Protein 4DR8 (pdb70)

Structure (mmCIF, N/CA/C/O backbone):
data_4DR8
#
_entry.id   4DR8
#
_cell.length_a   43.400
_cell.length_b   65.360
_cell.length_c   69.030
_cell.angle_alpha   80.01
_cell.angle_beta   76.38
_cell.angle_gamma   81.71
#
_symmetry.space_group_name_H-M   'P 1'
#
loop_
_entity.id
_entity.type
_entity.pdbx_description
1 polymer 'Peptide deformylase'
2 non-polymer 'ZINC ION'
3 non-polymer 1,2-ETHANEDIOL
4 non-polymer 'FORMIC ACID'
5 non-polymer 'CHLORIDE ION'
6 water water
#
loop_
_atom_site.group_PDB
_atom_site.id
_atom_site.type_symbol
_atom_site.label_atom_id
_atom_site.label_alt_id
_atom_site.label_comp_id
_atom_site.label_asym_id
_atom_site.label_entity_id
_atom_site.label_seq_id
_atom_site.pdbx_PDB_ins_code
_atom_site.Cartn_x
_atom_site.Cartn_y
_atom_site.Cartn_z
_atom_site.occupancy
_atom_site.B_iso_or_equiv
_atom_site.auth_seq_id
_atom_site.auth_comp_id
_atom_site.auth_asym_id
_atom_site.auth_atom_id
_atom_site.pdbx_PDB_model_num
ATOM 1 N N . THR A 1 2 ? 61.676 72.061 2.408 1.00 36.73 2 THR A N 1
ATOM 2 C CA . THR A 1 2 ? 62.410 70.796 2.105 1.00 34.93 2 THR A CA 1
ATOM 3 C C . THR A 1 2 ? 61.938 69.656 3.036 1.00 33.79 2 THR A C 1
ATOM 4 O O . THR A 1 2 ? 62.089 69.736 4.256 1.00 35.38 2 THR A O 1
ATOM 6 N N . ALA A 1 3 ? 61.358 68.594 2.458 1.00 30.82 3 ALA A N 1
ATOM 7 C CA . ALA A 1 3 ? 60.850 67.432 3.234 1.00 29.67 3 ALA A CA 1
ATOM 8 C C . ALA A 1 3 ? 61.942 66.622 3.938 1.00 29.44 3 ALA A C 1
ATOM 9 O O . ALA A 1 3 ? 62.951 66.262 3.321 1.00 32.14 3 ALA A O 1
ATOM 11 N N . ALA A 1 4 ? 61.735 66.350 5.228 1.00 28.74 4 ALA A N 1
ATOM 12 C CA . ALA A 1 4 ? 62.625 65.514 6.040 1.00 26.87 4 ALA A CA 1
ATOM 13 C C . ALA A 1 4 ? 61.923 64.344 6.764 1.00 26.48 4 ALA A C 1
ATOM 14 O O . ALA A 1 4 ? 62.529 63.687 7.599 1.00 27.43 4 ALA A O 1
ATOM 16 N N . VAL A 1 5 ? 60.652 64.073 6.444 1.00 22.83 5 VAL A N 1
ATOM 17 C CA . VAL A 1 5 ? 59.929 62.901 6.965 1.00 21.22 5 VAL A CA 1
ATOM 18 C C . VAL A 1 5 ? 59.644 61.977 5.802 1.00 20.77 5 VAL A C 1
ATOM 19 O O . VAL A 1 5 ? 59.047 62.409 4.827 1.00 19.31 5 VAL A O 1
ATOM 23 N N . ALA A 1 6 ? 60.074 60.718 5.919 1.00 21.14 6 ALA A N 1
ATOM 24 C CA . ALA A 1 6 ? 59.841 59.700 4.912 1.00 21.74 6 ALA A CA 1
ATOM 25 C C . ALA A 1 6 ? 58.653 58.856 5.314 1.00 22.21 6 ALA A C 1
ATOM 26 O O . ALA A 1 6 ? 58.528 58.524 6.504 1.00 23.13 6 ALA A O 1
ATOM 28 N N . ILE A 1 7 ? 57.811 58.545 4.332 1.00 21.60 7 ILE A N 1
ATOM 29 C CA . ILE A 1 7 ? 56.634 57.666 4.473 1.00 22.59 7 ILE A CA 1
ATOM 30 C C . ILE A 1 7 ? 57.067 56.262 4.132 1.00 20.48 7 ILE A C 1
ATOM 31 O O . ILE A 1 7 ? 57.017 55.872 2.967 1.00 21.08 7 ILE A O 1
ATOM 36 N N . ARG A 1 8 ? 57.511 55.488 5.136 1.00 19.66 8 ARG A N 1
ATOM 37 C CA . ARG A 1 8 ? 57.991 54.144 4.870 1.00 19.10 8 ARG A CA 1
ATOM 38 C C . ARG A 1 8 ? 57.380 53.178 5.877 1.00 16.73 8 ARG A C 1
ATOM 39 O O . ARG A 1 8 ? 58.074 52.526 6.679 1.00 16.65 8 ARG A O 1
ATOM 47 N N . VAL A 1 9 ? 56.053 53.077 5.850 1.00 14.91 9 VAL A N 1
ATOM 48 C CA . VAL A 1 9 ? 55.325 52.353 6.918 1.00 14.31 9 VAL A CA 1
ATOM 49 C C . VAL A 1 9 ? 55.148 50.845 6.631 1.00 14.08 9 VAL A C 1
ATOM 50 O O . VAL A 1 9 ? 54.599 50.460 5.612 1.00 12.96 9 VAL A O 1
ATOM 54 N N . ALA A 1 10 ? 55.618 50.019 7.562 1.00 14.07 10 ALA A N 1
ATOM 55 C CA . ALA A 1 10 ? 55.374 48.579 7.518 1.00 14.21 10 ALA A CA 1
ATOM 56 C C . ALA A 1 10 ? 53.872 48.289 7.498 1.00 14.23 10 ALA A C 1
ATOM 57 O O . ALA A 1 10 ? 53.106 48.875 8.251 1.00 13.94 10 ALA A O 1
ATOM 59 N N . LYS A 1 11 ? 53.475 47.376 6.610 1.00 14.70 11 LYS A N 1
ATOM 60 C CA . LYS A 1 11 ? 52.040 47.022 6.469 1.00 14.69 11 LYS A CA 1
ATOM 61 C C . LYS A 1 11 ? 51.668 45.992 7.533 1.00 16.20 11 LYS A C 1
ATOM 62 O O . LYS A 1 11 ? 51.419 44.813 7.241 1.00 17.78 11 LYS A O 1
ATOM 68 N N . LYS A 1 12 ? 51.702 46.417 8.789 1.00 16.27 12 LYS A N 1
ATOM 69 C CA . LYS A 1 12 ? 51.655 45.489 9.916 1.00 17.10 12 LYS A CA 1
ATOM 70 C C . LYS A 1 12 ? 50.742 46.085 10.951 1.00 17.55 12 LYS A C 1
ATOM 71 O O . LYS A 1 12 ? 50.709 47.299 11.125 1.00 17.05 12 LYS A O 1
ATOM 73 N N . LYS A 1 13 ? 49.961 45.233 11.603 1.00 17.05 13 LYS A N 1
ATOM 74 C CA . LYS A 1 13 ? 49.167 45.666 12.730 1.00 17.79 13 LYS A CA 1
ATOM 75 C C . LYS A 1 13 ? 50.047 45.872 13.921 1.00 18.39 13 LYS A C 1
ATOM 76 O O . LYS A 1 13 ? 50.899 45.039 14.221 1.00 18.84 13 LYS A O 1
ATOM 82 N N . LEU A 1 14 ? 49.802 46.970 14.617 1.00 17.88 14 LEU A N 1
ATOM 83 C CA . LEU A 1 14 ? 50.552 47.392 15.787 1.00 18.25 14 LEU A CA 1
ATOM 84 C C . LEU A 1 14 ? 49.746 47.145 17.052 1.00 18.45 14 LEU A C 1
ATOM 85 O O . LEU A 1 14 ? 48.517 47.332 17.051 1.00 18.61 14 LEU A O 1
ATOM 90 N N . ALA A 1 15 ? 50.433 46.757 18.129 1.00 18.41 15 ALA A N 1
ATOM 91 C CA . ALA A 1 15 ? 49.832 46.629 19.478 1.00 19.19 15 ALA A CA 1
ATOM 92 C C . ALA A 1 15 ? 49.110 47.919 19.912 1.00 19.14 15 ALA A C 1
ATOM 93 O O . ALA A 1 15 ? 47.989 47.852 20.469 1.00 20.17 15 ALA A O 1
ATOM 95 N N . LYS A 1 16 ? 49.734 49.070 19.671 1.00 19.04 16 LYS A N 1
ATOM 96 C CA . LYS A 1 16 ? 49.160 50.381 20.047 1.00 19.21 16 LYS A CA 1
ATOM 97 C C . LYS A 1 16 ? 49.122 51.310 18.834 1.00 18.18 16 LYS A C 1
ATOM 98 O O . LYS A 1 16 ? 50.039 52.128 18.649 1.00 18.11 16 LYS A O 1
ATOM 100 N N . PRO A 1 17 ? 48.063 51.217 18.015 1.00 17.39 17 PRO A N 1
ATOM 101 C CA . PRO A 1 17 ? 47.925 52.105 16.871 1.00 16.96 17 PRO A CA 1
ATOM 102 C C . PRO A 1 17 ? 47.793 53.562 17.351 1.00 16.89 17 PRO A C 1
ATOM 103 O O . PRO A 1 17 ? 47.193 53.793 18.404 1.00 18.46 17 PRO A O 1
ATOM 107 N N . PRO A 1 18 ? 48.303 54.524 16.565 1.00 15.83 18 PRO A N 1
ATOM 108 C CA . PRO A 1 18 ? 48.459 55.906 17.072 1.00 16.58 18 PRO A CA 1
ATOM 109 C C . PRO A 1 18 ? 47.206 56.773 17.054 1.00 16.19 18 PRO A C 1
ATOM 110 O O . PRO A 1 18 ? 47.159 57.711 17.844 1.00 18.25 18 PRO A O 1
ATOM 114 N N . LEU A 1 19 ? 46.229 56.505 16.184 1.00 15.91 19 LEU A N 1
ATOM 115 C CA . LEU A 1 19 ? 45.036 57.347 16.081 1.00 15.91 19 LEU A CA 1
ATOM 116 C C . LEU A 1 19 ? 43.793 56.486 16.402 1.00 16.35 19 LEU A C 1
ATOM 117 O O . LEU A 1 19 ? 43.849 55.246 16.274 1.00 16.97 19 LEU A O 1
ATOM 122 N N . ASP A 1 20 ? 42.710 57.146 16.809 1.00 17.40 20 ASP A N 1
ATOM 123 C CA . ASP A 1 20 ? 41.447 56.483 17.153 1.00 17.25 20 ASP A CA 1
ATOM 124 C C . ASP A 1 20 ? 40.373 56.727 16.107 1.00 16.03 20 ASP A C 1
ATOM 125 O O . ASP A 1 20 ? 40.151 57.839 15.662 1.00 15.14 20 ASP A O 1
ATOM 130 N N . LEU A 1 21 ? 39.685 55.671 15.758 1.00 15.21 21 LEU A N 1
ATOM 131 C CA . LEU A 1 21 ? 38.555 55.752 14.840 1.00 14.95 21 LEU A CA 1
ATOM 132 C C . LEU A 1 21 ? 37.285 56.308 15.495 1.00 15.14 21 LEU A C 1
ATOM 133 O O . LEU A 1 21 ? 37.091 56.165 16.683 1.00 16.46 21 LEU A O 1
ATOM 138 N N . HIS A 1 22 ? 36.461 56.947 14.655 1.00 13.91 22 HIS A N 1
ATOM 139 C CA . HIS A 1 22 ? 35.149 57.434 14.969 1.00 13.94 22 HIS A CA 1
ATOM 140 C C . HIS A 1 22 ? 34.125 56.732 14.132 1.00 12.86 22 HIS A C 1
ATOM 141 O O . HIS A 1 22 ? 34.435 56.388 13.008 1.00 11.67 22 HIS A O 1
ATOM 148 N N . TYR A 1 23 ? 32.902 56.555 14.654 1.00 12.86 23 TYR A N 1
ATOM 149 C CA . TYR A 1 23 ? 31.966 55.603 14.117 1.00 12.24 23 TYR A CA 1
ATOM 150 C C . TYR A 1 23 ? 30.615 56.275 13.784 1.00 12.22 23 TYR A C 1
ATOM 151 O O . TYR A 1 23 ? 30.260 57.346 14.357 1.00 12.60 23 TYR A O 1
ATOM 160 N N . LEU A 1 24 ? 29.880 55.618 12.911 1.00 11.67 24 LEU A N 1
ATOM 161 C CA . LEU A 1 24 ? 28.581 56.123 12.413 1.00 11.56 24 LEU A CA 1
ATOM 162 C C . LEU A 1 24 ? 27.721 56.633 13.557 1.00 12.56 24 LEU A C 1
ATOM 163 O O . LEU A 1 24 ? 27.470 55.917 14.526 1.00 12.91 24 LEU A O 1
ATOM 168 N N . GLY A 1 25 ? 27.253 57.863 13.406 1.00 12.87 25 GLY A N 1
ATOM 169 C CA . GLY A 1 25 ? 26.589 58.569 14.508 1.00 13.85 25 GLY A CA 1
ATOM 170 C C . GLY A 1 25 ? 27.346 59.798 14.946 1.00 14.26 25 GLY A C 1
ATOM 171 O O . GLY A 1 25 ? 26.772 60.846 15.209 1.00 14.83 25 GLY A O 1
ATOM 172 N N . ASP A 1 26 ? 28.656 59.640 15.046 1.00 14.21 26 ASP A N 1
ATOM 173 C CA . ASP A 1 26 ? 29.563 60.703 15.449 1.00 14.92 26 ASP A CA 1
ATOM 174 C C . ASP A 1 26 ? 29.526 61.830 14.429 1.00 14.68 26 ASP A C 1
ATOM 175 O O . ASP A 1 26 ? 29.710 61.610 13.217 1.00 13.77 26 ASP A O 1
ATOM 180 N N . ARG A 1 27 ? 29.295 63.067 14.896 1.00 15.37 27 ARG A N 1
ATOM 181 C CA . ARG A 1 27 ? 29.251 64.227 13.972 1.00 15.71 27 ARG A CA 1
ATOM 182 C C . ARG A 1 27 ? 30.530 64.492 13.183 1.00 15.21 27 ARG A C 1
ATOM 183 O O . ARG A 1 27 ? 30.467 65.134 12.148 1.00 14.35 27 ARG A O 1
ATOM 191 N N . VAL A 1 28 ? 31.663 63.971 13.628 1.00 14.98 28 VAL A N 1
ATOM 192 C CA . VAL A 1 28 ? 32.923 64.216 12.893 1.00 14.71 28 VAL A CA 1
ATOM 193 C C . VAL A 1 28 ? 32.851 63.638 11.489 1.00 14.02 28 VAL A C 1
ATOM 194 O O . VAL A 1 28 ? 33.521 64.130 10.579 1.00 14.74 28 VAL A O 1
ATOM 198 N N . LEU A 1 29 ? 32.039 62.601 11.313 1.00 13.00 29 LEU A N 1
ATOM 199 C CA . LEU A 1 29 ? 31.936 61.934 10.048 1.00 11.98 29 LEU A CA 1
ATOM 200 C C . LEU A 1 29 ? 31.027 62.673 9.059 1.00 12.57 29 LEU A C 1
ATOM 201 O O . LEU A 1 29 ? 30.944 62.295 7.889 1.00 12.32 29 LEU A O 1
ATOM 206 N N . ARG A 1 30 ? 30.322 63.701 9.518 1.00 13.01 30 ARG A N 1
ATOM 207 C CA . ARG A 1 30 ? 29.356 64.441 8.695 1.00 13.62 30 ARG A CA 1
ATOM 208 C C . ARG A 1 30 ? 29.827 65.860 8.378 1.00 15.07 30 ARG A C 1
ATOM 209 O O . ARG A 1 30 ? 29.064 66.655 7.832 1.00 17.67 30 ARG A O 1
ATOM 217 N N . GLN A 1 31 ? 31.092 66.162 8.685 1.00 15.95 31 GLN A N 1
ATOM 218 C CA A GLN A 1 31 ? 31.620 67.510 8.475 0.60 16.83 31 GLN A CA 1
ATOM 219 C CA B GLN A 1 31 ? 31.625 67.517 8.464 0.40 16.56 31 GLN A CA 1
ATOM 220 C C . GLN A 1 31 ? 32.457 67.504 7.205 1.00 16.23 31 GLN A C 1
ATOM 221 O O . GLN A 1 31 ? 33.455 66.812 7.155 1.00 16.16 31 GLN A O 1
ATOM 232 N N . PRO A 1 32 ? 32.046 68.255 6.168 1.00 15.75 32 PRO A N 1
ATOM 233 C CA . PRO A 1 32 ? 32.954 68.309 5.026 1.00 15.37 32 PRO A CA 1
ATOM 234 C C . PRO A 1 32 ? 34.323 68.848 5.435 1.00 15.09 32 PRO A C 1
ATOM 235 O O . PRO A 1 32 ? 34.470 69.796 6.218 1.00 15.97 32 PRO A O 1
ATOM 239 N N . ALA A 1 33 ? 35.315 68.218 4.852 1.00 13.97 33 ALA A N 1
ATOM 240 C CA . ALA A 1 33 ? 36.685 68.389 5.242 1.00 14.03 33 ALA A CA 1
ATOM 241 C C . ALA A 1 33 ? 37.308 69.678 4.734 1.00 14.55 33 ALA A C 1
ATOM 242 O O . ALA A 1 33 ? 37.140 70.081 3.610 1.00 13.95 33 ALA A O 1
ATOM 244 N N . LYS A 1 34 ? 38.078 70.282 5.610 1.00 15.41 34 LYS A N 1
ATOM 245 C CA . LYS A 1 34 ? 38.844 71.437 5.330 1.00 16.72 34 LYS A CA 1
ATOM 246 C C . LYS A 1 34 ? 39.996 71.130 4.373 1.00 16.13 34 LYS A C 1
ATOM 247 O O . LYS A 1 34 ? 40.653 70.114 4.465 1.00 14.83 34 LYS A O 1
ATOM 253 N N . ARG A 1 35 ? 40.264 72.051 3.464 1.00 16.35 35 ARG A N 1
ATOM 254 C CA . ARG A 1 35 ? 41.315 71.913 2.495 1.00 16.90 35 ARG A CA 1
ATOM 255 C C . ARG A 1 35 ? 42.662 71.976 3.219 1.00 15.83 35 ARG A C 1
ATOM 256 O O . ARG A 1 35 ? 42.800 72.707 4.217 1.00 16.25 35 ARG A O 1
ATOM 264 N N . VAL A 1 36 ? 43.651 71.232 2.741 1.00 15.07 36 VAL A N 1
ATOM 265 C CA . VAL A 1 36 ? 44.992 71.219 3.334 1.00 15.17 36 VAL A CA 1
ATOM 266 C C . VAL A 1 36 ? 45.796 72.403 2.804 1.00 16.12 36 VAL A C 1
ATOM 267 O O . VAL A 1 36 ? 45.934 72.577 1.621 1.00 16.31 36 VAL A O 1
ATOM 271 N N . SER A 1 37 ? 46.309 73.239 3.713 1.00 18.33 37 SER A N 1
ATOM 272 C CA . SER A 1 37 ? 47.095 74.429 3.327 1.00 20.14 37 SER A CA 1
ATOM 273 C C . SER A 1 37 ? 48.580 74.183 3.097 1.00 20.83 37 SER A C 1
ATOM 274 O O . SER A 1 37 ? 49.182 74.895 2.276 1.00 23.05 37 SER A O 1
ATOM 277 N N . ARG A 1 38 ? 49.171 73.282 3.882 1.00 19.76 38 ARG A N 1
ATOM 278 C CA . ARG A 1 38 ? 50.588 72.873 3.797 1.00 19.47 38 ARG A CA 1
ATOM 279 C C . ARG A 1 38 ? 50.854 71.391 3.719 1.00 19.35 38 ARG A C 1
ATOM 280 O O . ARG A 1 38 ? 50.474 70.650 4.613 1.00 20.44 38 ARG A O 1
ATOM 288 N N . ILE A 1 39 ? 51.577 70.964 2.705 1.00 18.76 39 ILE A N 1
ATOM 289 C CA . ILE A 1 39 ? 51.995 69.596 2.569 1.00 19.12 39 ILE A CA 1
ATOM 290 C C . ILE A 1 39 ? 53.427 69.651 3.005 1.00 20.21 39 ILE A C 1
ATOM 291 O O . ILE A 1 39 ? 54.304 69.977 2.229 1.00 22.62 39 ILE A O 1
ATOM 296 N N . ASP A 1 40 ? 53.631 69.375 4.283 1.00 19.88 40 ASP A N 1
ATOM 297 C CA . ASP A 1 40 ? 54.936 69.470 4.900 1.00 19.77 40 ASP A CA 1
ATOM 298 C C . ASP A 1 40 ? 55.187 68.306 5.829 1.00 18.98 40 ASP A C 1
ATOM 299 O O . ASP A 1 40 ? 54.399 67.379 5.850 1.00 17.49 40 ASP A O 1
ATOM 304 N N . ASP A 1 41 ? 56.261 68.352 6.614 1.00 18.86 41 ASP A N 1
ATOM 305 C CA . ASP A 1 41 ? 56.653 67.227 7.421 1.00 18.53 41 ASP A CA 1
ATOM 306 C C . ASP A 1 41 ? 55.643 66.870 8.511 1.00 17.89 41 ASP A C 1
ATOM 307 O O . ASP A 1 41 ? 55.476 65.692 8.819 1.00 16.99 41 ASP A O 1
ATOM 312 N N . GLU A 1 42 ? 55.007 67.854 9.104 1.00 18.56 42 GLU A N 1
ATOM 313 C CA . GLU A 1 42 ? 53.957 67.618 10.080 1.00 19.12 42 GLU A CA 1
ATOM 314 C C . GLU A 1 42 ? 52.796 66.822 9.460 1.00 16.98 42 GLU A C 1
ATOM 315 O O . GLU A 1 42 ? 52.280 65.864 10.076 1.00 16.14 42 GLU A O 1
ATOM 321 N N . LEU A 1 43 ? 52.393 67.214 8.247 1.00 15.83 43 LEU A N 1
ATOM 322 C CA . LEU A 1 43 ? 51.353 66.453 7.524 1.00 14.95 43 LEU A CA 1
ATOM 323 C C . LEU A 1 43 ? 51.846 65.035 7.243 1.00 14.73 43 LEU A C 1
ATOM 324 O O . LEU A 1 43 ? 51.084 64.094 7.350 1.00 13.14 43 LEU A O 1
ATOM 329 N N . ARG A 1 44 ? 53.105 64.871 6.859 1.00 15.18 44 ARG A N 1
ATOM 330 C CA . ARG A 1 44 ? 53.625 63.541 6.535 1.00 15.48 44 ARG A CA 1
ATOM 331 C C . ARG A 1 44 ? 53.640 62.631 7.778 1.00 15.05 44 ARG A C 1
ATOM 332 O O . ARG A 1 44 ? 53.420 61.407 7.674 1.00 13.65 44 ARG A O 1
ATOM 340 N N . GLN A 1 45 ? 53.856 63.212 8.951 1.00 15.88 45 GLN A N 1
ATOM 341 C CA . GLN A 1 45 ? 53.773 62.414 10.189 1.00 16.48 45 GLN A CA 1
ATOM 342 C C . GLN A 1 45 ? 52.320 61.934 10.413 1.00 15.38 45 GLN A C 1
ATOM 343 O O . GLN A 1 45 ? 52.090 60.793 10.766 1.00 14.97 45 GLN A O 1
ATOM 349 N N . THR A 1 46 ? 51.357 62.797 10.127 1.00 14.60 46 THR A N 1
ATOM 350 C CA . THR A 1 46 ? 49.953 62.428 10.217 1.00 14.23 46 THR A CA 1
ATOM 351 C C . THR A 1 46 ? 49.658 61.324 9.184 1.00 12.77 46 THR A C 1
ATOM 352 O O . THR A 1 46 ? 48.953 60.340 9.491 1.00 11.93 46 THR A O 1
ATOM 356 N N . ILE A 1 47 ? 50.223 61.427 7.979 1.00 11.90 47 ILE A N 1
ATOM 357 C CA . ILE A 1 47 ? 50.059 60.367 6.937 1.00 11.36 47 ILE A CA 1
ATOM 358 C C . ILE A 1 47 ? 50.590 59.030 7.455 1.00 11.19 47 ILE A C 1
ATOM 359 O O . ILE A 1 47 ? 49.916 58.008 7.359 1.00 10.20 47 ILE A O 1
ATOM 364 N N . ARG A 1 48 ? 51.782 59.039 8.062 1.00 11.97 48 ARG A N 1
ATOM 365 C CA . ARG A 1 48 ? 52.328 57.802 8.627 1.00 12.68 48 ARG A CA 1
ATOM 366 C C . ARG A 1 48 ? 51.374 57.219 9.662 1.00 12.21 48 ARG A C 1
ATOM 367 O O . ARG A 1 48 ? 51.143 56.010 9.668 1.00 11.33 48 ARG A O 1
ATOM 375 N N . GLN A 1 49 ? 50.879 58.072 10.553 1.00 12.44 49 GLN A N 1
ATOM 376 C CA . GLN A 1 49 ? 49.978 57.619 11.605 1.00 12.54 49 GLN A CA 1
ATOM 377 C C . GLN A 1 49 ? 48.636 57.114 11.042 1.00 11.26 49 GLN A C 1
ATOM 378 O O . GLN A 1 49 ? 48.094 56.128 11.548 1.00 10.86 49 GLN A O 1
ATOM 384 N N . MET A 1 50 ? 48.129 57.740 9.980 1.00 10.26 50 MET A N 1
ATOM 385 C CA . MET A 1 50 ? 46.907 57.238 9.352 1.00 9.77 50 MET A CA 1
ATOM 386 C C . MET A 1 50 ? 47.164 55.851 8.758 1.00 9.34 50 MET A C 1
ATOM 387 O O . MET A 1 50 ? 46.309 54.968 8.917 1.00 8.85 50 MET A O 1
ATOM 392 N N . LEU A 1 51 ? 48.280 55.657 8.070 1.00 9.46 51 LEU A N 1
ATOM 393 C CA . LEU A 1 51 ? 48.608 54.341 7.559 1.00 9.10 51 LEU A CA 1
ATOM 394 C C . LEU A 1 51 ? 48.704 53.298 8.664 1.00 9.55 51 LEU A C 1
ATOM 395 O O . LEU A 1 51 ? 48.137 52.219 8.574 1.00 9.20 51 LEU A O 1
ATOM 400 N N . GLN A 1 52 ? 49.466 53.604 9.729 1.00 10.09 52 GLN A N 1
ATOM 401 C CA . GLN A 1 52 ? 49.600 52.662 10.817 1.00 10.50 52 GLN A CA 1
ATOM 402 C C . GLN A 1 52 ? 48.222 52.283 11.380 1.00 10.23 52 GLN A C 1
ATOM 403 O O . GLN A 1 52 ? 47.966 51.132 11.712 1.00 9.75 52 GLN A O 1
ATOM 409 N N . THR A 1 53 ? 47.344 53.264 11.517 1.00 9.94 53 THR A N 1
ATOM 410 C CA . THR A 1 53 ? 45.959 53.055 12.056 1.00 9.98 53 THR A CA 1
ATOM 411 C C . THR A 1 53 ? 45.137 52.191 11.108 1.00 9.79 53 THR A C 1
ATOM 412 O O . THR A 1 53 ? 44.467 51.270 11.522 1.00 10.01 53 THR A O 1
ATOM 416 N N . MET A 1 54 ? 45.270 52.459 9.818 1.00 9.46 54 MET A N 1
ATOM 417 C CA . MET A 1 54 ? 44.537 51.734 8.796 1.00 9.57 54 MET A CA 1
ATOM 418 C C . MET A 1 54 ? 44.976 50.284 8.761 1.00 9.80 54 MET A C 1
ATOM 419 O O . MET A 1 54 ? 44.136 49.365 8.765 1.00 8.95 54 MET A O 1
ATOM 424 N N . TYR A 1 55 ? 46.295 50.055 8.751 1.00 10.06 55 TYR A N 1
ATOM 425 C CA . TYR A 1 55 ? 46.767 48.661 8.712 1.00 10.42 55 TYR A CA 1
ATOM 426 C C . TYR A 1 55 ? 46.327 47.919 9.972 1.00 10.81 55 TYR A C 1
ATOM 427 O O . TYR A 1 55 ? 45.973 46.739 9.950 1.00 11.46 55 TYR A O 1
ATOM 436 N N . SER A 1 56 ? 46.355 48.600 11.097 1.00 11.32 56 SER A N 1
ATOM 437 C CA . SER A 1 56 ? 46.037 47.952 12.360 1.00 12.02 56 SER A CA 1
ATOM 438 C C . SER A 1 56 ? 44.545 47.564 12.467 1.00 12.33 56 SER A C 1
ATOM 439 O O . SER A 1 56 ? 44.217 46.587 13.128 1.00 13.52 56 SER A O 1
ATOM 442 N N . ALA A 1 57 ? 43.695 48.302 11.785 1.00 11.94 57 ALA A N 1
ATOM 443 C CA . ALA A 1 57 ? 42.254 48.041 11.735 1.00 12.06 57 ALA A CA 1
ATOM 444 C C . ALA A 1 57 ? 41.846 47.197 10.499 1.00 12.14 57 ALA A C 1
ATOM 445 O O . ALA A 1 57 ? 40.657 47.076 10.240 1.00 13.27 57 ALA A O 1
ATOM 447 N N . ASP A 1 58 ? 42.825 46.633 9.778 1.00 11.78 58 ASP A N 1
ATOM 448 C CA . ASP A 1 58 ? 42.582 45.746 8.619 1.00 12.90 58 ASP A CA 1
ATOM 449 C C . ASP A 1 58 ? 41.828 46.460 7.509 1.00 12.43 58 ASP A C 1
ATOM 450 O O . ASP A 1 58 ? 40.967 45.903 6.831 1.00 13.74 58 ASP A O 1
ATOM 455 N N . GLY A 1 59 ? 42.146 47.712 7.299 1.00 11.73 59 GLY A N 1
ATOM 456 C CA . GLY A 1 59 ? 41.501 48.472 6.251 1.00 11.39 59 GLY A CA 1
ATOM 457 C C . GLY A 1 59 ? 42.349 48.620 4.992 1.00 10.91 59 GLY A C 1
ATOM 458 O O . GLY A 1 59 ? 43.558 48.368 4.974 1.00 11.53 59 GLY A O 1
ATOM 459 N N . ILE A 1 60 ? 41.679 49.126 3.967 1.00 11.13 60 ILE A N 1
ATOM 460 C CA . ILE A 1 60 ? 42.297 49.414 2.693 1.00 10.92 60 ILE A CA 1
ATOM 461 C C . ILE A 1 60 ? 42.278 50.890 2.326 1.00 10.04 60 ILE A C 1
ATOM 462 O O . ILE A 1 60 ? 43.008 51.312 1.453 1.00 9.83 60 ILE A O 1
ATOM 467 N N . GLY A 1 61 ? 41.438 51.670 2.982 1.00 9.25 61 GLY A N 1
ATOM 468 C CA . GLY A 1 61 ? 41.421 53.120 2.814 1.00 9.00 61 GLY A CA 1
ATOM 469 C C . GLY A 1 61 ? 41.036 53.780 4.120 1.00 8.80 61 GLY A C 1
ATOM 470 O O . GLY A 1 61 ? 40.416 53.186 5.011 1.00 9.52 61 GLY A O 1
ATOM 471 N N . LEU A 1 62 ? 41.442 55.040 4.254 1.00 8.53 62 LEU A N 1
ATOM 472 C CA . LEU A 1 62 ? 41.154 55.801 5.482 1.00 8.65 62 LEU A CA 1
ATOM 473 C C . LEU A 1 62 ? 41.237 57.277 5.091 1.00 8.67 62 LEU A C 1
ATOM 474 O O . LEU A 1 62 ? 42.216 57.741 4.496 1.00 9.29 62 LEU A O 1
ATOM 479 N N . ALA A 1 63 ? 40.177 57.998 5.418 1.00 8.38 63 ALA A N 1
ATOM 480 C CA . ALA A 1 63 ? 40.029 59.424 5.242 1.00 8.64 63 ALA A CA 1
ATOM 481 C C . ALA A 1 63 ? 40.240 60.102 6.586 1.00 9.18 63 ALA A C 1
ATOM 482 O O . ALA A 1 63 ? 39.771 59.593 7.637 1.00 9.73 63 ALA A O 1
ATOM 484 N N . ALA A 1 64 ? 40.882 61.265 6.565 1.00 9.97 64 ALA A N 1
ATOM 485 C CA . ALA A 1 64 ? 41.238 61.955 7.809 1.00 10.46 64 ALA A CA 1
ATOM 486 C C . ALA A 1 64 ? 40.073 62.192 8.805 1.00 11.05 64 ALA A C 1
ATOM 487 O O . ALA A 1 64 ? 40.253 62.014 10.016 1.00 11.21 64 ALA A O 1
ATOM 489 N N . PRO A 1 65 ? 38.888 62.559 8.299 1.00 10.67 65 PRO A N 1
ATOM 490 C CA . PRO A 1 65 ? 37.786 62.738 9.265 1.00 11.38 65 PRO A CA 1
ATOM 491 C C . PRO A 1 65 ? 37.434 61.503 10.092 1.00 11.32 65 PRO A C 1
ATOM 492 O O . PRO A 1 65 ? 36.934 61.635 11.225 1.00 12.39 65 PRO A O 1
ATOM 496 N N . GLN A 1 66 ? 37.712 60.294 9.590 1.00 10.61 66 GLN A N 1
ATOM 497 C CA . GLN A 1 66 ? 37.459 59.069 10.322 1.00 11.02 66 GLN A CA 1
ATOM 498 C C . GLN A 1 66 ? 38.291 58.949 11.577 1.00 11.65 66 GLN A C 1
ATOM 499 O O . GLN A 1 66 ? 37.911 58.198 12.467 1.00 12.24 66 GLN A O 1
ATOM 505 N N . VAL A 1 67 ? 39.422 59.648 11.641 1.00 12.35 67 VAL A N 1
ATOM 506 C CA . VAL A 1 67 ? 40.273 59.664 12.834 1.00 13.30 67 VAL A CA 1
ATOM 507 C C . VAL A 1 67 ? 40.229 61.015 13.521 1.00 14.50 67 VAL A C 1
ATOM 508 O O . VAL A 1 67 ? 41.113 61.353 14.295 1.00 15.57 67 VAL A O 1
ATOM 512 N N . GLY A 1 68 ? 39.170 61.774 13.250 1.00 15.87 68 GLY A N 1
ATOM 513 C CA . GLY A 1 68 ? 38.961 63.052 13.922 1.00 16.78 68 GLY A CA 1
ATOM 514 C C . GLY A 1 68 ? 39.795 64.208 13.407 1.00 17.49 68 GLY A C 1
ATOM 515 O O . GLY A 1 68 ? 39.880 65.239 14.058 1.00 19.39 68 GLY A O 1
ATOM 516 N N . ILE A 1 69 ? 40.387 64.057 12.218 1.00 15.88 69 ILE A N 1
ATOM 517 C CA . ILE A 1 69 ? 41.257 65.069 11.628 1.00 15.67 69 ILE A CA 1
ATOM 518 C C . ILE A 1 69 ? 40.526 65.736 10.467 1.00 15.22 69 ILE A C 1
ATOM 519 O O . ILE A 1 69 ? 40.174 65.076 9.471 1.00 14.69 69 ILE A O 1
ATOM 524 N N . ASN A 1 70 ? 40.303 67.059 10.590 1.00 16.04 70 ASN A N 1
ATOM 525 C CA . ASN A 1 70 ? 39.483 67.758 9.612 1.00 16.38 70 ASN A CA 1
ATOM 526 C C . ASN A 1 70 ? 40.354 68.241 8.473 1.00 15.93 70 ASN A C 1
ATOM 527 O O . ASN A 1 70 ? 40.875 69.381 8.475 1.00 17.92 70 ASN A O 1
ATOM 532 N N . LYS A 1 71 ? 40.642 67.336 7.535 1.00 14.19 71 LYS A N 1
ATOM 533 C CA . LYS A 1 71 ? 41.496 67.657 6.438 1.00 14.30 71 LYS A CA 1
ATOM 534 C C . LYS A 1 71 ? 41.103 66.810 5.229 1.00 12.65 71 LYS A C 1
ATOM 535 O O . LYS A 1 71 ? 40.763 65.639 5.377 1.00 11.87 71 LYS A O 1
ATOM 541 N N . GLN A 1 72 ? 41.186 67.399 4.033 1.00 12.10 72 GLN A N 1
ATOM 542 C CA . GLN A 1 72 ? 41.015 66.677 2.750 1.00 11.26 72 GLN A CA 1
ATOM 543 C C . GLN A 1 72 ? 42.244 65.800 2.457 1.00 10.77 72 GLN A C 1
ATOM 544 O O . GLN A 1 72 ? 43.119 66.126 1.666 1.00 11.06 72 GLN A O 1
ATOM 550 N N . LEU A 1 73 ? 42.305 64.690 3.159 1.00 10.03 73 LEU A N 1
ATOM 551 C CA . LEU A 1 73 ? 43.487 63.816 3.128 1.00 9.84 73 LEU A CA 1
ATOM 552 C C . LEU A 1 73 ? 43.020 62.348 3.211 1.00 8.87 73 LEU A C 1
ATOM 553 O O . LEU A 1 73 ? 42.295 61.996 4.114 1.00 8.67 73 LEU A O 1
ATOM 558 N N . ILE A 1 74 ? 43.397 61.521 2.239 1.00 9.05 74 ILE A N 1
ATOM 559 C CA . ILE A 1 74 ? 43.016 60.108 2.150 1.00 8.68 74 ILE A CA 1
ATOM 560 C C . ILE A 1 74 ? 44.310 59.296 1.984 1.00 8.53 74 ILE A C 1
ATOM 561 O O . ILE A 1 74 ? 45.207 59.669 1.209 1.00 8.33 74 ILE A O 1
ATOM 566 N N . VAL A 1 75 ? 44.384 58.134 2.635 1.00 8.68 75 VAL A N 1
ATOM 567 C CA . VAL A 1 75 ? 45.392 57.127 2.329 1.00 8.90 75 VAL A CA 1
ATOM 568 C C . VAL A 1 75 ? 44.674 55.846 1.890 1.00 8.35 75 VAL A C 1
ATOM 569 O O . VAL A 1 75 ? 43.625 55.480 2.446 1.00 8.25 75 VAL A O 1
ATOM 573 N N . ILE A 1 76 ? 45.235 55.190 0.879 1.00 8.83 76 ILE A N 1
ATOM 574 C CA . ILE A 1 76 ? 44.663 53.945 0.287 1.00 8.98 76 ILE A CA 1
ATOM 575 C C . ILE A 1 76 ? 45.794 52.941 0.089 1.00 9.80 76 ILE A C 1
ATOM 576 O O . ILE A 1 76 ? 46.859 53.322 -0.387 1.00 9.94 76 ILE A O 1
ATOM 581 N N . ASP A 1 77 ? 45.592 51.671 0.410 1.00 10.00 77 ASP A N 1
ATOM 582 C CA . ASP A 1 77 ? 46.623 50.670 0.103 1.00 11.00 77 ASP A CA 1
ATOM 583 C C . ASP A 1 77 ? 45.865 49.362 -0.078 1.00 11.87 77 ASP A C 1
ATOM 584 O O . ASP A 1 77 ? 45.516 48.681 0.860 1.00 12.85 77 ASP A O 1
ATOM 589 N N . LEU A 1 78 ? 45.615 49.069 -1.333 1.00 12.44 78 LEU A N 1
ATOM 590 C CA . LEU A 1 78 ? 44.782 47.903 -1.625 1.00 14.96 78 LEU A CA 1
ATOM 591 C C . LEU A 1 78 ? 45.411 46.883 -2.498 1.00 16.13 78 LEU A C 1
ATOM 592 O O . LEU A 1 78 ? 44.755 45.856 -2.767 1.00 17.12 78 LEU A O 1
ATOM 597 N N . GLU A 1 79 ? 46.661 47.080 -2.893 1.00 18.01 79 GLU A N 1
ATOM 598 C CA . GLU A 1 79 ? 47.304 46.150 -3.816 1.00 22.00 79 GLU A CA 1
ATOM 599 C C . GLU A 1 79 ? 47.575 44.855 -3.078 1.00 24.59 79 GLU A C 1
ATOM 600 O O . GLU A 1 79 ? 48.078 44.859 -1.944 1.00 26.66 79 GLU A O 1
ATOM 602 N N . LEU A 1 80 ? 47.193 43.744 -3.695 1.00 27.02 80 LEU A N 1
ATOM 603 C CA . LEU A 1 80 ? 47.457 42.437 -3.101 1.00 28.11 80 LEU A CA 1
ATOM 604 C C . LEU A 1 80 ? 48.721 41.758 -3.664 1.00 29.59 80 LEU A C 1
ATOM 605 O O . LEU A 1 80 ? 49.452 41.078 -2.929 1.00 30.61 80 LEU A O 1
ATOM 610 N N . GLU A 1 81 ? 48.956 41.942 -4.968 1.00 29.46 81 GLU A N 1
ATOM 611 C CA . GLU A 1 81 ? 50.027 41.244 -5.680 1.00 31.94 81 GLU A CA 1
ATOM 612 C C . GLU A 1 81 ? 51.412 41.786 -5.298 1.00 32.38 81 GLU A C 1
ATOM 613 O O . GLU A 1 81 ? 52.255 41.048 -4.792 1.00 35.42 81 GLU A O 1
ATOM 619 N N . ASP A 1 82 ? 51.655 43.079 -5.530 1.00 33.01 82 ASP A N 1
ATOM 620 C CA . ASP A 1 82 ? 52.928 43.692 -5.121 1.00 34.06 82 ASP A CA 1
ATOM 621 C C . ASP A 1 82 ? 52.762 44.081 -3.650 1.00 32.76 82 ASP A C 1
ATOM 622 O O . ASP A 1 82 ? 52.256 45.163 -3.325 1.00 30.05 82 ASP A O 1
ATOM 627 N N . GLU A 1 83 ? 53.182 43.170 -2.774 1.00 32.41 83 GLU A N 1
ATOM 628 C CA . GLU A 1 83 ? 52.914 43.291 -1.342 1.00 32.88 83 GLU A CA 1
ATOM 629 C C . GLU A 1 83 ? 53.447 44.606 -0.784 1.00 33.03 83 GLU A C 1
ATOM 630 O O . GLU A 1 83 ? 52.771 45.232 0.045 1.00 34.61 83 GLU A O 1
ATOM 636 N N . GLN A 1 84 ? 54.619 45.034 -1.271 1.00 31.09 84 GLN A N 1
ATOM 637 C CA . GLN A 1 84 ? 55.296 46.245 -0.787 1.00 30.71 84 GLN A CA 1
ATOM 638 C C . GLN A 1 84 ? 55.140 47.498 -1.695 1.00 27.72 84 GLN A C 1
ATOM 639 O O . GLN A 1 84 ? 55.891 48.469 -1.549 1.00 28.62 84 GLN A O 1
ATOM 645 N N . ALA A 1 85 ? 54.154 47.498 -2.600 1.00 24.67 85 ALA A N 1
ATOM 646 C CA . ALA A 1 85 ? 53.873 48.691 -3.419 1.00 22.29 85 ALA A CA 1
ATOM 647 C C . ALA A 1 85 ? 53.569 49.885 -2.514 1.00 19.97 85 ALA A C 1
ATOM 648 O O . ALA A 1 85 ? 52.970 49.726 -1.446 1.00 18.56 85 ALA A O 1
ATOM 650 N N . PRO A 1 86 ? 53.955 51.093 -2.940 1.00 18.49 86 PRO A N 1
ATOM 651 C CA . PRO A 1 86 ? 53.677 52.244 -2.108 1.00 17.14 86 PRO A CA 1
ATOM 652 C C . PRO A 1 86 ? 52.171 52.498 -1.948 1.00 14.93 86 PRO A C 1
ATOM 653 O O . PRO A 1 86 ? 51.415 52.266 -2.882 1.00 14.96 86 PRO A O 1
ATOM 657 N N . PRO A 1 87 ? 51.763 53.040 -0.797 1.00 13.22 87 PRO A N 1
ATOM 658 C CA . PRO A 1 87 ? 50.373 53.480 -0.651 1.00 12.12 87 PRO A CA 1
ATOM 659 C C . PRO A 1 87 ? 50.082 54.725 -1.477 1.00 11.92 87 PRO A C 1
ATOM 660 O O . PRO A 1 87 ? 50.980 55.463 -1.893 1.00 14.04 87 PRO A O 1
ATOM 664 N N . LEU A 1 88 ? 48.819 54.882 -1.805 1.00 11.18 88 LEU A N 1
ATOM 665 C CA . LEU A 1 88 ? 48.315 56.047 -2.522 1.00 11.25 88 LEU A CA 1
ATOM 666 C C . LEU A 1 88 ? 47.897 57.066 -1.478 1.00 11.01 88 LEU A C 1
ATOM 667 O O . LEU A 1 88 ? 47.096 56.754 -0.561 1.00 11.06 88 LEU A O 1
ATOM 672 N N . VAL A 1 89 ? 48.461 58.272 -1.581 1.00 10.90 89 VAL A N 1
ATOM 673 C CA . VAL A 1 89 ? 48.109 59.386 -0.692 1.00 10.91 89 VAL A CA 1
ATOM 674 C C . VAL A 1 89 ? 47.452 60.483 -1.550 1.00 11.00 89 VAL A C 1
ATOM 675 O O . VAL A 1 89 ? 48.071 60.998 -2.489 1.00 12.00 89 VAL A O 1
ATOM 679 N N . LEU A 1 90 ? 46.211 60.841 -1.222 1.00 10.78 90 LEU A N 1
ATOM 680 C CA . LEU A 1 90 ? 45.502 61.894 -1.938 1.00 10.73 90 LEU A CA 1
ATOM 681 C C . LEU A 1 90 ? 45.335 63.107 -1.022 1.00 10.64 90 LEU A C 1
ATOM 682 O O . LEU A 1 90 ? 44.685 63.000 0.048 1.00 10.27 90 LEU A O 1
ATOM 687 N N . ILE A 1 91 ? 45.860 64.258 -1.445 1.00 10.76 91 ILE A N 1
ATOM 688 C CA . ILE A 1 91 ? 45.695 65.486 -0.689 1.00 11.34 91 ILE A CA 1
ATOM 689 C C . ILE A 1 91 ? 44.919 66.480 -1.566 1.00 11.17 91 ILE A C 1
ATOM 690 O O . ILE A 1 91 ? 45.167 66.581 -2.755 1.00 11.33 91 ILE A O 1
ATOM 695 N N . ASN A 1 92 ? 43.889 67.071 -0.984 1.00 11.22 92 ASN A N 1
ATOM 696 C CA . ASN A 1 92 ? 42.959 67.979 -1.703 1.00 11.27 92 ASN A CA 1
ATOM 697 C C . ASN A 1 92 ? 42.453 67.414 -3.017 1.00 11.32 92 ASN A C 1
ATOM 698 O O . ASN A 1 92 ? 42.471 68.074 -4.050 1.00 12.56 92 ASN A O 1
ATOM 703 N N . PRO A 1 93 ? 42.000 66.134 -3.001 1.00 10.92 93 PRO A N 1
ATOM 704 C CA . PRO A 1 93 ? 41.570 65.528 -4.270 1.00 11.17 93 PRO A CA 1
ATOM 705 C C . PRO A 1 93 ? 40.293 66.112 -4.872 1.00 11.57 93 PRO A C 1
ATOM 706 O O . PRO A 1 93 ? 39.462 66.698 -4.168 1.00 11.38 93 PRO A O 1
ATOM 710 N N . LYS A 1 94 ? 40.123 65.926 -6.171 1.00 11.82 94 LYS A N 1
ATOM 711 C CA . LYS A 1 94 ? 38.929 66.380 -6.852 1.00 13.48 94 LYS A CA 1
ATOM 712 C C . LYS A 1 94 ? 38.544 65.301 -7.847 1.00 12.99 94 LYS A C 1
ATOM 713 O O . LYS A 1 94 ? 39.393 64.869 -8.641 1.00 12.37 94 LYS A O 1
ATOM 719 N N . ILE A 1 95 ? 37.291 64.835 -7.798 1.00 12.22 95 ILE A N 1
ATOM 720 C CA . ILE A 1 95 ? 36.805 63.956 -8.877 1.00 12.95 95 ILE A CA 1
ATOM 721 C C . ILE A 1 95 ? 36.558 64.756 -10.159 1.00 13.60 95 ILE A C 1
ATOM 722 O O . ILE A 1 95 ? 35.774 65.699 -10.187 1.00 15.28 95 ILE A O 1
ATOM 727 N N . GLU A 1 96 ? 37.291 64.443 -11.215 1.00 13.92 96 GLU A N 1
ATOM 728 C CA . GLU A 1 96 ? 37.151 65.167 -12.468 1.00 15.22 96 GLU A CA 1
ATOM 729 C C . GLU A 1 96 ? 35.965 64.652 -13.264 1.00 15.13 96 GLU A C 1
ATOM 730 O O . GLU A 1 96 ? 35.252 65.438 -13.905 1.00 15.77 96 GLU A O 1
ATOM 736 N N . ARG A 1 97 ? 35.773 63.332 -13.234 1.00 15.00 97 ARG A N 1
ATOM 737 C CA . ARG A 1 97 ? 34.653 62.685 -13.894 1.00 14.72 97 ARG A CA 1
ATOM 738 C C . ARG A 1 97 ? 34.607 61.227 -13.474 1.00 13.82 97 ARG A C 1
ATOM 739 O O . ARG A 1 97 ? 35.552 60.703 -12.856 1.00 12.70 97 ARG A O 1
ATOM 747 N N . THR A 1 98 ? 33.470 60.600 -13.739 1.00 13.38 98 THR A N 1
ATOM 748 C CA . THR A 1 98 ? 33.294 59.168 -13.606 1.00 12.84 98 THR A CA 1
ATOM 749 C C . THR A 1 98 ? 32.902 58.632 -14.954 1.00 13.16 98 THR A C 1
ATOM 750 O O . THR A 1 98 ? 32.515 59.380 -15.860 1.00 14.16 98 THR A O 1
ATOM 754 N N . ALA A 1 99 ? 32.986 57.329 -15.127 1.00 12.28 99 ALA A N 1
ATOM 755 C CA . ALA A 1 99 ? 32.693 56.697 -16.387 1.00 12.16 99 ALA A CA 1
ATOM 756 C C . ALA A 1 99 ? 32.347 55.223 -16.148 1.00 12.24 99 ALA A C 1
ATOM 757 O O . ALA A 1 99 ? 32.348 54.760 -15.012 1.00 11.57 99 ALA A O 1
ATOM 759 N N . GLY A 1 100 ? 32.003 54.522 -17.230 1.00 13.46 100 GLY A N 1
ATOM 760 C CA . GLY A 1 100 ? 31.620 53.124 -17.172 1.00 14.24 100 GLY A CA 1
ATOM 761 C C . GLY A 1 100 ? 30.214 52.920 -16.676 1.00 15.19 100 GLY A C 1
ATOM 762 O O . GLY A 1 100 ? 29.451 53.866 -16.547 1.00 16.30 100 GLY A O 1
ATOM 763 N N . ASP A 1 101 ? 29.841 51.678 -16.468 1.00 16.65 101 ASP A N 1
ATOM 764 C CA . ASP A 1 101 ? 28.504 51.399 -15.959 1.00 18.24 101 ASP A CA 1
ATOM 765 C C . ASP A 1 101 ? 28.449 51.531 -14.436 1.00 16.95 101 ASP A C 1
ATOM 766 O O . ASP A 1 101 ? 29.452 51.635 -13.723 1.00 16.51 101 ASP A O 1
ATOM 771 N N . LEU A 1 102 ? 27.228 51.573 -13.935 1.00 17.33 102 LEU A N 1
ATOM 772 C CA . LEU A 1 102 ? 26.990 51.420 -12.503 1.00 16.91 102 LEU A CA 1
ATOM 773 C C . LEU A 1 102 ? 27.160 49.950 -12.102 1.00 16.97 102 LEU A C 1
ATOM 774 O O . LEU A 1 102 ? 26.575 49.075 -12.711 1.00 18.33 102 LEU A O 1
ATOM 779 N N . GLU A 1 103 ? 27.961 49.690 -11.080 1.00 16.60 103 GLU A N 1
ATOM 780 C CA . GLU A 1 103 ? 28.196 48.365 -10.568 1.00 16.91 103 GLU A CA 1
ATOM 781 C C . GLU A 1 103 ? 27.875 48.329 -9.099 1.00 15.98 103 GLU A C 1
ATOM 782 O O . GLU A 1 103 ? 28.117 49.291 -8.357 1.00 14.80 103 GLU A O 1
ATOM 788 N N . GLN A 1 104 ? 27.272 47.211 -8.683 1.00 17.11 104 GLN A N 1
ATOM 789 C CA . GLN A 1 104 ? 26.852 47.033 -7.298 1.00 18.35 104 GLN A CA 1
ATOM 790 C C . GLN A 1 104 ? 27.820 46.047 -6.682 1.00 17.27 104 GLN A C 1
ATOM 791 O O . GLN A 1 104 ? 28.019 44.954 -7.194 1.00 17.53 104 GLN A O 1
ATOM 797 N N . CYS A 1 105 ? 28.433 46.443 -5.569 1.00 15.25 105 CYS A N 1
ATOM 798 C CA . CYS A 1 105 ? 29.370 45.590 -4.858 1.00 15.54 105 CYS A CA 1
ATOM 799 C C . CYS A 1 105 ? 29.219 45.806 -3.382 1.00 13.66 105 CYS A C 1
ATOM 800 O O . CYS A 1 105 ? 28.885 46.876 -2.937 1.00 12.42 105 CYS A O 1
ATOM 803 N N . GLN A 1 106 ? 29.580 44.784 -2.607 1.00 13.40 106 GLN A N 1
ATOM 804 C CA . GLN A 1 106 ? 29.630 44.891 -1.169 1.00 13.43 106 GLN A CA 1
ATOM 805 C C . GLN A 1 106 ? 30.724 45.835 -0.732 1.00 12.12 106 GLN A C 1
ATOM 806 O O . GLN A 1 106 ? 31.845 45.813 -1.256 1.00 12.31 106 GLN A O 1
ATOM 812 N N . GLU A 1 107 ? 30.390 46.711 0.216 1.00 11.74 107 GLU A N 1
ATOM 813 C CA . GLU A 1 107 ? 31.376 47.566 0.868 1.00 11.54 107 GLU A CA 1
ATOM 814 C C . GLU A 1 107 ? 31.320 47.439 2.392 1.00 11.72 107 GLU A C 1
ATOM 815 O O . GLU A 1 107 ? 30.257 47.142 2.949 1.00 12.53 107 GLU A O 1
ATOM 821 N N . GLY A 1 108 ? 32.446 47.724 3.035 1.00 11.15 108 GLY A N 1
ATOM 822 C CA . GLY A 1 108 ? 32.497 47.929 4.457 1.00 11.25 108 GLY A CA 1
ATOM 823 C C . GLY A 1 108 ? 33.192 49.255 4.706 1.00 10.59 108 GLY A C 1
ATOM 824 O O . GLY A 1 108 ? 33.566 49.946 3.784 1.00 11.81 108 GLY A O 1
ATOM 825 N N . CYS A 1 109 ? 33.376 49.585 5.972 1.00 10.30 109 CYS A N 1
ATOM 826 C CA . CYS A 1 109 ? 34.041 50.822 6.343 1.00 9.89 109 CYS A CA 1
ATOM 827 C C . CYS A 1 109 ? 34.603 50.721 7.747 1.00 10.11 109 CYS A C 1
ATOM 828 O O . CYS A 1 109 ? 33.922 50.226 8.637 1.00 9.91 109 CYS A O 1
ATOM 831 N N . LEU A 1 110 ? 35.797 51.267 7.977 1.00 9.44 110 LEU A N 1
ATOM 832 C CA . LEU A 1 110 ? 36.384 51.257 9.319 1.00 10.34 110 LEU A CA 1
ATOM 833 C C . LEU A 1 110 ? 35.580 52.069 10.333 1.00 10.42 110 LEU A C 1
ATOM 834 O O . LEU A 1 110 ? 35.684 51.819 11.537 1.00 11.26 110 LEU A O 1
ATOM 839 N N . SER A 1 111 ? 34.762 53.000 9.856 1.00 9.36 111 SER A N 1
ATOM 840 C CA . SER A 1 111 ? 33.905 53.803 10.716 1.00 10.28 111 SER A CA 1
ATOM 841 C C . SER A 1 111 ? 32.520 53.181 10.917 1.00 10.54 111 SER A C 1
ATOM 842 O O . SER A 1 111 ? 31.712 53.711 11.710 1.00 10.57 111 SER A O 1
ATOM 845 N N . ILE A 1 112 ? 32.250 52.060 10.261 1.00 10.38 112 ILE A N 1
ATOM 846 C CA . ILE A 1 112 ? 31.021 51.333 10.453 1.00 10.70 112 ILE A CA 1
ATOM 847 C C . ILE A 1 112 ? 31.339 49.857 10.588 1.00 11.15 112 ILE A C 1
ATOM 848 O O . ILE A 1 112 ? 30.913 49.039 9.789 1.00 10.93 112 ILE A O 1
ATOM 853 N N . PRO A 1 113 ? 32.047 49.511 11.671 1.00 12.17 113 PRO A N 1
ATOM 854 C CA . PRO A 1 113 ? 32.587 48.171 11.840 1.00 12.98 113 PRO A CA 1
ATOM 855 C C . PRO A 1 113 ? 31.492 47.146 11.896 1.00 13.54 113 PRO A C 1
ATOM 856 O O . PRO A 1 113 ? 30.482 47.335 12.612 1.00 14.19 113 PRO A O 1
ATOM 860 N N . GLY A 1 114 ? 31.685 46.073 11.135 1.00 13.64 114 GLY A N 1
ATOM 861 C CA . GLY A 1 114 ? 30.775 44.951 11.112 1.00 14.24 114 GLY A CA 1
ATOM 862 C C . GLY A 1 114 ? 29.556 45.053 10.223 1.00 14.07 114 GLY A C 1
ATOM 863 O O . GLY A 1 114 ? 28.723 44.118 10.165 1.00 16.30 114 GLY A O 1
ATOM 864 N N . VAL A 1 115 ? 29.462 46.139 9.466 1.00 13.23 115 VAL A N 1
ATOM 865 C CA . VAL A 1 115 ? 28.372 46.378 8.520 1.00 12.72 115 VAL A CA 1
ATOM 866 C C . VAL A 1 115 ? 28.892 46.278 7.059 1.00 12.30 115 VAL A C 1
ATOM 867 O O . VAL A 1 115 ? 29.786 47.017 6.671 1.00 11.60 115 VAL A O 1
ATOM 871 N N . TYR A 1 116 ? 28.306 45.362 6.295 1.00 13.04 116 TYR A N 1
ATOM 872 C CA . TYR A 1 116 ? 28.701 45.076 4.924 1.00 13.16 116 TYR A CA 1
ATOM 873 C C . TYR A 1 116 ? 27.443 45.045 4.082 1.00 13.06 116 TYR A C 1
ATOM 874 O O . TYR A 1 116 ? 26.559 44.238 4.313 1.00 13.77 116 TYR A O 1
ATOM 883 N N . LEU A 1 117 ? 27.337 45.995 3.148 1.00 12.31 117 LEU A N 1
ATOM 884 C CA . LEU A 1 117 ? 26.129 46.212 2.382 1.00 12.70 117 LEU A CA 1
ATOM 885 C C . LEU A 1 117 ? 26.485 46.554 0.941 1.00 12.72 117 LEU A C 1
ATOM 886 O O . LEU A 1 117 ? 27.616 47.009 0.665 1.00 11.34 117 LEU A O 1
ATOM 891 N N . ASP A 1 118 ? 25.544 46.319 0.039 1.00 13.56 118 ASP A N 1
ATOM 892 C CA . ASP A 1 118 ? 25.771 46.556 -1.373 1.00 14.12 118 ASP A CA 1
ATOM 893 C C . ASP A 1 118 ? 25.590 48.030 -1.729 1.00 13.48 118 ASP A C 1
ATOM 894 O O . ASP A 1 118 ? 24.593 48.658 -1.324 1.00 14.76 118 ASP A O 1
ATOM 899 N N . VAL A 1 119 ? 26.533 48.577 -2.520 1.00 12.53 119 VAL A N 1
ATOM 900 C CA . VAL A 1 119 ? 26.486 49.959 -2.980 1.00 12.41 119 VAL A CA 1
ATOM 901 C C . VAL A 1 119 ? 26.753 49.997 -4.477 1.00 12.77 119 VAL A C 1
ATOM 902 O O . VAL A 1 119 ? 27.641 49.319 -4.964 1.00 12.55 119 VAL A O 1
ATOM 906 N N . GLU A 1 120 ? 25.964 50.789 -5.177 1.00 12.94 120 GLU A N 1
ATOM 907 C CA . GLU A 1 120 ? 26.116 51.018 -6.613 1.00 14.23 120 GLU A CA 1
ATOM 908 C C . GLU A 1 120 ? 26.928 52.292 -6.843 1.00 13.04 120 GLU A C 1
ATOM 909 O O . GLU A 1 120 ? 26.611 53.369 -6.289 1.00 12.96 120 GLU A O 1
ATOM 915 N N . ARG A 1 121 ? 27.970 52.161 -7.667 1.00 11.78 121 ARG A N 1
ATOM 916 C CA . ARG A 1 121 ? 28.815 53.330 -8.031 1.00 10.83 121 ARG A CA 1
ATOM 917 C C . ARG A 1 121 ? 29.282 53.164 -9.473 1.00 10.89 121 ARG A C 1
ATOM 918 O O . ARG A 1 121 ? 29.354 52.038 -9.988 1.00 11.52 121 ARG A O 1
ATOM 926 N N . PRO A 1 122 ? 29.660 54.266 -10.096 1.00 10.70 122 PRO A N 1
ATOM 927 C CA . PRO A 1 122 ? 30.281 54.183 -11.406 1.00 11.40 122 PRO A CA 1
ATOM 928 C C . PRO A 1 122 ? 31.572 53.365 -11.309 1.00 11.63 122 PRO A C 1
ATOM 929 O O . PRO A 1 122 ? 32.292 53.438 -10.312 1.00 10.74 122 PRO A O 1
ATOM 933 N N . GLU A 1 123 ? 31.854 52.559 -12.333 1.00 12.66 123 GLU A N 1
ATOM 934 C CA . GLU A 1 123 ? 33.004 51.673 -12.225 1.00 13.47 123 GLU A CA 1
ATOM 935 C C . GLU A 1 123 ? 34.332 52.370 -12.399 1.00 12.08 123 GLU A C 1
ATOM 936 O O . GLU A 1 123 ? 35.326 51.842 -11.952 1.00 12.31 123 GLU A O 1
ATOM 942 N N . ILE A 1 124 ? 34.350 53.505 -13.073 1.00 11.06 124 ILE A N 1
ATOM 943 C CA . ILE A 1 124 ? 35.570 54.251 -13.367 1.00 10.66 124 ILE A CA 1
ATOM 944 C C . 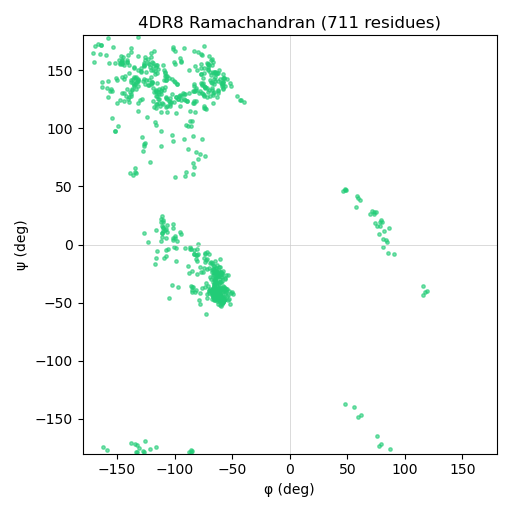ILE A 1 124 ? 35.538 55.664 -12.791 1.00 10.62 124 ILE A C 1
ATOM 945 O O . ILE A 1 124 ? 34.512 56.321 -12.823 1.00 10.35 124 ILE A O 1
ATOM 950 N N . VAL A 1 125 ? 36.659 56.096 -12.228 1.00 10.33 125 VAL A N 1
ATOM 951 C CA . VAL A 1 125 ? 36.801 57.468 -11.718 1.00 10.64 125 VAL A CA 1
ATOM 952 C C . VAL A 1 125 ? 38.109 58.097 -12.164 1.00 11.07 125 VAL A C 1
ATOM 953 O O . VAL A 1 125 ? 39.106 57.411 -12.280 1.00 11.33 125 VAL A O 1
ATOM 957 N N . GLU A 1 126 ? 38.106 59.397 -12.446 1.00 11.57 126 GLU A N 1
ATOM 958 C CA . GLU A 1 126 ? 39.307 60.167 -12.691 1.00 12.76 126 GLU A CA 1
ATOM 959 C C . GLU A 1 126 ? 39.437 61.183 -11.571 1.00 12.28 126 GLU A C 1
ATOM 960 O O . GLU A 1 126 ? 38.463 61.884 -11.263 1.00 11.75 126 GLU A O 1
ATOM 966 N N . VAL A 1 127 ? 40.580 61.206 -10.870 1.00 12.23 127 VAL A N 1
ATOM 967 C CA A VAL A 1 127 ? 40.777 62.127 -9.768 0.50 11.97 127 VAL A CA 1
ATOM 968 C CA B VAL A 1 127 ? 40.793 62.160 -9.792 0.50 12.10 127 VAL A CA 1
ATOM 969 C C . VAL A 1 127 ? 42.087 62.913 -9.990 1.00 12.57 127 VAL A C 1
ATOM 970 O O . VAL A 1 127 ? 43.058 62.371 -10.486 1.00 13.17 127 VAL A O 1
ATOM 977 N N . SER A 1 128 ? 42.081 64.190 -9.658 1.00 12.14 128 SER A N 1
ATOM 978 C CA . SER A 1 128 ? 43.268 64.988 -9.578 1.00 13.17 128 SER A CA 1
ATOM 979 C C . SER A 1 128 ? 43.566 65.281 -8.106 1.00 12.46 128 SER A C 1
ATOM 980 O O . SER A 1 128 ? 42.638 65.386 -7.297 1.00 11.87 128 SER A O 1
ATOM 983 N N . TYR A 1 129 ? 44.832 65.402 -7.754 1.00 12.37 129 TYR A N 1
ATOM 984 C CA . TYR A 1 129 ? 45.233 65.539 -6.357 1.00 12.47 129 TYR A CA 1
ATOM 985 C C . TYR A 1 129 ? 46.670 65.975 -6.235 1.00 13.26 129 TYR A C 1
ATOM 986 O O . TYR A 1 129 ? 47.400 66.013 -7.222 1.00 13.66 129 TYR A O 1
ATOM 995 N N . LYS A 1 130 ? 47.103 66.276 -5.010 1.00 13.48 130 LYS A N 1
ATOM 996 C CA . LYS A 1 130 ? 48.528 66.471 -4.730 1.00 14.11 130 LYS A CA 1
ATOM 997 C C . LYS A 1 130 ? 48.964 65.263 -3.902 1.00 13.71 130 LYS A C 1
ATOM 998 O O . LYS A 1 130 ? 48.201 64.746 -3.066 1.00 12.63 130 LYS A O 1
ATOM 1004 N N . ASP A 1 131 ? 50.165 64.790 -4.176 1.00 13.82 131 ASP A N 1
ATOM 1005 C CA . ASP A 1 131 ? 50.716 63.653 -3.464 1.00 14.68 131 ASP A CA 1
ATOM 1006 C C . ASP A 1 131 ? 51.438 64.084 -2.187 1.00 14.97 131 ASP A C 1
ATOM 1007 O O . ASP A 1 131 ? 51.442 65.264 -1.829 1.00 15.16 131 ASP A O 1
ATOM 1012 N N . GLU A 1 132 ? 52.003 63.111 -1.498 1.00 16.55 132 GLU A N 1
ATOM 1013 C CA . GLU A 1 132 ? 52.609 63.329 -0.203 1.00 16.91 132 GLU A CA 1
ATOM 1014 C C . GLU A 1 132 ? 53.835 64.247 -0.290 1.00 18.80 132 GLU A C 1
ATOM 1015 O O . GLU A 1 132 ? 54.281 64.732 0.743 1.00 20.88 132 GLU A O 1
ATOM 1021 N N . ASN A 1 133 ? 54.359 64.483 -1.499 1.00 20.23 133 ASN A N 1
ATOM 1022 C CA . ASN A 1 133 ? 55.468 65.386 -1.719 1.00 21.76 133 ASN A CA 1
ATOM 1023 C C . ASN A 1 133 ? 55.025 66.751 -2.266 1.00 21.78 133 ASN A C 1
ATOM 1024 O O . ASN A 1 133 ? 55.855 67.593 -2.632 1.00 22.56 133 ASN A O 1
ATOM 1029 N N . GLY A 1 134 ? 53.708 66.954 -2.348 1.00 21.01 134 GLY A N 1
ATOM 1030 C CA . GLY A 1 134 ? 53.126 68.182 -2.887 1.00 20.23 134 GLY A CA 1
ATOM 1031 C C . GLY A 1 134 ? 53.019 68.343 -4.383 1.00 19.76 134 GLY A C 1
ATOM 1032 O O . GLY A 1 134 ? 52.640 69.405 -4.884 1.00 21.33 134 GLY A O 1
ATOM 1033 N N . ARG A 1 135 ? 53.376 67.295 -5.113 1.00 18.98 135 ARG A N 1
ATOM 1034 C CA . ARG A 1 135 ? 53.389 67.331 -6.553 1.00 19.38 135 ARG A CA 1
ATOM 1035 C C . ARG A 1 135 ? 51.985 67.056 -7.078 1.00 18.64 135 ARG A C 1
ATOM 1036 O O . ARG A 1 135 ? 51.318 66.118 -6.595 1.00 17.01 135 ARG A O 1
ATOM 1038 N N . PRO A 1 136 ? 51.519 67.815 -8.071 1.00 18.61 136 PRO A N 1
ATOM 1039 C CA . PRO A 1 136 ? 50.211 67.516 -8.647 1.00 18.55 136 PRO A CA 1
ATOM 1040 C C . PRO A 1 136 ? 50.219 66.189 -9.434 1.00 18.14 136 PRO A C 1
ATOM 1041 O O . PRO A 1 136 ? 51.190 65.870 -10.121 1.00 19.27 136 PRO A O 1
ATOM 1045 N N . GLN A 1 137 ? 49.148 65.417 -9.293 1.00 16.84 137 GLN A N 1
ATOM 1046 C CA . GLN A 1 137 ? 48.996 64.141 -9.954 1.00 17.03 137 GLN A CA 1
ATOM 1047 C C . GLN A 1 137 ? 47.571 64.009 -10.483 1.00 16.18 137 GLN A C 1
ATOM 1048 O O . GLN A 1 137 ? 46.663 64.764 -10.134 1.00 16.23 137 GLN A O 1
ATOM 1054 N N . ARG A 1 138 ? 47.394 63.029 -11.362 1.00 16.70 138 ARG A N 1
ATOM 1055 C CA . ARG A 1 138 ? 46.099 62.703 -11.909 1.00 16.42 138 ARG A CA 1
ATOM 1056 C C . ARG A 1 138 ? 46.091 61.182 -12.056 1.00 16.61 138 ARG A C 1
ATOM 1057 O O . ARG A 1 138 ? 47.121 60.577 -12.378 1.00 17.82 138 ARG A O 1
ATOM 1059 N N . LEU A 1 139 ? 44.947 60.560 -11.797 1.00 14.97 139 LEU A N 1
ATOM 1060 C CA . LEU A 1 139 ? 44.759 59.138 -11.826 1.00 15.10 139 LEU A CA 1
ATOM 1061 C C . LEU A 1 139 ? 43.393 58.775 -12.423 1.00 14.77 139 LEU A C 1
ATOM 1062 O O . LEU A 1 139 ? 42.369 59.355 -12.049 1.00 14.45 139 LEU A O 1
ATOM 1067 N N . VAL A 1 140 ? 43.382 57.807 -13.337 1.00 13.07 140 VAL A N 1
ATOM 1068 C CA . VAL A 1 140 ? 42.141 57.133 -13.753 1.00 13.01 140 VAL A CA 1
ATOM 1069 C C . VAL A 1 140 ? 42.191 55.713 -13.196 1.00 12.60 140 VAL A C 1
ATOM 1070 O O . VAL A 1 140 ? 43.226 55.042 -13.252 1.00 12.55 140 VAL A O 1
ATOM 1074 N N . ALA A 1 141 ? 41.082 55.292 -12.592 1.00 11.67 141 ALA A N 1
ATOM 1075 C CA . ALA A 1 141 ? 40.978 54.039 -11.860 1.00 11.70 141 ALA A CA 1
ATOM 1076 C C . ALA A 1 141 ? 39.700 53.306 -12.216 1.00 12.04 141 ALA A C 1
ATOM 1077 O O . ALA A 1 141 ? 38.688 53.919 -12.594 1.00 11.74 141 ALA A O 1
ATOM 1079 N N .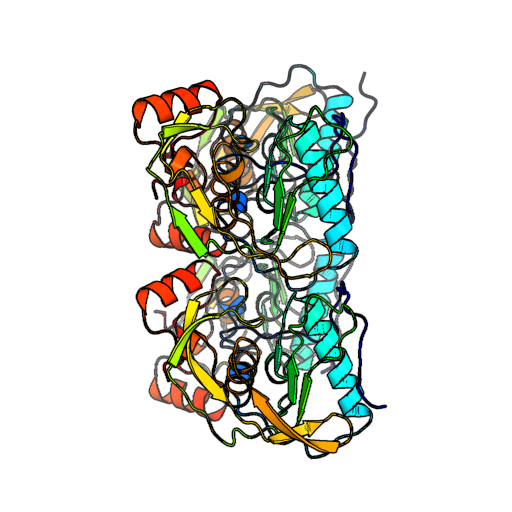 ASP A 1 142 ? 39.743 51.977 -12.099 1.00 12.45 142 ASP A N 1
ATOM 1080 C CA . ASP A 1 142 ? 38.583 51.141 -12.207 1.00 12.79 142 ASP A CA 1
ATOM 1081 C C . ASP A 1 142 ? 38.548 50.140 -11.068 1.00 12.44 142 ASP A C 1
ATOM 1082 O O . ASP A 1 142 ? 39.394 50.220 -10.141 1.00 10.85 142 ASP A O 1
ATOM 1087 N N . GLY A 1 143 ? 37.614 49.202 -11.138 1.00 12.67 143 GLY A N 1
ATOM 1088 C CA . GLY A 1 143 ? 37.513 48.117 -10.136 1.00 12.40 143 GLY A CA 1
ATOM 1089 C C . GLY A 1 143 ? 37.576 48.588 -8.683 1.00 11.87 143 GLY A C 1
ATOM 1090 O O . GLY A 1 143 ? 37.014 49.628 -8.315 1.00 10.74 143 GLY A O 1
ATOM 1091 N N . LEU A 1 144 ? 38.341 47.827 -7.876 1.00 12.34 144 LEU A N 1
ATOM 1092 C CA . LEU A 1 144 ? 38.376 48.100 -6.450 1.00 12.39 144 LEU A CA 1
ATOM 1093 C C . LEU A 1 144 ? 38.975 49.458 -6.145 1.00 10.80 144 LEU A C 1
ATOM 1094 O O . LEU A 1 144 ? 38.492 50.145 -5.207 1.00 10.53 144 LEU A O 1
ATOM 1099 N N . LEU A 1 145 ? 39.993 49.838 -6.909 1.00 10.36 145 LEU A N 1
ATOM 1100 C CA . LEU A 1 145 ? 40.637 51.148 -6.665 1.00 9.98 145 LEU A CA 1
ATOM 1101 C C . LEU A 1 145 ? 39.628 52.281 -6.871 1.00 9.29 145 LEU A C 1
ATOM 1102 O O . LEU A 1 145 ? 39.542 53.195 -6.033 1.00 8.95 145 LEU A O 1
ATOM 1107 N N . ALA A 1 146 ? 38.885 52.266 -7.980 1.00 9.26 146 ALA A N 1
ATOM 1108 C CA . ALA A 1 146 ? 37.903 53.329 -8.234 1.00 8.96 146 ALA A CA 1
ATOM 1109 C C . ALA A 1 146 ? 36.834 53.311 -7.161 1.00 8.71 146 ALA A C 1
ATOM 1110 O O . ALA A 1 146 ? 36.327 54.361 -6.758 1.00 8.54 146 ALA A O 1
ATOM 1112 N N . ARG A 1 147 ? 36.463 52.128 -6.685 1.00 8.81 147 ARG A N 1
ATOM 1113 C CA . ARG A 1 147 ? 35.430 52.020 -5.648 1.00 9.18 147 ARG A CA 1
ATOM 1114 C C . ARG A 1 147 ? 35.915 52.643 -4.347 1.00 8.36 147 ARG A C 1
ATOM 1115 O O . ARG A 1 147 ? 35.214 53.406 -3.689 1.00 7.96 147 ARG A O 1
ATOM 1123 N N . CYS A 1 148 ? 37.136 52.301 -3.988 1.00 8.80 148 CYS A N 1
ATOM 1124 C CA . CYS A 1 148 ? 37.728 52.811 -2.723 1.00 8.70 148 CYS A CA 1
ATOM 1125 C C . CYS A 1 148 ? 37.956 54.340 -2.803 1.00 8.03 148 CYS A C 1
ATOM 1126 O O . CYS A 1 148 ? 37.607 55.062 -1.883 1.00 8.06 148 CYS A O 1
ATOM 1129 N N . ILE A 1 149 ? 38.416 54.816 -3.959 1.00 7.96 149 ILE A N 1
ATOM 1130 C CA . ILE A 1 149 ? 38.561 56.247 -4.143 1.00 7.73 149 ILE A CA 1
ATOM 1131 C C . ILE A 1 149 ? 37.230 56.951 -3.928 1.00 7.80 149 ILE A C 1
ATOM 1132 O O . ILE A 1 149 ? 37.158 57.960 -3.255 1.00 7.39 149 ILE A O 1
ATOM 1137 N N . GLN A 1 150 ? 36.172 56.452 -4.539 1.00 7.57 150 GLN A N 1
ATOM 1138 C CA . GLN A 1 150 ? 34.868 57.104 -4.414 1.00 7.86 150 GLN A CA 1
ATOM 1139 C C . GLN A 1 150 ? 34.296 57.067 -3.008 1.00 7.64 150 GLN A C 1
ATOM 1140 O O . GLN A 1 150 ? 33.758 58.064 -2.537 1.00 7.99 150 GLN A O 1
ATOM 1146 N N . HIS A 1 151 ? 34.465 55.943 -2.341 1.00 7.41 151 HIS A N 1
ATOM 1147 C CA . HIS A 1 151 ? 34.114 55.780 -0.920 1.00 7.33 151 HIS A CA 1
ATOM 1148 C C . HIS A 1 151 ? 34.858 56.790 -0.065 1.00 7.44 151 HIS A C 1
ATOM 1149 O O . HIS A 1 151 ? 34.300 57.437 0.814 1.00 7.53 151 HIS A O 1
ATOM 1156 N N . GLU A 1 152 ? 36.155 56.894 -0.261 1.00 7.58 152 GLU A N 1
ATOM 1157 C CA . GLU A 1 152 ? 36.955 57.798 0.549 1.00 7.78 152 GLU A CA 1
ATOM 1158 C C . GLU A 1 152 ? 36.709 59.255 0.236 1.00 8.29 152 GLU A C 1
ATOM 1159 O O . GLU A 1 152 ? 36.694 60.098 1.141 1.00 8.23 152 GLU A O 1
ATOM 1165 N N . MET A 1 153 ? 36.469 59.575 -1.042 1.00 8.61 153 MET A N 1
ATOM 1166 C CA . MET A 1 153 ? 36.072 60.924 -1.383 1.00 8.84 153 MET A CA 1
ATOM 1167 C C . MET A 1 153 ? 34.761 61.273 -0.670 1.00 8.58 153 MET A C 1
ATOM 1168 O O . MET A 1 153 ? 34.548 62.407 -0.204 1.00 8.40 153 MET A O 1
ATOM 1173 N N . ASP A 1 154 ? 33.821 60.343 -0.663 1.00 8.05 154 ASP A N 1
ATOM 1174 C CA . ASP A 1 154 ? 32.573 60.564 0.076 1.00 8.41 154 ASP A CA 1
ATOM 1175 C C . ASP A 1 154 ? 32.853 61.003 1.537 1.00 8.50 154 ASP A C 1
ATOM 1176 O O . ASP A 1 154 ? 32.190 61.900 2.037 1.00 8.58 154 ASP A O 1
ATOM 1181 N N . HIS A 1 155 ? 33.838 60.386 2.201 1.00 8.55 155 HIS A N 1
ATOM 1182 C CA . HIS A 1 155 ? 34.152 60.772 3.583 1.00 8.80 155 HIS A CA 1
ATOM 1183 C C . HIS A 1 155 ? 34.507 62.244 3.668 1.00 9.74 155 HIS A C 1
ATOM 1184 O O . HIS A 1 155 ? 34.217 62.911 4.652 1.00 11.45 155 HIS A O 1
ATOM 1191 N N . LEU A 1 156 ? 35.182 62.781 2.664 1.00 9.78 156 LEU A N 1
ATOM 1192 C CA . LEU A 1 156 ? 35.586 64.188 2.711 1.00 10.37 156 LEU A CA 1
ATOM 1193 C C . LEU A 1 156 ? 34.447 65.137 2.523 1.00 11.25 156 LEU A C 1
ATOM 1194 O O . LEU A 1 156 ? 34.607 66.326 2.775 1.00 11.58 156 LEU A O 1
ATOM 1199 N N . ASN A 1 157 ? 33.302 64.615 2.074 1.00 11.65 157 ASN A N 1
ATOM 1200 C CA . ASN A 1 157 ? 32.092 65.396 1.885 1.00 12.91 157 ASN A CA 1
ATOM 1201 C C . ASN A 1 157 ? 31.037 65.086 2.961 1.00 12.43 157 ASN A C 1
ATOM 1202 O O . ASN A 1 157 ? 29.894 65.464 2.817 1.00 13.89 157 ASN A O 1
ATOM 1207 N N . GLY A 1 158 ? 31.409 64.356 4.005 1.00 11.41 158 GLY A N 1
ATOM 1208 C CA . GLY A 1 158 ? 30.460 63.991 5.050 1.00 11.11 158 GLY A CA 1
ATOM 1209 C C . GLY A 1 158 ? 29.448 62.939 4.659 1.00 10.26 158 GLY A C 1
ATOM 1210 O O . GLY A 1 158 ? 28.348 62.927 5.217 1.00 10.40 158 GLY A O 1
ATOM 1211 N N . VAL A 1 159 ? 29.835 62.077 3.721 1.00 9.50 159 VAL A N 1
ATOM 1212 C CA . VAL A 1 159 ? 28.938 61.051 3.136 1.00 9.00 159 VAL A CA 1
ATOM 1213 C C . VAL A 1 159 ? 29.492 59.697 3.497 1.00 8.89 159 VAL A C 1
ATOM 1214 O O . VAL A 1 159 ? 30.687 59.477 3.405 1.00 9.11 159 VAL A O 1
ATOM 1218 N N . LEU A 1 160 ? 28.592 58.830 3.978 1.00 8.66 160 LEU A N 1
ATOM 1219 C CA . LEU A 1 160 ? 28.929 57.474 4.440 1.00 8.63 160 LEU A CA 1
ATOM 1220 C C . LEU A 1 160 ? 28.232 56.482 3.531 1.00 8.35 160 LEU A C 1
ATOM 1221 O O . LEU A 1 160 ? 27.174 56.783 2.953 1.00 8.73 160 LEU A O 1
ATOM 1226 N N . PHE A 1 161 ? 28.793 55.295 3.398 1.00 8.31 161 PHE A N 1
ATOM 1227 C CA . PHE A 1 161 ? 28.321 54.369 2.358 1.00 8.25 161 PHE A CA 1
ATOM 1228 C C . PHE A 1 161 ? 26.897 53.894 2.596 1.00 8.40 161 PHE A C 1
ATOM 1229 O O . PHE A 1 161 ? 26.180 53.620 1.644 1.00 8.57 161 PHE A O 1
ATOM 1237 N N . VAL A 1 162 ? 26.503 53.835 3.869 1.00 8.64 162 VAL A N 1
ATOM 1238 C CA . VAL A 1 162 ? 25.125 53.539 4.244 1.00 9.31 162 VAL A CA 1
ATOM 1239 C C . VAL A 1 162 ? 24.113 54.501 3.593 1.00 9.58 162 VAL A C 1
ATOM 1240 O O . VAL A 1 162 ? 22.951 54.120 3.342 1.00 10.36 162 VAL A O 1
ATOM 1244 N N . ASP A 1 163 ? 24.555 55.709 3.264 1.00 9.38 163 ASP A N 1
ATOM 1245 C CA . ASP A 1 163 ? 23.683 56.701 2.652 1.00 9.78 163 ASP A CA 1
ATOM 1246 C C . ASP A 1 163 ? 23.263 56.255 1.254 1.00 10.30 163 ASP A C 1
ATOM 1247 O O . ASP A 1 163 ? 22.235 56.705 0.768 1.00 10.87 163 ASP A O 1
ATOM 1252 N N . ARG A 1 164 ? 24.090 55.430 0.625 1.00 9.98 164 ARG A N 1
ATOM 1253 C CA . ARG A 1 164 ? 23.855 54.969 -0.770 1.00 10.62 164 ARG A CA 1
ATOM 1254 C C . ARG A 1 164 ? 23.197 53.561 -0.841 1.00 11.67 164 ARG A C 1
ATOM 1255 O O . ARG A 1 164 ? 22.938 53.067 -1.919 1.00 13.30 164 ARG A O 1
ATOM 1263 N N . VAL A 1 165 ? 22.860 52.968 0.285 1.00 11.99 165 VAL A N 1
ATOM 1264 C CA . VAL A 1 165 ? 22.313 51.603 0.338 1.00 12.72 165 VAL A CA 1
ATOM 1265 C C . VAL A 1 165 ? 20.828 51.671 0.085 1.00 14.08 165 VAL A C 1
ATOM 1266 O O . VAL A 1 165 ? 20.102 52.374 0.788 1.00 14.83 165 VAL A O 1
ATOM 1270 N N . GLU A 1 166 ? 20.388 50.953 -0.956 1.00 14.88 166 GLU A N 1
ATOM 1271 C CA . GLU A 1 166 ? 19.008 51.020 -1.410 1.00 16.43 166 GLU A CA 1
ATOM 1272 C C . GLU A 1 166 ? 18.074 50.018 -0.670 1.00 16.33 166 GLU A C 1
ATOM 1273 O O . GLU A 1 166 ? 16.889 50.259 -0.552 1.00 17.70 166 GLU A O 1
ATOM 1275 N N . ASN A 1 167 ? 18.623 48.937 -0.140 1.00 16.14 167 ASN A N 1
ATOM 1276 C CA . ASN A 1 167 ? 17.813 47.848 0.434 1.00 16.61 167 ASN A CA 1
ATOM 1277 C C . ASN A 1 167 ? 17.505 48.158 1.895 1.00 16.26 167 ASN A C 1
ATOM 1278 O O . ASN A 1 167 ? 18.388 48.081 2.736 1.00 15.19 167 ASN A O 1
ATOM 1283 N N . ARG A 1 168 ? 16.258 48.539 2.176 1.00 17.00 168 ARG A N 1
ATOM 1284 C CA . ARG A 1 168 ? 15.854 48.939 3.515 1.00 17.84 168 ARG A CA 1
ATOM 1285 C C . ARG A 1 168 ? 15.945 47.834 4.532 1.00 17.44 168 ARG A C 1
ATOM 1286 O O . ARG A 1 168 ? 16.322 48.084 5.682 1.00 15.69 168 ARG A O 1
ATOM 1294 N N . LEU A 1 169 ? 15.590 46.617 4.117 1.00 17.04 169 LEU A N 1
ATOM 1295 C CA . LEU A 1 169 ? 15.668 45.479 5.034 1.00 17.57 169 LEU A CA 1
ATOM 1296 C C . LEU A 1 169 ? 17.089 45.216 5.468 1.00 16.57 169 LEU A C 1
ATOM 1297 O O . LEU A 1 169 ? 17.377 45.113 6.658 1.00 17.09 169 LEU A O 1
ATOM 1302 N N . GLU A 1 170 ? 17.993 45.168 4.494 1.00 16.35 170 GLU A N 1
ATOM 1303 C CA . GLU A 1 170 ? 19.366 44.825 4.769 1.00 16.33 170 GLU A CA 1
ATOM 1304 C C . GLU A 1 170 ? 20.044 45.943 5.545 1.00 14.31 170 GLU A C 1
ATOM 1305 O O . GLU A 1 170 ? 20.778 45.694 6.511 1.00 14.25 170 GLU A O 1
ATOM 1311 N N . LEU A 1 171 ? 19.758 47.199 5.184 1.00 13.41 171 LEU A N 1
ATOM 1312 C CA . LEU A 1 171 ? 20.324 48.330 5.917 1.00 12.84 171 LEU A CA 1
ATOM 1313 C C . LEU A 1 171 ? 19.920 48.303 7.375 1.00 13.16 171 LEU A C 1
ATOM 1314 O O . LEU A 1 171 ? 20.743 48.472 8.286 1.00 12.99 171 LEU A O 1
ATOM 1319 N N . ASN A 1 172 ? 18.641 48.114 7.637 1.00 13.92 172 ASN A N 1
ATOM 1320 C CA . ASN A 1 172 ? 18.164 48.192 8.993 1.00 14.80 172 ASN A CA 1
ATOM 1321 C C . ASN A 1 172 ? 18.696 47.045 9.853 1.00 15.10 172 ASN A C 1
ATOM 1322 O O . ASN A 1 172 ? 19.107 47.247 10.985 1.00 15.32 172 ASN A O 1
ATOM 1327 N N . GLU A 1 173 ? 18.684 45.844 9.288 1.00 15.65 173 GLU A N 1
ATOM 1328 C CA . GLU A 1 173 ? 19.149 44.658 9.988 1.00 16.86 173 GLU A CA 1
ATOM 1329 C C . GLU A 1 173 ? 20.605 44.738 10.304 1.00 16.21 173 GLU A C 1
ATOM 1330 O O . GLU A 1 173 ? 21.023 44.401 11.430 1.00 17.14 173 GLU A O 1
ATOM 1336 N N . ALA A 1 174 ? 21.389 45.279 9.365 1.00 14.92 174 ALA A N 1
ATOM 1337 C CA . ALA A 1 174 ? 22.816 45.275 9.597 1.00 14.44 174 ALA A CA 1
ATOM 1338 C C . ALA A 1 174 ? 23.240 46.330 10.612 1.00 14.56 174 ALA A C 1
ATOM 1339 O O . ALA A 1 174 ? 24.102 46.091 11.425 1.00 15.75 174 ALA A O 1
ATOM 1341 N N . LEU A 1 175 ? 22.605 47.504 10.576 1.00 14.84 175 LEU A N 1
ATOM 1342 C CA . LEU A 1 175 ? 22.908 48.544 11.536 1.00 15.40 175 LEU A CA 1
ATOM 1343 C C . LEU A 1 175 ? 22.464 48.105 12.937 1.00 16.81 175 LEU A C 1
ATOM 1344 O O . LEU A 1 175 ? 23.233 48.184 13.898 1.00 16.96 175 LEU A O 1
ATOM 1349 N N . ASP A 1 176 ? 21.275 47.596 13.026 1.00 18.40 176 ASP A N 1
ATOM 1350 C CA . ASP A 1 176 ? 20.701 47.321 14.359 1.00 20.91 176 ASP A CA 1
ATOM 1351 C C . ASP A 1 176 ? 21.526 46.349 15.140 1.00 21.85 176 ASP A C 1
ATOM 1352 O O . ASP A 1 176 ? 21.719 46.541 16.339 1.00 21.20 176 ASP A O 1
ATOM 1357 N N . LYS A 1 177 ? 22.017 45.309 14.475 1.00 21.27 177 LYS A N 1
ATOM 1358 C CA . LYS A 1 177 ? 22.799 44.310 15.174 1.00 23.00 177 LYS A CA 1
ATOM 1359 C C . LYS A 1 177 ? 24.151 44.795 15.659 1.00 22.92 177 LYS A C 1
ATOM 1360 O O . LYS A 1 177 ? 24.739 44.124 16.495 1.00 22.36 177 LYS A O 1
ATOM 1366 N N . LYS A 1 178 ? 24.640 45.940 15.156 1.00 22.30 178 LYS A N 1
ATOM 1367 C CA . LYS A 1 178 ? 25.928 46.509 15.604 1.00 22.43 178 LYS A CA 1
ATOM 1368 C C . LYS A 1 178 ? 25.766 47.727 16.464 1.00 23.42 178 LYS A C 1
ATOM 1369 O O . LYS A 1 178 ? 26.758 48.372 16.838 1.00 25.20 178 LYS A O 1
ATOM 1375 N N . GLY A 1 179 ? 24.526 48.064 16.798 1.00 21.31 179 GLY A N 1
ATOM 1376 C CA . GLY A 1 179 ? 24.307 49.136 17.742 1.00 22.38 179 GLY A CA 1
ATOM 1377 C C . GLY A 1 179 ? 24.286 50.468 17.081 1.00 19.87 179 GLY A C 1
ATOM 1378 O O . GLY A 1 179 ? 24.232 51.515 17.777 1.00 21.02 179 GLY A O 1
ATOM 1379 N N . PHE A 1 180 ? 24.178 50.452 15.745 1.00 18.29 180 PHE A N 1
ATOM 1380 C CA . PHE A 1 180 ? 24.081 51.660 14.998 1.00 16.67 180 PHE A CA 1
ATOM 1381 C C . PHE A 1 180 ? 22.630 51.998 14.748 1.00 16.57 180 PHE A C 1
ATOM 1382 O O . PHE A 1 180 ? 21.756 51.131 14.789 1.00 18.77 180 PHE A O 1
ATOM 1390 N N . ALA A 1 181 ? 22.405 53.268 14.482 1.00 16.01 181 ALA A N 1
ATOM 1391 C CA . ALA A 1 181 ? 21.070 53.810 14.298 1.00 15.74 181 ALA A CA 1
ATOM 1392 C C . ALA A 1 181 ? 20.781 54.157 12.838 1.00 14.81 181 ALA A C 1
ATOM 1393 O O . ALA A 1 181 ? 21.514 54.891 12.200 1.00 13.79 181 ALA A O 1
ATOM 1395 N N . VAL A 1 182 ? 19.675 53.631 12.311 1.00 14.31 182 VAL A N 1
ATOM 1396 C CA . VAL A 1 182 ? 19.236 54.005 10.940 1.00 13.65 182 VAL A CA 1
ATOM 1397 C C . VAL A 1 182 ? 19.014 55.498 10.851 1.00 13.63 182 VAL A C 1
ATOM 1398 O O . VAL A 1 182 ? 19.197 56.101 9.805 1.00 13.07 182 VAL A O 1
ATOM 1402 N N . GLN A 1 183 ? 18.667 56.132 11.979 1.00 13.76 183 GLN A N 1
ATOM 1403 C CA . GLN A 1 183 ? 18.498 57.575 12.004 1.00 14.14 183 GLN A CA 1
ATOM 1404 C C . GLN A 1 183 ? 19.783 58.351 11.700 1.00 13.55 183 GLN A C 1
ATOM 1405 O O . GLN A 1 183 ? 19.732 59.557 11.402 1.00 14.08 183 GLN A O 1
ATOM 1411 N N . ALA A 1 184 ? 20.928 57.671 11.809 1.00 13.21 184 ALA A N 1
ATOM 1412 C CA . ALA A 1 184 ? 22.205 58.294 11.469 1.00 12.59 184 ALA A CA 1
ATOM 1413 C C . ALA A 1 184 ? 22.549 58.325 10.001 1.00 12.46 184 ALA A C 1
ATOM 1414 O O . ALA A 1 184 ? 23.564 58.937 9.631 1.00 12.40 184 ALA A O 1
ATOM 1416 N N . VAL A 1 185 ? 21.756 57.637 9.193 1.00 12.55 185 VAL A N 1
ATOM 1417 C CA . VAL A 1 185 ? 21.919 57.593 7.749 1.00 13.11 185 VAL A CA 1
ATOM 1418 C C . VAL A 1 185 ? 21.441 58.947 7.182 1.00 14.17 185 VAL A C 1
ATOM 1419 O O . VAL A 1 185 ? 20.534 59.559 7.753 1.00 16.11 185 VAL A O 1
ATOM 1423 N N . ARG A 1 186 ? 21.987 59.375 6.054 1.00 14.94 186 ARG A N 1
ATOM 1424 C CA . ARG A 1 186 ? 21.613 60.664 5.440 1.00 16.45 186 ARG A CA 1
ATOM 1425 C C . ARG A 1 186 ? 21.288 60.401 3.989 1.00 17.75 186 ARG A C 1
ATOM 1426 O O . ARG A 1 186 ? 21.850 59.490 3.395 1.00 16.29 186 ARG A O 1
ATOM 1434 N N . PRO A 1 187 ? 20.356 61.177 3.414 1.00 18.14 187 PRO A N 1
ATOM 1435 C CA . PRO A 1 187 ? 20.149 61.024 1.980 1.00 18.98 187 PRO A CA 1
ATOM 1436 C C . PRO A 1 187 ? 21.318 61.490 1.121 1.00 19.76 187 PRO A C 1
ATOM 1437 O O . PRO A 1 187 ? 22.132 62.282 1.579 1.00 18.57 187 PRO A O 1
ATOM 1441 N N . VAL A 1 188 ? 21.326 60.981 -0.107 1.00 20.85 188 VAL A N 1
ATOM 1442 C CA . VAL A 1 188 ? 22.303 61.295 -1.153 1.00 24.21 188 VAL A CA 1
ATOM 1443 C C . VAL A 1 188 ? 21.878 62.589 -1.785 1.00 26.30 188 VAL A C 1
ATOM 1444 O O . VAL A 1 188 ? 20.740 62.690 -2.222 1.00 27.06 188 VAL A O 1
ATOM 1448 N N . ALA A 1 189 ? 22.773 63.576 -1.783 1.00 28.82 189 ALA A N 1
ATOM 1449 C CA . ALA A 1 189 ? 22.541 64.897 -2.404 1.00 32.49 189 ALA A CA 1
ATOM 1450 C C . ALA A 1 189 ? 22.121 64.791 -3.881 1.00 34.53 189 ALA A C 1
ATOM 1451 O O . ALA A 1 189 ? 22.672 63.993 -4.638 1.00 38.74 189 ALA A O 1
ATOM 1453 N N . ALA B 1 4 ? 60.521 34.209 -2.169 1.00 29.71 4 ALA B N 1
ATOM 1454 C CA . ALA B 1 4 ? 59.031 34.164 -1.968 1.00 29.96 4 ALA B CA 1
ATOM 1455 C C . ALA B 1 4 ? 58.651 33.062 -0.984 1.00 27.66 4 ALA B C 1
ATOM 1456 O O . ALA B 1 4 ? 58.974 31.889 -1.225 1.00 27.77 4 ALA B O 1
ATOM 1458 N N . VAL B 1 5 ? 57.921 33.440 0.079 1.00 26.78 5 VAL B N 1
ATOM 1459 C CA . VAL B 1 5 ? 57.364 32.488 1.057 1.00 25.44 5 VAL B CA 1
ATOM 1460 C C . VAL B 1 5 ? 56.426 31.510 0.348 1.00 24.00 5 VAL B C 1
ATOM 1461 O O . VAL B 1 5 ? 55.660 31.891 -0.556 1.00 26.29 5 VAL B O 1
ATOM 1465 N N . ALA B 1 6 ? 56.502 30.236 0.733 1.00 21.18 6 ALA B N 1
ATOM 1466 C CA . ALA B 1 6 ? 55.673 29.206 0.136 1.00 20.91 6 ALA B CA 1
ATOM 1467 C C . ALA B 1 6 ? 54.880 28.557 1.266 1.00 19.21 6 ALA B C 1
ATOM 1468 O O . ALA B 1 6 ? 55.400 28.399 2.377 1.00 20.11 6 ALA B O 1
ATOM 1470 N N . ILE B 1 7 ? 53.620 28.232 0.994 1.00 18.23 7 ILE B N 1
ATOM 1471 C CA . ILE B 1 7 ? 52.770 27.505 1.957 1.00 18.15 7 ILE B CA 1
ATOM 1472 C C . ILE B 1 7 ? 52.871 26.020 1.576 1.00 16.86 7 ILE B C 1
ATOM 1473 O O . ILE B 1 7 ? 52.580 25.683 0.444 1.00 17.30 7 ILE B O 1
ATOM 1478 N N . ARG B 1 8 ? 53.365 25.210 2.511 1.00 15.78 8 ARG B N 1
ATOM 1479 C CA A ARG B 1 8 ? 53.457 23.773 2.296 0.50 15.97 8 ARG B CA 1
ATOM 1480 C CA B ARG B 1 8 ? 53.557 23.764 2.355 0.50 15.89 8 ARG B CA 1
ATOM 1481 C C . ARG B 1 8 ? 53.088 23.089 3.629 1.00 15.28 8 ARG B C 1
ATOM 1482 O O . ARG B 1 8 ? 53.781 23.151 4.615 1.00 16.51 8 ARG B O 1
ATOM 1497 N N . VAL B 1 9 ? 51.903 22.484 3.620 1.00 14.35 9 VAL B N 1
ATOM 1498 C CA . VAL B 1 9 ? 51.260 21.862 4.772 1.00 13.77 9 VAL B CA 1
ATOM 1499 C C . VAL B 1 9 ? 51.125 20.339 4.520 1.00 13.39 9 VAL B C 1
ATOM 1500 O O . VAL B 1 9 ? 50.586 19.903 3.518 1.00 14.33 9 VAL B O 1
ATOM 1504 N N . ALA B 1 10 ? 51.601 19.556 5.472 1.00 13.45 10 ALA B N 1
ATOM 1505 C CA . ALA B 1 10 ? 51.405 18.113 5.462 1.00 13.70 10 ALA B CA 1
ATOM 1506 C C . ALA B 1 10 ? 49.938 17.784 5.613 1.00 13.35 10 ALA B C 1
ATOM 1507 O O . ALA B 1 10 ? 49.214 18.512 6.264 1.00 12.71 10 ALA B O 1
ATOM 1509 N N . LYS B 1 11 ? 49.503 16.671 5.013 1.00 13.44 11 LYS B N 1
ATOM 1510 C CA . LYS B 1 11 ? 48.060 16.330 4.968 1.00 13.35 11 LYS B CA 1
ATOM 1511 C C . LYS B 1 11 ? 47.593 15.401 6.103 1.00 13.99 11 LYS B C 1
ATOM 1512 O O . LYS B 1 11 ? 46.441 14.908 6.087 1.00 13.84 11 LYS B O 1
ATOM 1518 N N . LYS B 1 12 ? 48.470 15.161 7.081 1.00 15.85 12 LYS B N 1
ATOM 1519 C CA . LYS B 1 12 ? 48.206 14.275 8.225 1.00 16.97 12 LYS B CA 1
ATOM 1520 C C . LYS B 1 12 ? 46.993 14.732 9.039 1.00 17.22 12 LYS B C 1
ATOM 1521 O O . LYS B 1 12 ? 46.779 15.924 9.266 1.00 17.46 12 LYS B O 1
ATOM 1523 N N . LYS B 1 13 ? 46.196 13.751 9.459 1.00 18.61 13 LYS B N 1
ATOM 1524 C CA . LYS B 1 13 ? 45.020 13.965 10.340 1.00 20.24 13 LYS B CA 1
ATOM 1525 C C . LYS B 1 13 ? 45.493 14.191 11.783 1.00 21.76 13 LYS B C 1
ATOM 1526 O O . LYS B 1 13 ? 45.617 13.208 12.533 1.00 26.11 13 LYS B O 1
ATOM 1532 N N . LEU B 1 14 ? 45.732 15.458 12.182 1.00 21.45 14 LEU B N 1
ATOM 1533 C CA . LEU B 1 14 ? 46.181 15.795 13.534 1.00 21.53 14 LEU B CA 1
ATOM 1534 C C . LEU B 1 14 ? 45.158 15.443 14.608 1.00 22.56 14 LEU B C 1
ATOM 1535 O O . LEU B 1 14 ? 43.955 15.472 14.366 1.00 23.32 14 LEU B O 1
ATOM 1540 N N . ALA B 1 15 ? 45.660 1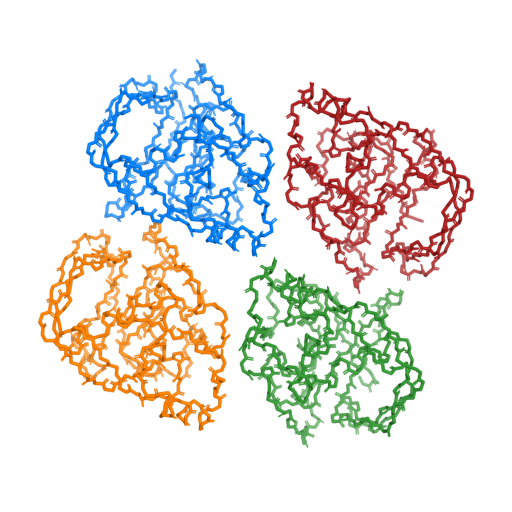5.059 15.780 1.00 24.27 15 ALA B N 1
ATOM 1541 C CA . ALA B 1 15 ? 44.818 14.791 16.939 1.00 24.95 15 ALA B CA 1
ATOM 1542 C C . ALA B 1 15 ? 44.243 16.073 17.576 1.00 25.93 15 ALA B C 1
ATOM 1543 O O . ALA B 1 15 ? 43.117 16.035 18.083 1.00 27.84 15 ALA B O 1
ATOM 1545 N N . LYS B 1 16 ? 44.998 17.183 17.541 1.00 25.33 16 LYS B N 1
ATOM 1546 C CA . LYS B 1 16 ? 44.499 18.514 17.956 1.00 23.86 16 LYS B CA 1
ATOM 1547 C C . LYS B 1 16 ? 44.491 19.521 16.771 1.00 22.24 16 LYS B C 1
ATOM 1548 O O . LYS B 1 16 ? 45.542 20.011 16.435 1.00 25.29 16 LYS B O 1
ATOM 1550 N N . PRO B 1 17 ? 43.316 19.861 16.202 1.00 19.51 17 PRO B N 1
ATOM 1551 C CA . PRO B 1 17 ? 43.325 20.951 15.175 1.00 18.01 17 PRO B CA 1
ATOM 1552 C C . PRO B 1 17 ? 43.735 22.302 15.805 1.00 16.33 17 PRO B C 1
ATOM 1553 O O . PRO B 1 17 ? 43.371 22.551 16.972 1.00 16.10 17 PRO B O 1
ATOM 1557 N N . PRO B 1 18 ? 44.481 23.171 15.098 1.00 14.52 18 PRO B N 1
ATOM 1558 C CA . PRO B 1 18 ? 44.899 24.466 15.680 1.00 14.36 18 PRO B CA 1
ATOM 1559 C C . PRO B 1 18 ? 43.794 25.486 15.772 1.00 13.28 18 PRO B C 1
ATOM 1560 O O . PRO B 1 18 ? 43.965 26.495 16.481 1.00 13.91 18 PRO B O 1
ATOM 1564 N N . LEU B 1 19 ? 42.727 25.310 14.982 1.00 12.09 19 LEU B N 1
ATOM 1565 C CA . LEU B 1 19 ? 41.576 26.212 14.991 1.00 12.01 19 LEU B CA 1
ATOM 1566 C C . LEU B 1 19 ? 40.354 25.415 15.392 1.00 12.20 19 LEU B C 1
ATOM 1567 O O . LEU B 1 19 ? 40.285 24.177 15.140 1.00 12.24 19 LEU B O 1
ATOM 1572 N N . ASP B 1 20 ? 39.384 26.112 15.975 1.00 13.19 20 ASP B N 1
ATOM 1573 C CA . ASP B 1 20 ? 38.149 25.518 16.403 1.00 13.78 20 ASP B CA 1
ATOM 1574 C C . ASP B 1 20 ? 37.035 25.716 15.355 1.00 12.19 20 ASP B C 1
ATOM 1575 O O . ASP B 1 20 ? 36.728 26.837 14.934 1.00 12.66 20 ASP B O 1
ATOM 1580 N N . LEU B 1 21 ? 36.448 24.613 14.942 1.00 11.85 21 LEU B N 1
ATOM 1581 C CA . LEU B 1 21 ? 35.290 24.664 14.054 1.00 11.02 21 LEU B CA 1
ATOM 1582 C C . LEU B 1 21 ? 34.056 25.173 14.789 1.00 11.22 21 LEU B C 1
ATOM 1583 O O . LEU B 1 21 ? 33.950 25.031 16.009 1.00 12.36 21 LEU B O 1
ATOM 1588 N N . HIS B 1 22 ? 33.172 25.763 14.022 1.00 10.64 22 HIS B N 1
ATOM 1589 C CA . HIS B 1 22 ? 31.842 26.183 14.455 1.00 10.47 22 HIS B CA 1
ATOM 1590 C C . HIS B 1 22 ? 30.803 25.424 13.684 1.00 10.10 22 HIS B C 1
ATOM 1591 O O . HIS B 1 22 ? 31.036 25.073 12.508 1.00 10.00 22 HIS B O 1
ATOM 1598 N N . TYR B 1 23 ? 29.673 25.146 14.347 1.00 10.02 23 TYR B N 1
ATOM 1599 C CA . TYR B 1 23 ? 28.737 24.185 13.884 1.00 9.80 23 TYR B CA 1
ATOM 1600 C C . TYR B 1 23 ? 27.351 24.777 13.685 1.00 9.76 23 TYR B C 1
ATOM 1601 O O . TYR B 1 23 ? 27.001 25.786 14.264 1.00 10.02 23 TYR B O 1
ATOM 1610 N N . LEU B 1 24 ? 26.596 24.131 12.810 1.00 9.45 24 LEU B N 1
ATOM 1611 C CA . LEU B 1 24 ? 25.209 24.513 12.478 1.00 9.46 24 LEU B CA 1
ATOM 1612 C C . LEU B 1 24 ? 24.430 24.895 13.736 1.00 10.01 24 LEU B C 1
ATOM 1613 O O . LEU B 1 24 ? 24.326 24.135 14.698 1.00 10.38 24 LEU B O 1
ATOM 1618 N N . GLY B 1 25 ? 23.887 26.099 13.697 1.00 10.18 25 GLY B N 1
ATOM 1619 C CA . GLY B 1 25 ? 23.253 26.748 14.864 1.00 10.99 25 GLY B CA 1
ATOM 1620 C C . GLY B 1 25 ? 24.007 28.018 15.229 1.00 11.46 25 GLY B C 1
ATOM 1621 O O . GLY B 1 25 ? 23.425 29.017 15.646 1.00 12.27 25 GLY B O 1
ATOM 1622 N N . ASP B 1 26 ? 25.336 27.937 15.162 1.00 11.56 26 ASP B N 1
ATOM 1623 C CA . ASP B 1 26 ? 26.186 29.092 15.512 1.00 11.93 26 ASP B CA 1
ATOM 1624 C C . ASP B 1 26 ? 25.987 30.209 14.520 1.00 12.07 26 ASP B C 1
ATOM 1625 O O . ASP B 1 26 ? 26.105 29.990 13.325 1.00 11.37 26 ASP B O 1
ATOM 1630 N N . ARG B 1 27 ? 25.753 31.435 14.985 1.00 12.69 27 ARG B N 1
ATOM 1631 C CA . ARG B 1 27 ? 25.480 32.558 14.107 1.00 13.09 27 ARG B CA 1
ATOM 1632 C C . ARG B 1 27 ? 26.679 32.936 13.224 1.00 13.18 27 ARG B C 1
ATOM 1633 O O . ARG B 1 27 ? 26.495 33.585 12.228 1.00 13.08 27 ARG B O 1
ATOM 1641 N N . VAL B 1 28 ? 27.879 32.590 13.655 1.00 13.51 28 VAL B N 1
ATOM 1642 C CA . VAL B 1 28 ? 29.086 32.915 12.835 1.00 13.73 28 VAL B CA 1
ATOM 1643 C C . VAL B 1 28 ? 28.975 32.346 11.436 1.00 12.88 28 VAL B C 1
ATOM 1644 O O . VAL B 1 28 ? 29.578 32.915 10.494 1.00 13.33 28 VAL B O 1
ATOM 1648 N N . LEU B 1 29 ? 28.257 31.247 11.265 1.00 11.84 29 LEU B N 1
ATOM 1649 C CA . LEU B 1 29 ? 28.082 30.647 9.943 1.00 11.35 29 LEU B CA 1
ATOM 1650 C C . LEU B 1 29 ? 27.052 31.325 9.090 1.00 11.95 29 LEU B C 1
ATOM 1651 O O . LEU B 1 29 ? 26.848 30.904 7.909 1.00 12.46 29 LEU B O 1
ATOM 1656 N N . ARG B 1 30 ? 26.414 32.384 9.587 1.00 13.44 30 ARG B N 1
ATOM 1657 C CA . ARG B 1 30 ? 25.367 33.078 8.839 1.00 14.28 30 ARG B CA 1
ATOM 1658 C C . ARG B 1 30 ? 25.715 34.516 8.482 1.00 16.60 30 ARG B C 1
ATOM 1659 O O . ARG B 1 30 ? 24.834 35.261 8.078 1.00 22.59 30 ARG B O 1
ATOM 1667 N N . GLN B 1 31 ? 26.967 34.912 8.647 1.00 17.24 31 GLN B N 1
ATOM 1668 C CA . GLN B 1 31 ? 27.370 36.317 8.436 1.00 19.48 31 GLN B CA 1
ATOM 1669 C C . GLN B 1 31 ? 27.900 36.567 7.003 1.00 19.60 31 GLN B C 1
ATOM 1670 O O . GLN B 1 31 ? 28.283 35.657 6.331 1.00 22.27 31 GLN B O 1
ATOM 1676 N N . PRO B 1 32 ? 27.859 37.816 6.512 1.00 21.93 32 PRO B N 1
ATOM 1677 C CA . PRO B 1 32 ? 28.583 38.074 5.244 1.00 20.80 32 PRO B CA 1
ATOM 1678 C C . PRO B 1 32 ? 30.101 38.102 5.565 1.00 17.69 32 PRO B C 1
ATOM 1679 O O . PRO B 1 32 ? 30.479 38.347 6.694 1.00 17.79 32 PRO B O 1
ATOM 1683 N N . ALA B 1 33 ? 30.950 37.666 4.641 1.00 15.06 33 ALA B N 1
ATOM 1684 C CA . ALA B 1 33 ? 32.399 37.624 4.922 1.00 13.20 33 ALA B CA 1
ATOM 1685 C C . ALA B 1 33 ? 33.014 38.873 4.319 1.00 12.48 33 ALA B C 1
ATOM 1686 O O . ALA B 1 33 ? 32.680 39.241 3.191 1.00 12.66 33 ALA B O 1
ATOM 1688 N N . LYS B 1 34 ? 33.928 39.506 5.035 1.00 12.12 34 LYS B N 1
ATOM 1689 C CA . LYS B 1 34 ? 34.565 40.716 4.515 1.00 13.35 34 LYS B CA 1
ATOM 1690 C C . LYS B 1 34 ? 35.706 40.318 3.579 1.00 12.16 34 LYS B C 1
ATOM 1691 O O . LYS B 1 34 ? 36.283 39.244 3.722 1.00 10.65 34 LYS B O 1
ATOM 1697 N N . ARG B 1 35 ? 36.053 41.172 2.635 1.00 12.50 35 ARG B N 1
ATOM 1698 C CA . ARG B 1 35 ? 37.214 40.912 1.805 1.00 12.60 35 ARG B CA 1
ATOM 1699 C C . ARG B 1 35 ? 38.476 40.844 2.647 1.00 11.56 35 ARG B C 1
ATOM 1700 O O . ARG B 1 35 ? 38.647 41.607 3.628 1.00 11.67 35 ARG B O 1
ATOM 1708 N N . VAL B 1 36 ? 39.407 40.056 2.152 1.00 10.41 36 VAL B N 1
ATOM 1709 C CA . VAL B 1 36 ? 40.784 40.063 2.628 1.00 10.37 36 VAL B CA 1
ATOM 1710 C C . VAL B 1 36 ? 41.476 41.351 2.155 1.00 11.19 36 VAL B C 1
ATOM 1711 O O . VAL B 1 36 ? 41.448 41.646 0.968 1.00 11.38 36 VAL B O 1
ATOM 1715 N N . SER B 1 37 ? 42.076 42.092 3.084 1.00 11.98 37 SER B N 1
ATOM 1716 C CA . SER B 1 37 ? 42.699 43.380 2.763 1.00 13.25 37 SER B CA 1
ATOM 1717 C C . SER B 1 37 ? 44.071 43.204 2.218 1.00 13.70 37 SER B C 1
ATOM 1718 O O . SER B 1 37 ? 44.467 43.950 1.316 1.00 14.59 37 SER B O 1
ATOM 1721 N N . ARG B 1 38 ? 44.839 42.275 2.792 1.00 13.60 38 ARG B N 1
ATOM 1722 C CA . ARG B 1 38 ? 46.192 42.043 2.329 1.00 14.06 38 ARG B CA 1
ATOM 1723 C C . ARG B 1 38 ? 46.698 40.672 2.740 1.00 14.32 38 ARG B C 1
ATOM 1724 O O . ARG B 1 38 ? 46.126 40.037 3.623 1.00 14.17 38 ARG B O 1
ATOM 1732 N N . ILE B 1 39 ? 47.755 40.245 2.076 1.00 15.19 39 ILE B N 1
ATOM 1733 C CA . ILE B 1 39 ? 48.424 38.995 2.467 1.00 16.85 39 ILE B CA 1
ATOM 1734 C C . ILE B 1 39 ? 49.643 39.303 3.303 1.00 17.99 39 ILE B C 1
ATOM 1735 O O . ILE B 1 39 ? 50.595 40.004 2.839 1.00 19.88 39 ILE B O 1
ATOM 1740 N N . ASP B 1 40 ? 49.585 38.926 4.574 1.00 19.57 40 ASP B N 1
ATOM 1741 C CA . ASP B 1 40 ? 50.663 39.186 5.523 1.00 21.04 40 ASP B CA 1
ATOM 1742 C C . ASP B 1 40 ? 50.968 37.869 6.279 1.00 21.31 40 ASP B C 1
ATOM 1743 O O . ASP B 1 40 ? 50.352 36.830 6.003 1.00 19.82 40 ASP B O 1
ATOM 1748 N N . ASP B 1 41 ? 51.951 37.880 7.172 1.00 22.37 41 ASP B N 1
ATOM 1749 C CA . ASP B 1 41 ? 52.300 36.678 7.934 1.00 22.93 41 ASP B CA 1
ATOM 1750 C C . ASP B 1 41 ? 51.101 36.154 8.709 1.00 21.80 41 ASP B C 1
ATOM 1751 O O . ASP B 1 41 ? 50.929 34.942 8.798 1.00 20.67 41 ASP B O 1
ATOM 1756 N N . GLU B 1 42 ? 50.248 37.035 9.234 1.00 21.37 42 GLU B N 1
ATOM 1757 C CA . GLU B 1 42 ? 49.061 36.593 9.944 1.00 21.93 42 GLU B CA 1
ATOM 1758 C C . GLU B 1 42 ? 48.171 35.767 8.971 1.00 20.31 42 GLU B C 1
ATOM 1759 O O . GLU B 1 42 ? 47.664 34.710 9.322 1.00 19.75 42 GLU B O 1
ATOM 1765 N N . LEU B 1 43 ? 47.970 36.265 7.754 1.00 18.48 43 LEU B N 1
ATOM 1766 C CA . LEU B 1 43 ? 47.093 35.548 6.812 1.00 15.92 43 LEU B CA 1
ATOM 1767 C C . LEU B 1 43 ? 47.697 34.218 6.397 1.00 15.58 43 LEU B C 1
ATOM 1768 O O . LEU B 1 43 ? 46.962 33.240 6.262 1.00 13.26 43 LEU B O 1
ATOM 1773 N N . ARG B 1 44 ? 49.005 34.166 6.151 1.00 15.97 44 ARG B N 1
ATOM 1774 C CA . ARG B 1 44 ? 49.680 32.918 5.830 1.00 16.69 44 ARG B CA 1
ATOM 1775 C C . ARG B 1 44 ? 49.584 31.887 6.943 1.00 15.98 44 ARG B C 1
ATOM 1776 O O . ARG B 1 44 ? 49.298 30.684 6.675 1.00 15.26 44 ARG B O 1
ATOM 1784 N N . GLN B 1 45 ? 49.670 32.331 8.188 1.00 17.18 45 GLN B N 1
ATOM 1785 C CA . GLN B 1 45 ? 49.440 31.432 9.316 1.00 18.14 45 GLN B CA 1
ATOM 1786 C C . GLN B 1 45 ? 47.980 30.923 9.359 1.00 15.79 45 GLN B C 1
ATOM 1787 O O . GLN B 1 45 ? 47.735 29.710 9.532 1.00 15.58 45 GLN B O 1
ATOM 1793 N N . THR B 1 46 ? 47.018 31.783 9.049 1.00 14.11 46 THR B N 1
ATOM 1794 C CA . THR B 1 46 ? 45.633 31.383 8.984 1.00 12.67 46 THR B CA 1
ATOM 1795 C C . THR B 1 46 ? 45.442 30.329 7.870 1.00 11.63 46 THR B C 1
ATOM 1796 O O . THR B 1 46 ? 44.749 29.372 8.083 1.00 10.91 46 THR B O 1
ATOM 1800 N N . ILE B 1 47 ? 46.061 30.525 6.708 1.00 10.72 47 ILE B N 1
ATOM 1801 C CA . ILE B 1 47 ? 45.941 29.564 5.590 1.00 9.95 47 ILE B CA 1
ATOM 1802 C C . ILE B 1 47 ? 46.496 28.217 6.046 1.00 10.14 47 ILE B C 1
ATOM 1803 O O . ILE B 1 47 ? 45.861 27.179 5.830 1.00 9.38 47 ILE B O 1
ATOM 1808 N N . ARG B 1 48 ? 47.661 28.225 6.652 1.00 10.81 48 ARG B N 1
ATOM 1809 C CA . ARG B 1 48 ? 48.241 26.951 7.119 1.00 11.94 48 ARG B CA 1
ATOM 1810 C C . ARG B 1 48 ? 47.351 26.270 8.164 1.00 11.42 48 ARG B C 1
ATOM 1811 O O . ARG B 1 48 ? 47.119 25.058 8.151 1.00 10.21 48 ARG B O 1
ATOM 1819 N N . GLN B 1 49 ? 46.859 27.054 9.097 1.00 10.84 49 GLN B N 1
ATOM 1820 C CA . GLN B 1 49 ? 46.077 26.555 10.211 1.00 10.82 49 GLN B CA 1
ATOM 1821 C C . GLN B 1 49 ? 44.717 26.061 9.699 1.00 9.66 49 GLN B C 1
ATOM 1822 O O . GLN B 1 49 ? 44.185 25.067 10.231 1.00 9.04 49 GLN B O 1
ATOM 1828 N N . MET B 1 50 ? 44.130 26.770 8.736 1.00 8.73 50 MET B N 1
ATOM 1829 C CA . MET B 1 50 ? 42.912 26.261 8.059 1.00 8.08 50 MET B CA 1
ATOM 1830 C C . MET B 1 50 ? 43.142 24.915 7.402 1.00 7.98 50 MET B C 1
ATOM 1831 O O . MET B 1 50 ? 42.307 23.996 7.585 1.00 7.64 50 MET B O 1
ATOM 1836 N N . LEU B 1 51 ? 44.207 24.797 6.627 1.00 7.71 51 LEU B N 1
ATOM 1837 C CA . LEU B 1 51 ? 44.515 23.478 5.998 1.00 7.95 51 LEU B CA 1
ATOM 1838 C C . LEU B 1 51 ? 44.659 22.392 7.069 1.00 8.41 51 LEU B C 1
ATOM 1839 O O . LEU B 1 51 ? 44.087 21.314 6.937 1.00 8.18 51 LEU B O 1
ATOM 1844 N N . GLN B 1 52 ? 45.430 22.689 8.114 1.00 9.15 52 GLN B N 1
ATOM 1845 C CA . GLN B 1 52 ? 45.657 21.683 9.163 1.00 9.67 52 GLN B CA 1
ATOM 1846 C C . GLN B 1 52 ? 44.334 21.281 9.826 1.00 9.47 52 GLN B C 1
ATOM 1847 O O . GLN B 1 52 ? 44.083 20.075 10.135 1.00 9.32 52 GLN B O 1
ATOM 1853 N N . THR B 1 53 ? 43.476 22.266 10.031 1.00 9.10 53 THR B N 1
ATOM 1854 C CA . THR B 1 53 ? 42.195 21.997 10.658 1.00 8.88 53 THR B CA 1
ATOM 1855 C C . THR B 1 53 ? 41.330 21.156 9.718 1.00 8.63 53 THR B C 1
ATOM 1856 O O . THR B 1 53 ? 40.642 20.247 10.133 1.00 9.29 53 THR B O 1
ATOM 1860 N N . MET B 1 54 ? 41.371 21.473 8.430 1.00 8.26 54 MET B N 1
ATOM 1861 C CA . MET B 1 54 ? 40.531 20.757 7.478 1.00 8.06 54 MET B CA 1
ATOM 1862 C C . MET B 1 54 ? 41.037 19.267 7.401 1.00 8.67 54 MET B C 1
ATOM 1863 O O . MET B 1 54 ? 40.236 18.311 7.410 1.00 8.88 54 MET B O 1
ATOM 1868 N N . TYR B 1 55 ? 42.336 19.106 7.312 1.00 9.06 55 TYR B N 1
ATOM 1869 C CA . TYR B 1 55 ? 42.898 17.737 7.249 1.00 9.84 55 TYR B CA 1
ATOM 1870 C C . TYR B 1 55 ? 42.573 16.935 8.497 1.00 10.93 55 TYR B C 1
ATOM 1871 O O . TYR B 1 55 ? 42.286 15.716 8.427 1.00 10.42 55 TYR B O 1
ATOM 1880 N N . SER B 1 56 ? 42.570 17.602 9.647 1.00 11.92 56 SER B N 1
ATOM 1881 C CA . SER B 1 56 ? 42.342 16.925 10.929 1.00 13.58 56 SER B CA 1
ATOM 1882 C C . SER B 1 56 ? 40.958 16.339 11.038 1.00 14.12 56 SER B C 1
ATOM 1883 O O . SER B 1 56 ? 40.741 15.374 11.796 1.00 15.08 56 SER B O 1
ATOM 1886 N N . ALA B 1 57 ? 40.017 16.899 10.274 1.00 13.09 57 ALA B N 1
ATOM 1887 C CA . ALA B 1 57 ? 38.643 16.415 10.218 1.00 13.66 57 ALA B CA 1
ATOM 1888 C C . ALA B 1 57 ? 38.254 15.761 8.889 1.00 13.40 57 ALA B C 1
ATOM 1889 O O . ALA B 1 57 ? 37.057 15.562 8.606 1.00 14.32 57 ALA B O 1
ATOM 1891 N N . ASP B 1 58 ? 39.241 15.417 8.082 1.00 13.42 58 ASP B N 1
ATOM 1892 C CA . ASP B 1 58 ? 39.048 14.741 6.768 1.00 13.61 58 ASP B CA 1
ATOM 1893 C C . ASP B 1 58 ? 38.166 15.499 5.779 1.00 12.79 58 ASP B C 1
ATOM 1894 O O . ASP B 1 58 ? 37.413 14.949 4.999 1.00 13.92 58 ASP B O 1
ATOM 1899 N N . GLY B 1 59 ? 38.241 16.810 5.888 1.00 11.17 59 GLY B N 1
ATOM 1900 C CA . GLY B 1 59 ? 37.564 17.706 5.013 1.00 10.29 59 GLY B CA 1
ATOM 1901 C C . GLY B 1 59 ? 38.232 17.842 3.680 1.00 9.87 59 GLY B C 1
ATOM 1902 O O . GLY B 1 59 ? 39.422 17.689 3.571 1.00 10.36 59 GLY B O 1
ATOM 1903 N N . ILE B 1 60 ? 37.438 18.216 2.687 1.00 9.59 60 ILE B N 1
ATOM 1904 C CA . ILE B 1 60 ? 37.944 18.543 1.340 1.00 9.67 60 ILE B CA 1
ATOM 1905 C C . ILE B 1 60 ? 37.858 20.040 1.021 1.00 8.30 60 ILE B C 1
ATOM 1906 O O . ILE B 1 60 ? 38.417 20.491 0.043 1.00 8.08 60 ILE B O 1
ATOM 1911 N N . GLY B 1 61 ? 37.162 20.780 1.851 1.00 7.54 61 GLY B N 1
ATOM 1912 C CA . GLY B 1 61 ? 37.116 22.228 1.765 1.00 7.17 61 GLY B CA 1
ATOM 1913 C C . GLY B 1 61 ? 36.944 22.823 3.112 1.00 6.83 61 GLY B C 1
ATOM 1914 O O . GLY B 1 61 ? 36.350 22.190 3.991 1.00 6.85 61 GLY B O 1
ATOM 1915 N N . LEU B 1 62 ? 37.316 24.096 3.234 1.00 6.63 62 LEU B N 1
ATOM 1916 C CA . LEU B 1 62 ? 37.075 24.840 4.466 1.00 6.63 62 LEU B CA 1
ATOM 1917 C C . LEU B 1 62 ? 37.050 26.319 4.114 1.00 6.26 62 LEU B C 1
ATOM 1918 O O . LEU B 1 62 ? 37.992 26.798 3.473 1.00 6.53 62 LEU B O 1
ATOM 1923 N N . ALA B 1 63 ? 36.039 27.030 4.589 1.00 6.28 63 ALA B N 1
ATOM 1924 C CA . ALA B 1 63 ? 35.932 28.492 4.458 1.00 6.25 63 ALA B CA 1
ATOM 1925 C C . ALA B 1 63 ? 36.171 29.162 5.789 1.00 6.45 63 ALA B C 1
ATOM 1926 O O . ALA B 1 63 ? 35.793 28.641 6.868 1.00 6.26 63 ALA B O 1
ATOM 1928 N N . ALA B 1 64 ? 36.849 30.289 5.760 1.00 6.75 64 ALA B N 1
ATOM 1929 C CA . ALA B 1 64 ? 37.247 30.949 7.001 1.00 7.02 64 ALA B CA 1
ATOM 1930 C C . ALA B 1 64 ? 36.160 31.155 8.058 1.00 7.66 64 ALA B C 1
ATOM 1931 O O . ALA B 1 64 ? 36.422 31.031 9.248 1.00 7.48 64 ALA B O 1
ATOM 1933 N N . PRO B 1 65 ? 34.953 31.566 7.642 1.00 7.85 65 PRO B N 1
ATOM 1934 C CA . PRO B 1 65 ? 33.872 31.682 8.676 1.00 8.19 65 PRO B CA 1
ATOM 1935 C C . PRO B 1 65 ? 33.618 30.428 9.523 1.00 8.13 65 PRO B C 1
ATOM 1936 O O . PRO B 1 65 ? 33.193 30.517 10.685 1.00 8.47 65 PRO B O 1
ATOM 1940 N N . GLN B 1 66 ? 33.931 29.266 8.991 1.00 7.61 66 GLN B N 1
ATOM 1941 C CA . GLN B 1 66 ? 33.764 28.017 9.708 1.00 7.78 66 GLN B CA 1
ATOM 1942 C C . GLN B 1 66 ? 34.695 27.909 10.873 1.00 8.15 66 GLN B C 1
ATOM 1943 O O . GLN B 1 66 ? 34.415 27.104 11.755 1.00 8.74 66 GLN B O 1
ATOM 1949 N N . VAL B 1 67 ? 35.781 28.650 10.872 1.00 8.37 67 VAL B N 1
ATOM 1950 C CA . VAL B 1 67 ? 36.699 28.688 12.023 1.00 9.23 67 VAL B CA 1
ATOM 1951 C C . VAL B 1 67 ? 36.660 30.043 12.696 1.00 9.85 67 VAL B C 1
ATOM 1952 O O . VAL B 1 67 ? 37.610 30.432 13.398 1.00 11.35 67 VAL B O 1
ATOM 1956 N N . GLY B 1 68 ? 35.561 30.765 12.488 1.00 10.27 68 GLY B N 1
ATOM 1957 C CA . GLY B 1 68 ? 35.295 32.007 13.174 1.00 10.84 68 GLY B CA 1
ATOM 1958 C C . GLY B 1 68 ? 36.020 33.214 12.672 1.00 11.40 68 GLY B C 1
ATOM 1959 O O . GLY B 1 68 ? 36.151 34.210 13.404 1.00 12.46 68 GLY B O 1
ATOM 1960 N N . ILE B 1 69 ? 36.522 33.137 11.438 1.00 11.06 69 ILE B N 1
ATOM 1961 C CA . ILE B 1 69 ? 37.278 34.219 10.773 1.00 11.70 69 ILE B CA 1
ATOM 1962 C C . ILE B 1 69 ? 36.423 34.739 9.622 1.00 11.87 69 ILE B C 1
ATOM 1963 O O . ILE B 1 69 ? 36.185 34.047 8.639 1.00 11.36 69 ILE B O 1
ATOM 1968 N N . ASN B 1 70 ? 35.995 35.990 9.734 1.00 12.54 70 ASN B N 1
ATOM 1969 C CA A ASN B 1 70 ? 34.953 36.493 8.820 0.70 12.94 70 ASN B CA 1
ATOM 1970 C CA B ASN B 1 70 ? 34.984 36.566 8.886 0.30 12.73 70 ASN B CA 1
ATOM 1971 C C . ASN B 1 70 ? 35.523 37.076 7.545 1.00 12.90 70 ASN B C 1
ATOM 1972 O O . ASN B 1 70 ? 35.146 38.175 7.129 1.00 14.32 70 ASN B O 1
ATOM 1981 N N . LYS B 1 71 ? 36.371 36.288 6.871 1.00 11.09 71 LYS B N 1
ATOM 1982 C CA . LYS B 1 71 ? 37.098 36.730 5.685 1.00 11.03 71 LYS B CA 1
ATOM 1983 C C . LYS B 1 71 ? 36.751 35.833 4.501 1.00 9.09 71 LYS B C 1
ATOM 1984 O O . LYS B 1 71 ? 36.495 34.635 4.639 1.00 8.19 71 LYS B O 1
ATOM 1990 N N . GLN B 1 72 ? 36.856 36.402 3.311 1.00 8.26 72 GLN B N 1
ATOM 1991 C CA . GLN B 1 72 ? 36.662 35.707 2.015 1.00 7.56 72 GLN B CA 1
ATOM 1992 C C . GLN B 1 72 ? 37.905 34.904 1.624 1.00 7.24 72 GLN B C 1
ATOM 1993 O O . GLN B 1 72 ? 38.720 35.272 0.784 1.00 7.45 72 GLN B O 1
ATOM 1999 N N . LEU B 1 73 ? 38.067 33.798 2.343 1.00 6.77 73 LEU B N 1
ATOM 2000 C CA . LEU B 1 73 ? 39.222 32.942 2.266 1.00 6.63 73 LEU B CA 1
ATOM 2001 C C . LEU B 1 73 ? 38.773 31.499 2.353 1.00 6.28 73 LEU B C 1
ATOM 2002 O O . LEU B 1 73 ? 38.005 31.150 3.261 1.00 6.22 73 LEU B O 1
ATOM 2007 N N . ILE B 1 74 ? 39.176 30.704 1.360 1.00 6.16 74 ILE B N 1
ATOM 2008 C CA . ILE B 1 74 ? 38.787 29.306 1.231 1.00 5.98 74 ILE B CA 1
ATOM 2009 C C . ILE B 1 74 ? 39.999 28.481 0.927 1.00 6.15 74 ILE B C 1
ATOM 2010 O O . ILE B 1 74 ? 40.834 28.890 0.109 1.00 6.15 74 ILE B O 1
ATOM 2015 N N . VAL B 1 75 ? 40.081 27.297 1.546 1.00 6.00 75 VAL B N 1
ATOM 2016 C CA . VAL B 1 75 ? 41.087 26.310 1.166 1.00 6.34 75 VAL B CA 1
ATOM 2017 C C . VAL B 1 75 ? 40.357 25.029 0.694 1.00 6.49 75 VAL B C 1
ATOM 2018 O O . VAL B 1 75 ? 39.320 24.622 1.254 1.00 6.29 75 VAL B O 1
ATOM 2022 N N . ILE B 1 76 ? 40.877 24.408 -0.361 1.00 7.04 76 ILE B N 1
ATOM 2023 C CA . ILE B 1 76 ? 40.257 23.187 -0.921 1.00 7.54 76 ILE B CA 1
ATOM 2024 C C . ILE B 1 76 ? 41.348 22.175 -1.230 1.00 8.26 76 ILE B C 1
ATOM 2025 O O . ILE B 1 76 ? 42.409 22.544 -1.761 1.00 8.12 76 ILE B O 1
ATOM 2030 N N . ASP B 1 77 ? 41.095 20.903 -0.941 1.00 8.89 77 ASP B N 1
ATOM 2031 C CA . ASP B 1 77 ? 42.009 19.844 -1.332 1.00 10.05 77 ASP B CA 1
ATOM 2032 C C . ASP B 1 77 ? 41.204 18.553 -1.456 1.00 10.89 77 ASP B C 1
ATOM 2033 O O . ASP B 1 77 ? 40.809 17.950 -0.460 1.00 11.44 77 ASP B O 1
ATOM 2038 N N . LEU B 1 78 ? 41.014 18.097 -2.682 1.00 12.26 78 LEU B N 1
ATOM 2039 C CA . LEU B 1 78 ? 40.245 16.858 -2.908 1.00 13.41 78 LEU B CA 1
ATOM 2040 C C . LEU B 1 78 ? 41.075 15.606 -2.746 1.00 14.18 78 LEU B C 1
ATOM 2041 O O . LEU B 1 78 ? 40.488 14.507 -2.785 1.00 15.47 78 LEU B O 1
ATOM 2046 N N . GLU B 1 79 ? 42.400 15.739 -2.598 1.00 14.89 79 GLU B N 1
ATOM 2047 C CA . GLU B 1 79 ? 43.316 14.580 -2.624 1.00 16.71 79 GLU B CA 1
ATOM 2048 C C . GLU B 1 79 ? 44.122 14.470 -1.340 1.00 16.25 79 GLU B C 1
ATOM 2049 O O . GLU B 1 79 ? 45.327 14.689 -1.308 1.00 14.97 79 GLU B O 1
ATOM 2055 N N . LEU B 1 80 ? 43.414 14.085 -0.274 1.00 16.49 80 LEU B N 1
ATOM 2056 C CA . LEU B 1 80 ? 43.987 13.985 1.063 1.00 17.47 80 LEU B CA 1
ATOM 2057 C C . LEU B 1 80 ? 45.149 13.010 1.177 1.00 18.86 80 LEU B C 1
ATOM 2058 O O . LEU B 1 80 ? 45.986 13.175 2.054 1.00 18.43 80 LEU B O 1
ATOM 2063 N N . GLU B 1 81 ? 45.166 11.986 0.322 1.00 21.35 81 GLU B N 1
ATOM 2064 C CA . GLU B 1 81 ? 46.204 10.961 0.406 1.00 23.68 81 GLU B CA 1
ATOM 2065 C C . GLU B 1 81 ? 47.194 11.002 -0.765 1.00 24.37 81 GLU B C 1
ATOM 2066 O O . GLU B 1 81 ? 47.996 10.088 -0.968 1.00 26.02 81 GLU B O 1
ATOM 2072 N N . ASP B 1 82 ? 47.182 12.099 -1.503 1.00 22.98 82 ASP B N 1
ATOM 2073 C CA . ASP B 1 82 ? 48.202 12.335 -2.535 1.00 22.83 82 ASP B CA 1
ATOM 2074 C C . ASP B 1 82 ? 49.024 13.479 -2.026 1.00 21.58 82 ASP B C 1
ATOM 2075 O O . ASP B 1 82 ? 48.658 14.658 -2.127 1.00 20.49 82 ASP B O 1
ATOM 2080 N N . GLU B 1 83 ? 50.138 13.148 -1.428 1.00 23.41 83 GLU B N 1
ATOM 2081 C CA . GLU B 1 83 ? 50.916 14.157 -0.779 1.00 23.75 83 GLU B CA 1
ATOM 2082 C C . GLU B 1 83 ? 51.656 15.075 -1.804 1.00 24.47 83 GLU B C 1
A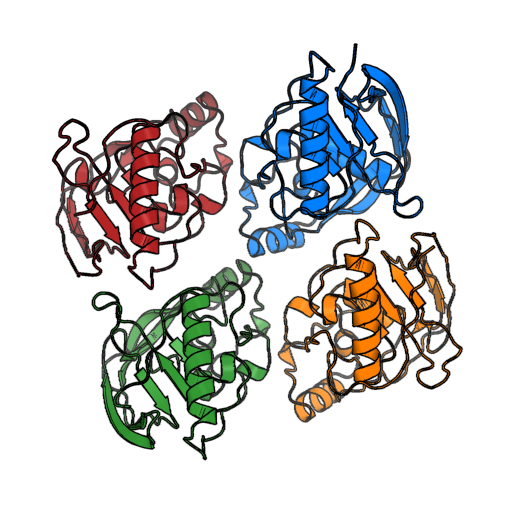TOM 2083 O O . GLU B 1 83 ? 52.171 16.100 -1.429 1.00 25.37 83 GLU B O 1
ATOM 2089 N N . GLN B 1 84 ? 51.632 14.757 -3.102 1.00 25.52 84 GLN B N 1
ATOM 2090 C CA . GLN B 1 84 ? 52.194 15.660 -4.118 1.00 26.11 84 GLN B CA 1
ATOM 2091 C C . GLN B 1 84 ? 51.252 16.720 -4.687 1.00 24.90 84 GLN B C 1
ATOM 2092 O O . GLN B 1 84 ? 51.743 17.685 -5.276 1.00 26.64 84 GLN B O 1
ATOM 2098 N N . ALA B 1 85 ? 49.938 16.532 -4.531 1.00 21.62 85 ALA B N 1
ATOM 2099 C CA . ALA B 1 85 ? 48.939 17.406 -5.147 1.00 19.70 85 ALA B CA 1
ATOM 2100 C C . ALA B 1 85 ? 48.772 18.625 -4.236 1.00 18.64 85 ALA B C 1
ATOM 2101 O O . ALA B 1 85 ? 48.453 18.448 -3.074 1.00 17.76 85 ALA B O 1
ATOM 2103 N N . PRO B 1 86 ? 49.008 19.856 -4.742 1.00 17.41 86 PRO B N 1
ATOM 2104 C CA . PRO B 1 86 ? 48.813 21.039 -3.928 1.00 16.24 86 PRO B CA 1
ATOM 2105 C C . PRO B 1 86 ? 47.346 21.351 -3.637 1.00 14.24 86 PRO B C 1
ATOM 2106 O O . PRO B 1 86 ? 46.451 21.022 -4.442 1.00 14.45 86 PRO B O 1
ATOM 2110 N N . PRO B 1 87 ? 47.091 21.984 -2.473 1.00 13.29 87 PRO B N 1
ATOM 2111 C CA . PRO B 1 87 ? 45.753 22.497 -2.235 1.00 12.55 87 PRO B CA 1
ATOM 2112 C C . PRO B 1 87 ? 45.507 23.774 -3.011 1.00 12.17 87 PRO B C 1
ATOM 2113 O O . PRO B 1 87 ? 46.455 24.412 -3.437 1.00 14.14 87 PRO B O 1
ATOM 2117 N N . LEU B 1 88 ? 44.241 24.122 -3.145 1.00 11.30 88 LEU B N 1
ATOM 2118 C CA . LEU B 1 88 ? 43.786 25.321 -3.839 1.00 11.12 88 LEU B CA 1
ATOM 2119 C C . LEU B 1 88 ? 43.417 26.338 -2.773 1.00 10.64 88 LEU B C 1
ATOM 2120 O O . LEU B 1 88 ? 42.646 26.020 -1.842 1.00 11.16 88 LEU B O 1
ATOM 2125 N N . VAL B 1 89 ? 43.949 27.556 -2.897 1.00 10.36 89 VAL B N 1
ATOM 2126 C CA . VAL B 1 89 ? 43.680 28.626 -1.925 1.00 9.74 89 VAL B CA 1
ATOM 2127 C C . VAL B 1 89 ? 43.008 29.749 -2.699 1.00 9.28 89 VAL B C 1
ATOM 2128 O O . VAL B 1 89 ? 43.533 30.244 -3.707 1.00 10.05 89 VAL B O 1
ATOM 2132 N N . LEU B 1 90 ? 41.819 30.136 -2.237 1.00 8.34 90 LEU B N 1
ATOM 2133 C CA . LEU B 1 90 ? 41.002 31.171 -2.926 1.00 8.18 90 LEU B CA 1
ATOM 2134 C C . LEU B 1 90 ? 40.886 32.353 -1.968 1.00 8.00 90 LEU B C 1
ATOM 2135 O O . LEU B 1 90 ? 40.312 32.242 -0.902 1.00 7.30 90 LEU B O 1
ATOM 2140 N N . ILE B 1 91 ? 41.420 33.496 -2.399 1.00 8.22 91 ILE B N 1
ATOM 2141 C CA . ILE B 1 91 ? 41.259 34.760 -1.683 1.00 8.35 91 ILE B CA 1
ATOM 2142 C C . ILE B 1 91 ? 40.382 35.691 -2.509 1.00 8.23 91 ILE B C 1
ATOM 2143 O O . ILE B 1 91 ? 40.569 35.851 -3.695 1.00 8.13 91 ILE B O 1
ATOM 2148 N N . ASN B 1 92 ? 39.402 36.286 -1.867 1.00 7.71 92 ASN B N 1
ATOM 2149 C CA . ASN B 1 92 ? 38.426 37.167 -2.529 1.00 8.00 92 ASN B CA 1
ATOM 2150 C C . ASN B 1 92 ? 37.842 36.613 -3.851 1.00 8.16 92 ASN B C 1
ATOM 2151 O O . ASN B 1 92 ? 37.754 37.334 -4.845 1.00 9.13 92 ASN B O 1
ATOM 2156 N N . PRO B 1 93 ? 37.429 35.333 -3.852 1.00 7.82 93 PRO B N 1
ATOM 2157 C CA . PRO B 1 93 ? 36.914 34.757 -5.088 1.00 8.11 93 PRO B CA 1
ATOM 2158 C C . PRO B 1 93 ? 35.604 35.361 -5.559 1.00 8.44 93 PRO B C 1
ATOM 2159 O O . PRO B 1 93 ? 34.809 35.855 -4.744 1.00 8.62 93 PRO B O 1
ATOM 2163 N N . LYS B 1 94 ? 35.353 35.227 -6.862 1.00 9.61 94 LYS B N 1
ATOM 2164 C CA . LYS B 1 94 ? 34.084 35.579 -7.467 1.00 10.59 94 LYS B CA 1
ATOM 2165 C C . LYS B 1 94 ? 33.714 34.497 -8.442 1.00 10.09 94 LYS B C 1
ATOM 2166 O O . LYS B 1 94 ? 34.525 34.126 -9.287 1.00 9.48 94 LYS B O 1
ATOM 2172 N N . ILE B 1 95 ? 32.472 34.052 -8.386 1.00 9.71 95 ILE B N 1
ATOM 2173 C CA . ILE B 1 95 ? 31.922 33.211 -9.462 1.00 10.59 95 ILE B CA 1
ATOM 2174 C C . ILE B 1 95 ? 31.633 34.082 -10.671 1.00 11.27 95 ILE B C 1
ATOM 2175 O O . ILE B 1 95 ? 30.812 35.001 -10.604 1.00 12.26 95 ILE B O 1
ATOM 2180 N N . GLU B 1 96 ? 32.291 33.775 -11.779 1.00 11.31 96 GLU B N 1
ATOM 2181 C CA . GLU B 1 96 ? 32.095 34.484 -13.033 1.00 12.40 96 GLU B CA 1
ATOM 2182 C C . GLU B 1 96 ? 30.899 33.921 -13.780 1.00 12.17 96 GLU B C 1
ATOM 2183 O O . GLU B 1 96 ? 30.144 34.669 -14.449 1.00 13.73 96 GLU B O 1
ATOM 2189 N N . ARG B 1 97 ? 30.715 32.601 -13.685 1.00 11.43 97 ARG B N 1
ATOM 2190 C CA . ARG B 1 97 ? 29.622 31.910 -14.380 1.00 11.51 97 ARG B CA 1
ATOM 2191 C C . ARG B 1 97 ? 29.546 30.504 -13.888 1.00 10.82 97 ARG B C 1
ATOM 2192 O O . ARG B 1 97 ? 30.533 29.948 -13.334 1.00 10.37 97 ARG B O 1
ATOM 2200 N N . THR B 1 98 ? 28.352 29.931 -14.048 1.00 10.53 98 THR B N 1
ATOM 2201 C CA . THR B 1 98 ? 28.150 28.471 -13.928 1.00 10.29 98 THR B CA 1
ATOM 2202 C C . THR B 1 98 ? 27.588 27.969 -15.250 1.00 10.63 98 THR B C 1
ATOM 2203 O O . THR B 1 98 ? 27.095 28.738 -16.057 1.00 10.97 98 THR B O 1
ATOM 2207 N N . ALA B 1 99 ? 27.713 26.663 -15.457 1.00 10.22 99 ALA B N 1
ATOM 2208 C CA . ALA B 1 99 ? 27.393 26.047 -16.725 1.00 10.54 99 ALA B CA 1
ATOM 2209 C C . ALA B 1 99 ? 27.201 24.548 -16.573 1.00 10.34 99 ALA B C 1
ATOM 2210 O O . ALA B 1 99 ? 27.161 24.031 -15.460 1.00 10.05 99 ALA B O 1
ATOM 2212 N N . GLY B 1 100 ? 27.017 23.889 -17.705 1.00 11.07 100 GLY B N 1
ATOM 2213 C CA . GLY B 1 100 ? 26.883 22.453 -17.764 1.00 11.14 100 GLY B CA 1
ATOM 2214 C C . GLY B 1 100 ? 25.535 21.952 -17.298 1.00 10.99 100 GLY B C 1
ATOM 2215 O O . GLY B 1 100 ? 24.586 22.711 -17.214 1.00 11.04 100 GLY B O 1
ATOM 2216 N N . ASP B 1 101 ? 25.440 20.660 -17.022 1.00 11.09 101 ASP B N 1
ATOM 2217 C CA . ASP B 1 101 ? 24.206 20.051 -16.565 1.00 11.53 101 ASP B CA 1
ATOM 2218 C C . ASP B 1 101 ? 23.924 20.407 -15.101 1.00 10.80 101 ASP B C 1
ATOM 2219 O O . ASP B 1 101 ? 24.753 21.039 -14.437 1.00 10.55 101 ASP B O 1
ATOM 2224 N N . LEU B 1 102 ? 22.724 20.065 -14.624 1.00 11.24 102 LEU B N 1
ATOM 2225 C CA . LEU B 1 102 ? 22.454 20.082 -13.182 1.00 11.28 102 LEU B CA 1
ATOM 2226 C C . LEU B 1 102 ? 22.747 18.690 -12.667 1.00 12.13 102 LEU B C 1
ATOM 2227 O O . LEU B 1 102 ? 22.250 17.710 -13.235 1.00 12.01 102 LEU B O 1
ATOM 2232 N N . GLU B 1 103 ? 23.532 18.615 -11.600 1.00 12.58 103 GLU B N 1
ATOM 2233 C CA . GLU B 1 103 ? 23.979 17.356 -11.033 1.00 14.04 103 GLU B CA 1
ATOM 2234 C C . GLU B 1 103 ? 23.658 17.278 -9.536 1.00 13.64 103 GLU B C 1
ATOM 2235 O O . GLU B 1 103 ? 23.726 18.237 -8.821 1.00 11.92 103 GLU B O 1
ATOM 2241 N N . GLN B 1 104 ? 23.273 16.082 -9.085 1.00 15.52 104 GLN B N 1
ATOM 2242 C CA . GLN B 1 104 ? 22.986 15.842 -7.673 1.00 17.43 104 GLN B CA 1
ATOM 2243 C C . GLN B 1 104 ? 24.067 14.904 -7.132 1.00 17.35 104 GLN B C 1
ATOM 2244 O O . GLN B 1 104 ? 24.390 13.896 -7.764 1.00 18.53 104 GLN B O 1
ATOM 2250 N N . CYS B 1 105 ? 24.645 15.217 -5.976 1.00 15.28 105 CYS B N 1
ATOM 2251 C CA A CYS B 1 105 ? 25.619 14.362 -5.337 0.50 15.39 105 CYS B CA 1
ATOM 2252 C CA B CYS B 1 105 ? 25.623 14.333 -5.324 0.50 16.12 105 CYS B CA 1
ATOM 2253 C C . CYS B 1 105 ? 25.481 14.600 -3.841 1.00 14.59 105 CYS B C 1
ATOM 2254 O O . CYS B 1 105 ? 25.038 15.665 -3.433 1.00 12.79 105 CYS B O 1
ATOM 2259 N N . GLN B 1 106 ? 25.895 13.612 -3.066 1.00 15.47 106 GLN B N 1
ATOM 2260 C CA . GLN B 1 106 ? 25.923 13.711 -1.598 1.00 15.10 106 GLN B CA 1
ATOM 2261 C C . GLN B 1 106 ? 27.019 14.674 -1.169 1.00 13.76 106 GLN B C 1
ATOM 2262 O O . GLN B 1 106 ? 28.137 14.642 -1.696 1.00 15.18 106 GLN B O 1
ATOM 2268 N N . GLU B 1 107 ? 26.681 15.572 -0.263 1.00 11.96 107 GLU B N 1
ATOM 2269 C CA . GLU B 1 107 ? 27.650 16.500 0.341 1.00 11.13 107 GLU B CA 1
ATOM 2270 C C . GLU B 1 107 ? 27.631 16.395 1.840 1.00 10.14 107 GLU B C 1
ATOM 2271 O O . GLU B 1 107 ? 26.616 16.079 2.450 1.00 10.51 107 GLU B O 1
ATOM 2277 N N . GLY B 1 108 ? 28.799 16.632 2.409 1.00 9.38 108 GLY B N 1
ATOM 2278 C CA . GLY B 1 108 ? 28.953 16.905 3.814 1.00 9.17 108 GLY B CA 1
ATOM 2279 C C . GLY B 1 108 ? 29.591 18.250 4.026 1.00 8.44 108 GLY B C 1
ATOM 2280 O O . GLY B 1 108 ? 29.855 19.003 3.092 1.00 8.81 108 GLY B O 1
ATOM 2281 N N . CYS B 1 109 ? 29.831 18.527 5.292 1.00 8.29 109 CYS B N 1
ATOM 2282 C CA . CYS B 1 109 ? 30.410 19.806 5.711 1.00 7.66 109 CYS B CA 1
ATOM 2283 C C . CYS B 1 109 ? 31.038 19.630 7.091 1.00 8.04 109 CYS B C 1
ATOM 2284 O O . CYS B 1 109 ? 30.386 19.102 7.983 1.00 8.22 109 CYS B O 1
ATOM 2287 N N . LEU B 1 110 ? 32.248 20.139 7.300 1.00 8.14 110 LEU B N 1
ATOM 2288 C CA . LEU B 1 110 ? 32.844 20.105 8.633 1.00 8.53 110 LEU B CA 1
ATOM 2289 C C . LEU B 1 110 ? 32.074 20.861 9.689 1.00 8.42 110 LEU B C 1
ATOM 2290 O O . LEU B 1 110 ? 32.232 20.578 10.887 1.00 8.70 110 LEU B O 1
ATOM 2295 N N . SER B 1 111 ? 31.238 21.828 9.303 1.00 7.91 111 SER B N 1
ATOM 2296 C CA . SER B 1 111 ? 30.382 22.513 10.283 1.00 8.09 111 SER B CA 1
ATOM 2297 C C . SER B 1 111 ? 29.105 21.754 10.578 1.00 8.30 111 SER B C 1
ATOM 2298 O O . SER B 1 111 ? 28.319 22.198 11.451 1.00 8.58 111 SER B O 1
ATOM 2301 N N . ILE B 1 112 ? 28.847 20.648 9.889 1.00 8.22 112 ILE B N 1
ATOM 2302 C CA . ILE B 1 112 ? 27.649 19.820 10.120 1.00 8.57 112 ILE B CA 1
ATOM 2303 C C . ILE B 1 112 ? 28.044 18.348 10.170 1.00 8.92 112 ILE B C 1
ATOM 2304 O O . ILE B 1 112 ? 27.621 17.524 9.378 1.00 8.60 112 ILE B O 1
ATOM 2309 N N . PRO B 1 113 ? 28.894 17.996 11.169 1.00 9.60 113 PRO B N 1
ATOM 2310 C CA . PRO B 1 113 ? 29.439 16.681 11.232 1.00 10.09 113 PRO B CA 1
ATOM 2311 C C . PRO B 1 113 ? 28.381 15.588 11.309 1.00 10.88 113 PRO B C 1
ATOM 2312 O O . PRO B 1 113 ? 27.394 15.709 12.035 1.00 12.34 113 PRO B O 1
ATOM 2316 N N . GLY B 1 114 ? 28.586 14.571 10.495 1.00 11.54 114 GLY B N 1
ATOM 2317 C CA . GLY B 1 114 ? 27.718 13.412 10.477 1.00 12.03 114 GLY B CA 1
ATOM 2318 C C . GLY B 1 114 ? 26.550 13.456 9.517 1.00 12.42 114 GLY B C 1
ATOM 2319 O O . GLY B 1 114 ? 25.879 12.447 9.296 1.00 14.29 114 GLY B O 1
ATOM 2320 N N . VAL B 1 115 ? 26.305 14.608 8.883 1.00 11.72 115 VAL B N 1
ATOM 2321 C CA . VAL B 1 115 ? 25.163 14.784 8.039 1.00 11.13 115 VAL B CA 1
ATOM 2322 C C . VAL B 1 115 ? 25.614 14.806 6.582 1.00 10.78 115 VAL B C 1
ATOM 2323 O O . VAL B 1 115 ? 26.418 15.632 6.207 1.00 10.30 115 VAL B O 1
ATOM 2327 N N . TYR B 1 116 ? 25.022 13.959 5.764 1.00 11.32 116 TYR B N 1
ATOM 2328 C CA . TYR B 1 116 ? 25.380 13.837 4.378 1.00 11.78 116 TYR B CA 1
ATOM 2329 C C . TYR B 1 116 ? 24.106 13.673 3.585 1.00 11.85 116 TYR B C 1
ATOM 2330 O O . TYR B 1 116 ? 23.329 12.734 3.808 1.00 12.33 116 TYR B O 1
ATOM 2339 N N . LEU B 1 117 ? 23.907 14.588 2.636 1.00 11.17 117 LEU B N 1
ATOM 2340 C CA . LEU B 1 117 ? 22.671 14.712 1.935 1.00 11.43 117 LEU B CA 1
ATOM 2341 C C . LEU B 1 117 ? 22.873 15.173 0.510 1.00 11.68 117 LEU B C 1
ATOM 2342 O O . LEU B 1 117 ? 23.834 15.847 0.211 1.00 11.02 117 LEU B O 1
ATOM 2347 N N . ASP B 1 118 ? 21.930 14.860 -0.354 1.00 12.56 118 ASP B N 1
ATOM 2348 C CA . ASP B 1 118 ? 22.060 15.208 -1.768 1.00 13.39 118 ASP B CA 1
ATOM 2349 C C . ASP B 1 118 ? 21.785 16.679 -1.994 1.00 12.30 118 ASP B C 1
ATOM 2350 O O . ASP B 1 118 ? 20.887 17.259 -1.386 1.00 12.31 118 ASP B O 1
ATOM 2355 N N . VAL B 1 119 ? 22.609 17.291 -2.848 1.00 10.94 119 VAL B N 1
ATOM 2356 C CA . VAL B 1 119 ? 22.459 18.688 -3.236 1.00 10.57 119 VAL B CA 1
ATOM 2357 C C . VAL B 1 119 ? 22.598 18.757 -4.770 1.00 10.43 119 VAL B C 1
ATOM 2358 O O . VAL B 1 119 ? 23.508 18.104 -5.342 1.00 10.20 119 VAL B O 1
ATOM 2362 N N . GLU B 1 120 ? 21.691 19.493 -5.412 1.00 10.69 120 GLU B N 1
ATOM 2363 C CA . GLU B 1 120 ? 21.747 19.742 -6.841 1.00 11.39 120 GLU B CA 1
ATOM 2364 C C . GLU B 1 120 ? 22.527 21.025 -7.092 1.00 10.38 120 GLU B C 1
ATOM 2365 O O . GLU B 1 120 ? 22.242 22.098 -6.454 1.00 10.78 120 GLU B O 1
ATOM 2371 N N . ARG B 1 121 ? 23.514 20.954 -7.991 1.00 9.29 121 ARG B N 1
ATOM 2372 C CA . ARG B 1 121 ? 24.272 22.176 -8.367 1.00 8.96 121 ARG B CA 1
ATOM 2373 C C . ARG B 1 121 ? 24.642 22.117 -9.815 1.00 8.96 121 ARG B C 1
ATOM 2374 O O . ARG B 1 121 ? 24.691 21.042 -10.408 1.00 8.95 121 ARG B O 1
ATOM 2382 N N . PRO B 1 122 ? 24.975 23.270 -10.418 1.00 8.99 122 PRO B N 1
ATOM 2383 C CA . PRO B 1 122 ? 25.585 23.262 -11.758 1.00 9.30 122 PRO B CA 1
ATOM 2384 C C . PRO B 1 122 ? 26.885 22.443 -11.783 1.00 9.37 122 PRO B C 1
ATOM 2385 O O . PRO B 1 122 ? 27.664 22.456 -10.833 1.00 9.09 122 PRO B O 1
ATOM 2389 N N . GLU B 1 123 ? 27.069 21.764 -12.898 1.00 10.27 123 GLU B N 1
ATOM 2390 C CA . GLU B 1 123 ? 28.239 20.933 -13.196 1.00 11.18 123 GLU B CA 1
ATOM 2391 C C . GLU B 1 123 ? 29.523 21.739 -13.233 1.00 10.61 123 GLU B C 1
ATOM 2392 O O . GLU B 1 123 ? 30.582 21.239 -12.816 1.00 10.30 123 GLU B O 1
ATOM 2398 N N . ILE B 1 124 ? 29.472 22.901 -13.861 1.00 10.16 124 ILE B N 1
ATOM 2399 C CA . ILE B 1 124 ? 30.651 23.679 -14.159 1.00 10.37 124 ILE B CA 1
ATOM 2400 C C . ILE B 1 124 ? 30.588 24.970 -13.408 1.00 9.63 124 ILE B C 1
ATOM 2401 O O . ILE B 1 124 ? 29.532 25.605 -13.357 1.00 9.35 124 ILE B O 1
ATOM 2406 N N . VAL B 1 125 ? 31.731 25.395 -12.849 1.00 9.32 125 VAL B N 1
ATOM 2407 C CA . VAL B 1 125 ? 31.864 26.747 -12.281 1.00 9.14 125 VAL B CA 1
ATOM 2408 C C . VAL B 1 125 ? 33.148 27.413 -12.792 1.00 9.23 125 VAL B C 1
ATOM 2409 O O . VAL B 1 125 ? 34.171 26.713 -12.959 1.00 9.20 125 VAL B O 1
ATOM 2413 N N . GLU B 1 126 ? 33.110 28.709 -13.102 1.00 9.56 126 GLU B N 1
ATOM 2414 C CA . GLU B 1 126 ? 34.310 29.455 -13.371 1.00 10.56 126 GLU B CA 1
ATOM 2415 C C . GLU B 1 126 ? 34.452 30.467 -12.247 1.00 10.03 126 GLU B C 1
ATOM 2416 O O . GLU B 1 126 ? 33.521 31.222 -11.989 1.00 9.26 126 GLU B O 1
ATOM 2422 N N . VAL B 1 127 ? 35.643 30.508 -11.643 1.00 10.26 127 VAL B N 1
ATOM 2423 C CA A VAL B 1 127 ? 35.918 31.467 -10.592 0.70 10.37 127 VAL B CA 1
ATOM 2424 C CA B VAL B 1 127 ? 35.935 31.415 -10.546 0.30 10.04 127 VAL B CA 1
ATOM 2425 C C . VAL B 1 127 ? 37.178 32.265 -10.862 1.00 10.59 127 VAL B C 1
ATOM 2426 O O . VAL B 1 127 ? 38.149 31.755 -11.442 1.00 10.96 127 VAL B O 1
ATOM 2433 N N . SER B 1 128 ? 37.136 33.541 -10.501 1.00 10.43 128 SER B N 1
ATOM 2434 C CA . SER B 1 128 ? 38.310 34.420 -10.540 1.00 11.13 128 SER B CA 1
ATOM 2435 C C . SER B 1 128 ? 38.680 34.595 -9.055 1.00 10.87 128 SER B C 1
ATOM 2436 O O . SER B 1 128 ? 37.802 34.615 -8.173 1.00 10.17 128 SER B O 1
ATOM 2439 N N . TYR B 1 129 ? 39.960 34.685 -8.758 1.00 10.85 129 TYR B N 1
ATOM 2440 C CA . TYR B 1 129 ? 40.381 34.763 -7.381 1.00 10.67 129 TYR B CA 1
ATOM 2441 C C . TYR B 1 129 ? 41.814 35.257 -7.300 1.00 11.59 129 TYR B C 1
ATOM 2442 O O . TYR B 1 129 ? 42.519 35.370 -8.331 1.00 11.80 129 TYR B O 1
ATOM 2451 N N . LYS B 1 130 ? 42.269 35.542 -6.100 1.00 11.29 130 LYS B N 1
ATOM 2452 C CA A LYS B 1 130 ? 43.692 35.773 -5.854 0.50 11.97 130 LYS B CA 1
ATOM 2453 C CA B LYS B 1 130 ? 43.679 35.772 -5.870 0.50 11.79 130 LYS B CA 1
ATOM 2454 C C . LYS B 1 130 ? 44.217 34.556 -5.140 1.00 11.39 130 LYS B C 1
ATOM 2455 O O . LYS B 1 130 ? 43.579 34.035 -4.241 1.00 10.43 130 LYS B O 1
ATOM 2466 N N . ASP B 1 131 ? 45.407 34.104 -5.524 1.00 11.78 131 ASP B N 1
ATOM 2467 C CA . ASP B 1 131 ? 46.042 32.979 -4.874 1.00 12.54 131 ASP B CA 1
ATOM 2468 C C . ASP B 1 131 ? 46.842 33.444 -3.637 1.00 13.51 131 ASP B C 1
ATOM 2469 O O . ASP B 1 131 ? 46.819 34.627 -3.232 1.00 13.12 131 ASP B O 1
ATOM 2474 N N . GLU B 1 132 ? 47.488 32.490 -2.988 1.00 14.95 132 GLU B N 1
ATOM 2475 C CA . GLU B 1 132 ? 48.247 32.780 -1.773 1.00 16.27 132 GLU B CA 1
ATOM 2476 C C . GLU B 1 132 ? 49.401 33.785 -1.945 1.00 18.29 132 GLU B C 1
ATOM 2477 O O . GLU B 1 132 ? 49.948 34.293 -0.958 1.00 18.02 132 GLU B O 1
ATOM 2483 N N . ASN B 1 133 ? 49.766 34.092 -3.193 1.00 19.06 133 ASN B N 1
ATOM 2484 C CA . ASN B 1 133 ? 50.771 35.107 -3.506 1.00 20.10 133 ASN B CA 1
ATOM 2485 C C . ASN B 1 133 ? 50.205 36.447 -3.971 1.00 20.56 133 ASN B C 1
ATOM 2486 O O . ASN B 1 133 ? 50.944 37.372 -4.352 1.00 22.61 133 ASN B O 1
ATOM 2491 N N . GLY B 1 134 ? 48.880 36.559 -3.950 1.00 18.75 134 GLY B N 1
ATOM 2492 C CA . GLY B 1 134 ? 48.244 37.780 -4.350 1.00 18.94 134 GLY B CA 1
ATOM 2493 C C . GLY B 1 134 ? 48.046 37.870 -5.852 1.00 19.23 134 GLY B C 1
ATOM 2494 O O . GLY B 1 134 ? 47.505 38.873 -6.329 1.00 21.20 134 GLY B O 1
ATOM 2495 N N . ARG B 1 135 ? 48.432 36.819 -6.581 1.00 18.69 135 ARG B N 1
ATOM 2496 C CA . ARG B 1 135 ? 48.367 36.832 -8.039 1.00 19.26 135 ARG B CA 1
ATOM 2497 C C . ARG B 1 135 ? 46.943 36.503 -8.500 1.00 17.76 135 ARG B C 1
ATOM 2498 O O . ARG B 1 135 ? 46.368 35.562 -8.021 1.00 15.25 135 ARG B O 1
ATOM 2506 N N . PRO B 1 136 ? 46.401 37.283 -9.443 1.00 17.19 136 PRO B N 1
ATOM 2507 C CA . PRO B 1 136 ? 45.093 36.976 -9.994 1.00 16.82 136 PRO B CA 1
ATOM 2508 C C . PRO B 1 136 ? 45.155 35.656 -10.758 1.00 15.50 136 PRO B C 1
ATOM 2509 O O . PRO B 1 136 ? 46.152 35.339 -11.444 1.00 16.19 136 PRO B O 1
ATOM 2513 N N . GLN B 1 137 ? 44.102 34.870 -10.615 1.00 14.31 137 GLN B N 1
ATOM 2514 C CA . GLN B 1 137 ? 43.950 33.603 -11.250 1.00 14.24 137 GLN B CA 1
ATOM 2515 C C . GLN B 1 137 ? 42.510 33.432 -11.691 1.00 13.47 137 GLN B C 1
ATOM 2516 O O . GLN B 1 137 ? 41.599 34.084 -11.187 1.00 12.30 137 GLN B O 1
ATOM 2522 N N . ARG B 1 138 ? 42.326 32.564 -12.678 1.00 13.96 138 ARG B N 1
ATOM 2523 C CA . ARG B 1 138 ? 41.005 32.175 -13.156 1.00 14.86 138 ARG B CA 1
ATOM 2524 C C . ARG B 1 138 ? 41.000 30.649 -13.297 1.00 13.90 138 ARG B C 1
ATOM 2525 O O . ARG B 1 138 ? 41.999 30.047 -13.747 1.00 15.40 138 ARG B O 1
ATOM 2533 N N . LEU B 1 139 ? 39.871 30.014 -12.978 1.00 12.34 139 LEU B N 1
ATOM 2534 C CA . LEU B 1 139 ? 39.764 28.580 -13.074 1.00 11.66 139 LEU B CA 1
ATOM 2535 C C . LEU B 1 139 ? 38.348 28.228 -13.488 1.00 10.88 139 LEU B C 1
ATOM 2536 O O . LEU B 1 139 ? 37.387 28.677 -12.870 1.00 10.91 139 LEU B O 1
ATOM 2541 N N . VAL B 1 140 ? 38.266 27.383 -14.510 1.00 11.07 140 VAL B N 1
ATOM 2542 C CA . VAL B 1 140 ? 37.039 26.683 -14.874 1.00 10.68 140 VAL B CA 1
ATOM 2543 C C . VAL B 1 140 ? 37.169 25.222 -14.424 1.00 10.17 140 VAL B C 1
ATOM 2544 O O . VAL B 1 140 ? 38.112 24.511 -14.785 1.00 10.26 140 VAL B O 1
ATOM 2548 N N . ALA B 1 141 ? 36.213 24.798 -13.604 1.00 9.59 141 ALA B N 1
ATOM 2549 C CA . ALA B 1 141 ? 36.235 23.509 -12.907 1.00 9.55 141 ALA B CA 1
ATOM 2550 C C . ALA B 1 141 ? 34.947 22.742 -13.185 1.00 9.84 141 ALA B C 1
ATOM 2551 O O . ALA B 1 141 ? 33.893 23.337 -13.474 1.00 9.73 141 ALA B O 1
ATOM 2553 N N . ASP B 1 142 ? 35.048 21.417 -13.091 1.00 10.36 142 ASP B N 1
ATOM 2554 C CA . ASP B 1 142 ? 33.919 20.531 -13.178 1.00 11.81 142 ASP B CA 1
ATOM 2555 C C . ASP B 1 142 ? 33.953 19.480 -12.062 1.00 11.74 142 ASP B C 1
ATOM 2556 O O . ASP B 1 142 ? 34.826 19.502 -11.210 1.00 11.20 142 ASP B O 1
ATOM 2561 N N . GLY B 1 143 ? 32.982 18.578 -12.053 1.00 13.64 143 GLY B N 1
ATOM 2562 C CA . GLY B 1 143 ? 33.013 17.435 -11.135 1.00 13.33 143 GLY B CA 1
ATOM 2563 C C . GLY B 1 143 ? 32.996 17.882 -9.684 1.00 12.74 143 GLY B C 1
ATOM 2564 O O . GLY B 1 143 ? 32.433 18.930 -9.326 1.00 12.14 143 GLY B O 1
ATOM 2565 N N . LEU B 1 144 ? 33.683 17.084 -8.891 1.00 13.40 144 LEU B N 1
ATOM 2566 C CA . LEU B 1 144 ? 33.759 17.307 -7.469 1.00 13.07 144 LEU B CA 1
ATOM 2567 C C . LEU B 1 144 ? 34.429 18.671 -7.145 1.00 11.48 144 LEU B C 1
ATOM 2568 O O . LEU B 1 144 ? 34.047 19.325 -6.181 1.00 10.62 144 LEU B O 1
ATOM 2573 N N . LEU B 1 145 ? 35.395 19.087 -7.956 1.00 10.53 145 LEU B N 1
ATOM 2574 C CA . LEU B 1 145 ? 36.094 20.294 -7.718 1.00 9.24 145 LEU B CA 1
ATOM 2575 C C . LEU B 1 145 ? 35.120 21.452 -7.847 1.00 8.73 145 LEU B C 1
ATOM 2576 O O . LEU B 1 145 ? 35.073 22.316 -6.981 1.00 7.87 145 LEU B O 1
ATOM 2581 N N . ALA B 1 146 ? 34.305 21.462 -8.897 1.00 8.30 146 ALA B N 1
ATOM 2582 C CA . ALA B 1 146 ? 33.332 22.551 -9.063 1.00 8.42 146 ALA B CA 1
ATOM 2583 C C . ALA B 1 146 ? 32.301 22.569 -7.922 1.00 8.03 146 ALA B C 1
ATOM 2584 O O . ALA B 1 146 ? 31.859 23.627 -7.475 1.00 8.34 146 ALA B O 1
ATOM 2586 N N . ARG B 1 147 ? 31.899 21.374 -7.486 1.00 8.47 147 ARG B N 1
ATOM 2587 C CA . ARG B 1 147 ? 30.909 21.229 -6.424 1.00 8.44 147 ARG B CA 1
ATOM 2588 C C . ARG B 1 147 ? 31.501 21.822 -5.123 1.00 7.95 147 ARG B C 1
ATOM 2589 O O . ARG B 1 147 ? 30.835 22.542 -4.408 1.00 8.05 147 ARG B O 1
ATOM 2597 N N . CYS B 1 148 ? 32.738 21.474 -4.844 1.00 7.77 148 CYS B N 1
ATOM 2598 C CA A CYS B 1 148 ? 33.398 21.957 -3.637 0.70 7.38 148 CYS B CA 1
ATOM 2599 C CA B CYS B 1 148 ? 33.433 21.984 -3.645 0.30 7.53 148 CYS B CA 1
ATOM 2600 C C . CYS B 1 148 ? 33.573 23.480 -3.674 1.00 7.07 148 CYS B C 1
ATOM 2601 O O . CYS B 1 148 ? 33.299 24.184 -2.693 1.00 6.51 148 CYS B O 1
ATOM 2606 N N . ILE B 1 149 ? 33.983 24.026 -4.814 1.00 7.11 149 ILE B N 1
ATOM 2607 C CA . ILE B 1 149 ? 34.082 25.465 -4.956 1.00 6.74 149 ILE B CA 1
ATOM 2608 C C . ILE B 1 149 ? 32.742 26.143 -4.664 1.00 6.72 149 ILE B C 1
ATOM 2609 O O . ILE B 1 149 ? 32.701 27.102 -3.925 1.00 6.75 149 ILE B O 1
ATOM 2614 N N . GLN B 1 150 ? 31.670 25.639 -5.245 1.00 6.74 150 GLN B N 1
ATOM 2615 C CA . GLN B 1 150 ? 30.351 26.218 -4.998 1.00 6.91 150 GLN B CA 1
ATOM 2616 C C . GLN B 1 150 ? 29.882 26.117 -3.569 1.00 6.54 150 GLN B C 1
ATOM 2617 O O . GLN B 1 150 ? 29.321 27.099 -3.049 1.00 6.97 150 GLN B O 1
ATOM 2623 N N . HIS B 1 151 ? 30.111 24.974 -2.956 1.00 6.45 151 HIS B N 1
ATOM 2624 C CA . HIS B 1 151 ? 29.788 24.764 -1.547 1.00 6.27 151 HIS B CA 1
ATOM 2625 C C . HIS B 1 151 ? 30.560 25.784 -0.692 1.00 6.20 151 HIS B C 1
ATOM 2626 O O . HIS B 1 151 ? 30.029 26.419 0.213 1.00 6.36 151 HIS B O 1
ATOM 2633 N N . GLU B 1 152 ? 31.843 25.900 -0.941 1.00 6.18 152 GLU B N 1
ATOM 2634 C CA . GLU B 1 152 ? 32.664 26.824 -0.155 1.00 6.25 152 GLU B CA 1
ATOM 2635 C C . GLU B 1 152 ? 32.300 28.292 -0.383 1.00 6.62 152 GLU B C 1
ATOM 2636 O O . GLU B 1 152 ? 32.254 29.084 0.564 1.00 6.44 152 GLU B O 1
ATOM 2642 N N . MET B 1 153 ? 31.984 28.661 -1.620 1.00 7.03 153 MET B N 1
ATOM 2643 C CA . MET B 1 153 ? 31.582 30.007 -1.891 1.00 7.62 153 MET B CA 1
ATOM 2644 C C . MET B 1 153 ? 30.289 30.322 -1.125 1.00 7.50 153 MET B C 1
ATOM 2645 O O . MET B 1 153 ? 30.083 31.435 -0.669 1.00 8.04 153 MET B O 1
ATOM 2650 N N . ASP B 1 154 ? 29.393 29.346 -1.028 1.00 7.85 154 ASP B N 1
ATOM 2651 C CA . ASP B 1 154 ? 28.156 29.549 -0.230 1.00 7.86 154 ASP B CA 1
ATOM 2652 C C . ASP B 1 154 ? 28.474 29.979 1.177 1.00 7.71 154 ASP B C 1
ATOM 2653 O O . ASP B 1 154 ? 27.812 30.848 1.735 1.00 7.58 154 ASP B O 1
ATOM 2658 N N . HIS B 1 155 ? 29.523 29.420 1.758 1.00 7.46 155 HIS B N 1
ATOM 2659 C CA . HIS B 1 155 ? 29.850 29.786 3.140 1.00 7.47 155 HIS B CA 1
ATOM 2660 C C . HIS B 1 155 ? 30.174 31.268 3.306 1.00 8.17 155 HIS B C 1
ATOM 2661 O O . HIS B 1 155 ? 29.914 31.865 4.353 1.00 8.97 155 HIS B O 1
ATOM 2668 N N . LEU B 1 156 ? 30.765 31.861 2.265 1.00 7.94 156 LEU B N 1
ATOM 2669 C CA . LEU B 1 156 ? 31.121 33.269 2.305 1.00 8.37 156 LEU B CA 1
ATOM 2670 C C . LEU B 1 156 ? 29.887 34.183 2.233 1.00 9.52 156 LEU B C 1
ATOM 2671 O O . LEU B 1 156 ? 29.980 35.389 2.550 1.00 10.98 156 LEU B O 1
ATOM 2676 N N . ASN B 1 157 ? 28.736 33.596 1.881 1.00 10.33 157 ASN B N 1
ATOM 2677 C CA . ASN B 1 157 ? 27.451 34.306 1.844 1.00 11.60 157 ASN B CA 1
ATOM 2678 C C . ASN B 1 157 ? 26.522 33.837 2.961 1.00 11.57 157 ASN B C 1
ATOM 2679 O O . ASN B 1 157 ? 25.339 34.180 2.973 1.00 12.57 157 ASN B O 1
ATOM 2684 N N . GLY B 1 158 ? 27.048 33.114 3.950 1.00 10.71 158 GLY B N 1
ATOM 2685 C CA . GLY B 1 158 ? 26.235 32.630 5.057 1.00 10.22 158 GLY B CA 1
ATOM 2686 C C . GLY B 1 158 ? 25.236 31.545 4.714 1.00 9.73 158 GLY B C 1
ATOM 2687 O O . GLY B 1 158 ? 24.224 31.429 5.419 1.00 10.49 158 GLY B O 1
ATOM 2688 N N . VAL B 1 159 ? 25.523 30.773 3.671 1.00 8.97 159 VAL B N 1
ATOM 2689 C CA . VAL B 1 159 ? 24.659 29.698 3.147 1.00 8.79 159 VAL B CA 1
ATOM 2690 C C . VAL B 1 159 ? 25.358 28.370 3.428 1.00 8.45 159 VAL B C 1
ATOM 2691 O O . VAL B 1 159 ? 26.586 28.210 3.160 1.00 8.25 159 VAL B O 1
ATOM 2695 N N . LEU B 1 160 ? 24.597 27.451 4.021 1.00 8.14 160 LEU B N 1
ATOM 2696 C CA . LEU B 1 160 ? 25.052 26.104 4.337 1.00 7.89 160 LEU B CA 1
ATOM 2697 C C . LEU B 1 160 ? 24.351 25.083 3.435 1.00 7.78 160 LEU B C 1
ATOM 2698 O O . LEU B 1 160 ? 23.236 25.312 2.954 1.00 7.94 160 LEU B O 1
ATOM 2703 N N . PHE B 1 161 ? 24.946 23.933 3.198 1.00 7.32 161 PHE B N 1
ATOM 2704 C CA . PHE B 1 161 ? 24.380 23.041 2.165 1.00 7.36 161 PHE B CA 1
ATOM 2705 C C . PHE B 1 161 ? 22.993 22.543 2.513 1.00 7.74 161 PHE B C 1
ATOM 2706 O O . PHE B 1 161 ? 22.203 22.268 1.628 1.00 7.89 161 PHE B O 1
ATOM 2714 N N . VAL B 1 162 ? 22.703 22.438 3.806 1.00 7.85 162 VAL B N 1
ATOM 2715 C CA . VAL B 1 162 ? 21.361 22.015 4.261 1.00 8.55 162 VAL B CA 1
ATOM 2716 C C . VAL B 1 162 ? 20.280 22.984 3.786 1.00 9.22 162 VAL B C 1
ATOM 2717 O O . VAL B 1 162 ? 19.135 22.585 3.629 1.00 10.34 162 VAL B O 1
ATOM 2721 N N . ASP B 1 163 ? 20.644 24.239 3.531 1.00 9.67 163 ASP B N 1
ATOM 2722 C CA . ASP B 1 163 ? 19.714 25.234 3.023 1.00 10.34 163 ASP B CA 1
ATOM 2723 C C . ASP B 1 163 ? 19.274 24.916 1.615 1.00 10.73 163 ASP B C 1
ATOM 2724 O O . ASP B 1 163 ? 18.288 25.487 1.135 1.00 11.43 163 ASP B O 1
ATOM 2729 N N . ARG B 1 164 ? 20.000 24.028 0.928 1.00 10.20 164 ARG B N 1
ATOM 2730 C CA . ARG B 1 164 ? 19.742 23.688 -0.461 1.00 10.83 164 ARG B CA 1
ATOM 2731 C C . ARG B 1 164 ? 19.129 22.298 -0.660 1.00 10.64 164 ARG B C 1
ATOM 2732 O O . ARG B 1 164 ? 18.767 21.938 -1.802 1.00 10.76 164 ARG B O 1
ATOM 2740 N N . VAL B 1 165 ? 18.994 21.520 0.431 1.00 10.63 165 VAL B N 1
ATOM 2741 C CA . VAL B 1 165 ? 18.456 20.168 0.343 1.00 11.21 165 VAL B CA 1
ATOM 2742 C C . VAL B 1 165 ? 16.930 20.256 0.125 1.00 12.17 165 VAL B C 1
ATOM 2743 O O . VAL B 1 165 ? 16.207 20.916 0.860 1.00 12.31 165 VAL B O 1
ATOM 2747 N N . GLU B 1 166 ? 16.477 19.556 -0.915 1.00 12.63 166 GLU B N 1
ATOM 2748 C CA . GLU B 1 166 ? 15.115 19.668 -1.443 1.00 13.68 166 GLU B CA 1
ATOM 2749 C C . GLU B 1 166 ? 14.129 18.906 -0.574 1.00 14.14 166 GLU B C 1
ATOM 2750 O O . GLU B 1 166 ? 12.998 19.415 -0.306 1.00 15.14 166 GLU B O 1
ATOM 2752 N N . ASN B 1 167 ? 14.516 17.707 -0.131 1.00 13.70 167 ASN B N 1
ATOM 2753 C CA . ASN B 1 167 ? 13.571 16.828 0.580 1.00 13.96 167 ASN B CA 1
ATOM 2754 C C . ASN B 1 167 ? 13.640 17.159 2.057 1.00 13.64 167 ASN B C 1
ATOM 2755 O O . ASN B 1 167 ? 14.580 16.776 2.777 1.00 12.52 167 ASN B O 1
ATOM 2760 N N . ARG B 1 168 ? 12.670 17.904 2.536 1.00 13.97 168 ARG B N 1
ATOM 2761 C CA . ARG B 1 168 ? 12.705 18.376 3.903 1.00 14.60 168 ARG B CA 1
ATOM 2762 C C . ARG B 1 168 ? 12.599 17.294 4.959 1.00 14.55 168 ARG B C 1
ATOM 2763 O O . ARG B 1 168 ? 13.161 17.384 6.005 1.00 13.73 168 ARG B O 1
ATOM 2771 N N . LEU B 1 169 ? 11.835 16.265 4.677 1.00 14.67 169 LEU B N 1
ATOM 2772 C CA . LEU B 1 169 ? 11.757 15.125 5.543 1.00 15.37 169 LEU B CA 1
ATOM 2773 C C . LEU B 1 169 ? 13.107 14.469 5.715 1.00 14.70 169 LEU B C 1
ATOM 2774 O O . LEU B 1 169 ? 13.510 14.209 6.843 1.00 14.82 169 LEU B O 1
ATOM 2779 N N . GLU B 1 170 ? 13.794 14.199 4.613 1.00 14.47 170 GLU B N 1
ATOM 2780 C CA . GLU B 1 170 ? 15.113 13.541 4.724 1.00 14.72 170 GLU B CA 1
ATOM 2781 C C . GLU B 1 170 ? 16.137 14.448 5.432 1.00 13.53 170 GLU B C 1
ATOM 2782 O O . GLU B 1 170 ? 16.917 13.968 6.267 1.00 13.08 170 GLU B O 1
ATOM 2788 N N . LEU B 1 171 ? 16.080 15.755 5.155 1.00 12.88 171 LEU B N 1
ATOM 2789 C CA . LEU B 1 171 ? 16.930 16.716 5.868 1.00 12.56 171 LEU B CA 1
ATOM 2790 C C . LEU B 1 171 ? 16.671 16.672 7.362 1.00 13.32 171 LEU B C 1
ATOM 2791 O O . LEU B 1 171 ? 17.605 16.483 8.150 1.00 13.40 171 LEU B O 1
ATOM 2796 N N . ASN B 1 172 ? 15.403 16.763 7.749 1.00 14.02 172 ASN B N 1
ATOM 2797 C CA . ASN B 1 172 ? 15.062 16.752 9.165 1.00 14.89 172 ASN B CA 1
ATOM 2798 C C . ASN B 1 172 ? 15.457 15.477 9.845 1.00 15.23 172 ASN B C 1
ATOM 2799 O O . ASN B 1 172 ? 15.936 15.501 10.967 1.00 15.06 172 ASN B O 1
ATOM 2804 N N . GLU B 1 173 ? 15.227 14.340 9.199 1.00 15.73 173 GLU B N 1
ATOM 2805 C CA . GLU B 1 173 ? 15.647 13.056 9.775 1.00 17.01 173 GLU B CA 1
ATOM 2806 C C . GLU B 1 173 ? 17.143 13.057 10.041 1.00 15.83 173 GLU B C 1
ATOM 2807 O O . GLU B 1 173 ? 17.591 12.646 11.098 1.00 15.59 173 GLU B O 1
ATOM 2813 N N . ALA B 1 174 ? 17.917 13.540 9.084 1.00 14.04 174 ALA B N 1
ATOM 2814 C CA . ALA B 1 174 ? 19.358 13.480 9.193 1.00 13.59 174 ALA B CA 1
ATOM 2815 C C . ALA B 1 174 ? 19.858 14.408 10.333 1.00 13.26 174 ALA B C 1
ATOM 2816 O O . ALA B 1 174 ? 20.761 14.090 11.106 1.00 13.74 174 ALA B O 1
ATOM 2818 N N . LEU B 1 175 ? 19.285 15.593 10.419 1.00 13.32 175 LEU B N 1
ATOM 2819 C CA . LEU B 1 175 ? 19.684 16.558 11.450 1.00 13.72 175 LEU B CA 1
ATOM 2820 C C . LEU B 1 175 ? 19.314 16.019 12.829 1.00 14.92 175 LEU B C 1
ATOM 2821 O O . LEU B 1 175 ? 20.149 16.005 13.735 1.00 15.66 175 LEU B O 1
ATOM 2826 N N . ASP B 1 176 ? 18.090 15.525 12.959 1.00 16.33 176 ASP B N 1
ATOM 2827 C CA . ASP B 1 176 ? 17.646 14.982 14.262 1.00 18.17 176 ASP B CA 1
ATOM 2828 C C . ASP B 1 176 ? 18.548 13.880 14.772 1.00 18.41 176 ASP B C 1
ATOM 2829 O O . ASP B 1 176 ? 18.962 13.931 15.939 1.00 18.52 176 ASP B O 1
ATOM 2834 N N . LYS B 1 177 ? 18.873 12.930 13.901 1.00 18.59 177 LYS B N 1
ATOM 2835 C CA . LYS B 1 177 ? 19.727 11.797 14.229 1.00 20.41 177 LYS B CA 1
ATOM 2836 C C . LYS B 1 177 ? 21.130 12.215 14.668 1.00 19.99 177 LYS B C 1
ATOM 2837 O O . LYS B 1 177 ? 21.749 11.528 15.448 1.00 21.02 177 LYS B O 1
ATOM 2843 N N . LYS B 1 178 ? 21.615 13.344 14.165 1.00 19.29 178 LYS B N 1
ATOM 2844 C CA . LYS B 1 178 ? 22.945 13.819 14.565 1.00 19.26 178 LYS B CA 1
ATOM 2845 C C . LYS B 1 178 ? 22.917 14.915 15.630 1.00 18.85 178 LYS B C 1
ATOM 2846 O O . LYS B 1 178 ? 23.950 15.503 15.944 1.00 19.91 178 LYS B O 1
ATOM 2852 N N . GLY B 1 179 ? 21.744 15.213 16.178 1.00 18.30 179 GLY B N 1
ATOM 2853 C CA . GLY B 1 179 ? 21.627 16.191 17.232 1.00 17.56 179 GLY B CA 1
ATOM 2854 C C . GLY B 1 179 ? 21.627 17.658 16.854 1.00 16.82 179 GLY B C 1
ATOM 2855 O O . GLY B 1 179 ? 21.828 18.520 17.727 1.00 18.12 179 GLY B O 1
ATOM 2856 N N . PHE B 1 180 ? 21.305 17.954 15.595 1.00 15.40 180 PHE B N 1
ATOM 2857 C CA . PHE B 1 180 ? 21.193 19.317 15.147 1.00 14.70 180 PHE B CA 1
ATOM 2858 C C . PHE B 1 180 ? 19.761 19.805 15.070 1.00 15.36 180 PHE B C 1
ATOM 2859 O O . PHE B 1 180 ? 18.839 19.007 14.949 1.00 16.55 180 PHE B O 1
ATOM 2867 N N . ALA B 1 181 ? 19.583 21.114 15.133 1.00 14.94 181 ALA B N 1
ATOM 2868 C CA . ALA B 1 181 ? 18.252 21.700 15.153 1.00 15.41 181 ALA B CA 1
ATOM 2869 C C . ALA B 1 181 ? 17.753 21.974 13.742 1.00 15.63 181 ALA B C 1
ATOM 2870 O O . ALA B 1 181 ? 18.436 22.657 12.983 1.00 14.95 181 ALA B O 1
ATOM 2872 N N . VAL B 1 182 ? 16.583 21.409 13.405 1.00 16.44 182 VAL B N 1
ATOM 2873 C CA . VAL B 1 182 ? 15.911 21.662 12.143 1.00 17.05 182 VAL B CA 1
ATOM 2874 C C . VAL B 1 182 ? 15.694 23.182 12.006 1.00 16.60 182 VAL B C 1
ATOM 2875 O O . VAL B 1 182 ? 15.700 23.724 10.906 1.00 16.66 182 VAL B O 1
ATOM 2879 N N . GLN B 1 183 ? 15.547 23.883 13.147 1.00 16.36 183 GLN B N 1
ATOM 2880 C CA . GLN B 1 183 ? 15.304 25.335 13.160 1.00 16.02 183 GLN B CA 1
ATOM 2881 C C . GLN B 1 183 ? 16.441 26.195 12.643 1.00 14.97 183 GLN B C 1
ATOM 2882 O O . GLN B 1 183 ? 16.239 27.367 12.318 1.00 14.90 183 GLN B O 1
ATOM 2888 N N . ALA B 1 184 ? 17.633 25.597 12.596 1.00 14.19 184 ALA B N 1
ATOM 2889 C CA . ALA B 1 184 ? 18.868 26.293 12.203 1.00 13.43 184 ALA B CA 1
ATOM 2890 C C . ALA B 1 184 ? 19.010 26.401 10.691 1.00 12.93 184 ALA B C 1
ATOM 2891 O O . ALA B 1 184 ? 19.877 27.108 10.259 1.00 12.67 184 ALA B O 1
ATOM 2893 N N . VAL B 1 185 ? 18.192 25.670 9.939 1.00 12.91 185 VAL B N 1
ATOM 2894 C CA . VAL B 1 185 ? 18.267 25.693 8.469 1.00 12.87 185 VAL B CA 1
ATOM 2895 C C . VAL B 1 185 ? 17.612 26.983 7.975 1.00 13.38 185 VAL B C 1
ATOM 2896 O O . VAL B 1 185 ? 16.619 27.495 8.576 1.00 14.23 185 VAL B O 1
ATOM 2900 N N . ARG B 1 186 ? 18.128 27.518 6.886 1.00 13.17 186 ARG B N 1
ATOM 2901 C CA . ARG B 1 186 ? 17.568 28.708 6.255 1.00 14.15 186 ARG B CA 1
ATOM 2902 C C . ARG B 1 186 ? 17.344 28.372 4.780 1.00 14.15 186 ARG B C 1
ATOM 2903 O O . ARG B 1 186 ? 18.211 28.684 3.933 1.00 14.07 186 ARG B O 1
ATOM 2911 N N . PRO B 1 187 ? 16.248 27.677 4.474 1.00 15.30 187 PRO B N 1
ATOM 2912 C CA . PRO B 1 187 ? 16.101 27.190 3.109 1.00 14.98 187 PRO B CA 1
ATOM 2913 C C . PRO B 1 187 ? 16.130 28.339 2.113 1.00 15.52 187 PRO B C 1
ATOM 2914 O O . PRO B 1 187 ? 15.527 29.407 2.364 1.00 15.59 187 PRO B O 1
ATOM 2918 N N . VAL B 1 188 ? 16.860 28.133 1.024 1.00 16.05 188 VAL B N 1
ATOM 2919 C CA . VAL B 1 188 ? 16.855 29.124 -0.056 1.00 17.88 188 VAL B CA 1
ATOM 2920 C C . VAL B 1 188 ? 16.635 28.446 -1.379 1.00 18.97 188 VAL B C 1
ATOM 2921 O O . VAL B 1 188 ? 16.806 27.240 -1.515 1.00 18.38 188 VAL B O 1
ATOM 2925 N N . ALA B 1 189 ? 16.250 29.249 -2.373 1.00 21.41 189 ALA B N 1
ATOM 2926 C CA . ALA B 1 189 ? 16.166 28.788 -3.756 1.00 24.12 189 ALA B CA 1
ATOM 2927 C C . ALA B 1 189 ? 17.574 28.567 -4.371 1.00 26.63 189 ALA B C 1
ATOM 2928 O O . ALA B 1 189 ? 18.590 29.171 -3.950 1.00 27.16 189 ALA B O 1
ATOM 2930 N N . ALA B 1 190 ? 17.589 27.712 -5.393 1.00 29.66 190 ALA B N 1
ATOM 2931 C CA . ALA B 1 190 ? 18.789 27.236 -6.083 1.00 30.53 190 ALA B CA 1
ATOM 2932 C C . ALA B 1 190 ? 19.521 28.346 -6.866 1.00 32.57 190 ALA B C 1
ATOM 2933 O O . ALA B 1 190 ? 19.040 29.483 -6.985 1.00 33.64 190 ALA B O 1
ATOM 2935 N N . ALA C 1 4 ? 39.392 24.732 51.181 1.00 33.49 4 ALA C N 1
ATOM 2936 C CA . ALA C 1 4 ? 39.141 23.621 52.159 1.00 30.40 4 ALA C CA 1
ATOM 2937 C C . ALA C 1 4 ? 37.842 23.718 53.001 1.00 27.99 4 ALA C C 1
ATOM 2938 O O . ALA C 1 4 ? 37.378 22.734 53.502 1.00 27.59 4 ALA C O 1
ATOM 2940 N N . VAL C 1 5 ? 37.282 24.905 53.189 1.00 25.48 5 VAL C N 1
ATOM 2941 C CA . VAL C 1 5 ? 35.884 25.082 53.643 1.00 24.27 5 VAL C CA 1
ATOM 2942 C C . VAL C 1 5 ? 35.109 25.515 52.388 1.00 22.72 5 VAL C C 1
ATOM 2943 O O . VAL C 1 5 ? 33.998 25.009 52.084 1.00 22.28 5 VAL C O 1
ATOM 2947 N N . ALA C 1 6 ? 35.722 26.475 51.678 1.00 19.30 6 ALA C N 1
ATOM 2948 C CA . ALA C 1 6 ? 35.112 27.121 50.590 1.00 16.83 6 ALA C CA 1
ATOM 2949 C C . ALA C 1 6 ? 36.230 27.527 49.597 1.00 15.16 6 ALA C C 1
ATOM 2950 O O . ALA C 1 6 ? 37.174 28.224 49.913 1.00 13.78 6 ALA C O 1
ATOM 2952 N N . ILE C 1 7 ? 36.101 27.024 48.379 1.00 13.28 7 ILE C N 1
ATOM 2953 C CA . ILE C 1 7 ? 36.963 27.384 47.281 1.00 12.31 7 ILE C CA 1
ATOM 2954 C C . ILE C 1 7 ? 36.689 28.857 46.929 1.00 11.06 7 ILE C C 1
ATOM 2955 O O . ILE C 1 7 ? 35.521 29.306 46.845 1.00 10.62 7 ILE C O 1
ATOM 2960 N N . ARG C 1 8 ? 37.772 29.581 46.661 1.00 10.21 8 ARG C N 1
ATOM 2961 C CA . ARG C 1 8 ? 37.672 30.972 46.211 1.00 10.26 8 ARG C CA 1
ATOM 2962 C C . ARG C 1 8 ? 38.691 31.240 45.135 1.00 10.78 8 ARG C C 1
ATOM 2963 O O . ARG C 1 8 ? 39.787 30.675 45.195 1.00 11.20 8 ARG C O 1
ATOM 2971 N N . VAL C 1 9 ? 38.373 32.117 44.183 1.00 11.26 9 VAL C N 1
ATOM 2972 C CA . VAL C 1 9 ? 39.396 32.585 43.253 1.00 12.41 9 VAL C CA 1
ATOM 2973 C C . VAL C 1 9 ? 39.462 34.085 43.239 1.00 12.70 9 VAL C C 1
ATOM 2974 O O . VAL C 1 9 ? 38.540 34.765 43.690 1.00 12.85 9 VAL C O 1
ATOM 2978 N N . ALA C 1 10 ? 40.576 34.597 42.752 1.00 13.16 10 ALA C N 1
ATOM 2979 C CA . ALA C 1 10 ? 40.749 36.028 42.599 1.00 13.69 10 ALA C CA 1
ATOM 2980 C C . ALA C 1 10 ? 39.722 36.536 41.616 1.00 13.84 10 ALA C C 1
ATOM 2981 O O . ALA C 1 10 ? 39.556 35.975 40.534 1.00 13.74 10 ALA C O 1
ATOM 2983 N N . LYS C 1 11 ? 39.003 37.604 41.979 1.00 14.21 11 LYS C N 1
ATOM 2984 C CA . LYS C 1 11 ? 37.880 38.056 41.180 1.00 15.01 11 LYS C CA 1
ATOM 2985 C C . LYS C 1 11 ? 38.204 39.080 40.111 1.00 17.97 11 LYS C C 1
ATOM 2986 O O . LYS C 1 11 ? 37.604 40.134 40.064 1.00 21.67 11 LYS C O 1
ATOM 2992 N N . LYS C 1 12 ? 39.090 38.694 39.210 1.00 21.84 12 LYS C N 1
ATOM 2993 C CA . LYS C 1 12 ? 39.818 39.581 38.316 1.00 24.38 12 LYS C CA 1
ATOM 2994 C C . LYS C 1 12 ? 39.445 39.210 36.899 1.00 27.22 12 LYS C C 1
ATOM 2995 O O . LYS C 1 12 ? 39.149 38.036 36.610 1.00 27.57 12 LYS C O 1
ATOM 2997 N N . LYS C 1 13 ? 39.478 40.194 36.015 1.00 29.88 13 LYS C N 1
ATOM 2998 C CA . LYS C 1 13 ? 39.270 39.920 34.608 1.00 31.83 13 LYS C CA 1
ATOM 2999 C C . LYS C 1 13 ? 40.595 39.452 34.008 1.00 33.25 13 LYS C C 1
ATOM 3000 O O . LYS C 1 13 ? 41.662 40.004 34.294 1.00 34.01 13 LYS C O 1
ATOM 3006 N N . LEU C 1 14 ? 40.512 38.350 33.268 1.00 33.85 14 LEU C N 1
ATOM 3007 C CA . LEU C 1 14 ? 41.627 37.809 32.509 1.00 34.07 14 LEU C CA 1
ATOM 3008 C C . LEU C 1 14 ? 41.465 38.223 31.044 1.00 34.32 14 LEU C C 1
ATOM 3009 O O . LEU C 1 14 ? 40.339 38.244 30.506 1.00 32.67 14 LEU C O 1
ATOM 3014 N N . ALA C 1 15 ? 42.590 38.561 30.419 1.00 31.99 15 ALA C N 1
ATOM 3015 C CA . ALA C 1 15 ? 42.613 38.844 28.998 1.00 32.19 15 ALA C CA 1
ATOM 3016 C C . ALA C 1 15 ? 42.270 37.577 28.219 1.00 31.12 15 ALA C C 1
ATOM 3017 O O . ALA C 1 15 ? 41.671 37.653 27.144 1.00 32.55 15 ALA C O 1
ATOM 3019 N N . LYS C 1 16 ? 42.623 36.419 28.778 1.00 29.19 16 LYS C N 1
ATOM 3020 C CA . LYS C 1 16 ? 42.347 35.125 28.158 1.00 28.23 16 LYS C CA 1
ATOM 3021 C C . LYS C 1 16 ? 41.648 34.227 29.195 1.00 27.17 16 LYS C C 1
ATOM 3022 O O . LYS C 1 16 ? 42.313 33.526 29.995 1.00 27.72 16 LYS C O 1
ATOM 3024 N N . PRO C 1 17 ? 40.304 34.248 29.185 1.00 24.65 17 PRO C N 1
ATOM 3025 C CA . PRO C 1 17 ? 39.572 33.380 30.101 1.00 22.36 17 PRO C CA 1
ATOM 3026 C C . PRO C 1 17 ? 39.879 31.925 29.793 1.00 20.56 17 PRO C C 1
ATOM 3027 O O . PRO C 1 17 ? 40.165 31.571 28.639 1.00 19.78 17 PRO C O 1
ATOM 3031 N N . PRO C 1 18 ? 39.883 31.075 30.816 1.00 19.06 18 PRO C N 1
ATOM 3032 C CA . PRO C 1 18 ? 40.404 29.744 30.556 1.00 18.96 18 PRO C CA 1
ATOM 3033 C C . PRO C 1 18 ? 39.427 28.839 29.825 1.00 18.11 18 PRO C C 1
ATOM 3034 O O . PRO C 1 18 ? 39.834 27.843 29.283 1.00 19.65 18 PRO C O 1
ATOM 3038 N N . LEU C 1 19 ? 38.138 29.172 29.845 1.00 16.08 19 LEU C N 1
ATOM 3039 C CA . LEU C 1 19 ? 37.147 28.368 29.155 1.00 15.14 19 LEU C CA 1
ATOM 3040 C C . LEU C 1 19 ? 36.420 29.279 28.178 1.00 14.71 19 LEU C C 1
ATOM 3041 O O . LEU C 1 19 ? 36.362 30.469 28.377 1.00 14.78 19 LEU C O 1
ATOM 3046 N N . ASP C 1 20 ? 35.842 28.692 27.136 1.00 14.49 20 ASP C N 1
ATOM 3047 C CA . ASP C 1 20 ? 35.171 29.400 26.060 1.00 14.45 20 ASP C CA 1
ATOM 3048 C C . ASP C 1 20 ? 33.648 29.297 26.247 1.00 13.07 20 ASP C C 1
ATOM 3049 O O . ASP C 1 20 ? 33.076 28.175 26.272 1.00 12.51 20 ASP C O 1
ATOM 3054 N N . LEU C 1 21 ? 33.023 30.459 26.328 1.00 12.58 21 LEU C N 1
ATOM 3055 C CA . LEU C 1 21 ? 31.550 30.570 26.330 1.00 12.11 21 LEU C CA 1
ATOM 3056 C C . LEU C 1 21 ? 30.998 30.147 24.984 1.00 12.01 21 LEU C C 1
ATOM 3057 O O . LEU C 1 21 ? 31.631 30.333 23.915 1.00 13.58 21 LEU C O 1
ATOM 3062 N N . HIS C 1 22 ? 29.809 29.588 25.049 1.00 11.20 22 HIS C N 1
ATOM 3063 C CA . HIS C 1 22 ? 28.983 29.271 23.913 1.00 11.16 22 HIS C CA 1
ATOM 3064 C C . HIS C 1 22 ? 27.738 30.129 23.952 1.00 10.60 22 HIS C C 1
ATOM 3065 O O . HIS C 1 22 ? 27.256 30.438 25.024 1.00 9.96 22 HIS C O 1
ATOM 3072 N N . TYR C 1 23 ? 27.175 30.437 22.776 1.00 10.45 23 TYR C N 1
ATOM 3073 C CA . TYR C 1 23 ? 26.161 31.481 22.642 1.00 10.21 23 TYR C CA 1
ATOM 3074 C C . TYR C 1 23 ? 24.900 30.990 21.949 1.00 9.97 23 TYR C C 1
ATOM 3075 O O . TYR C 1 23 ? 24.930 30.019 21.220 1.00 10.36 23 TYR C O 1
ATOM 3084 N N . LEU C 1 24 ? 23.782 31.654 22.243 1.00 9.45 24 LEU C N 1
ATOM 3085 C CA . LEU C 1 24 ? 22.465 31.327 21.698 1.00 9.44 24 LEU C CA 1
ATOM 3086 C C . LEU C 1 24 ? 22.555 30.928 20.212 1.00 9.87 24 LEU C C 1
ATOM 3087 O O . LEU C 1 24 ? 23.036 31.721 19.380 1.00 9.93 24 LEU C O 1
ATOM 3092 N N . GLY C 1 25 ? 22.071 29.723 19.891 1.00 9.88 25 GLY C N 1
ATOM 3093 C CA . GLY C 1 25 ? 22.204 29.162 18.557 1.00 10.51 25 GLY C CA 1
ATOM 3094 C C . GLY C 1 25 ? 23.006 27.878 18.648 1.00 10.81 25 GLY C C 1
ATOM 3095 O O . GLY C 1 25 ? 22.721 26.891 18.002 1.00 11.24 25 GLY C O 1
ATOM 3096 N N . ASP C 1 26 ? 24.031 27.896 19.491 1.00 10.99 26 ASP C N 1
ATOM 3097 C CA . ASP C 1 26 ? 24.894 26.716 19.686 1.00 11.67 26 ASP C CA 1
ATOM 3098 C C . ASP C 1 26 ? 24.106 25.584 20.351 1.00 11.95 26 ASP C C 1
ATOM 3099 O O . ASP C 1 26 ? 23.529 25.775 21.412 1.00 11.38 26 ASP C O 1
ATOM 3104 N N . ARG C 1 27 ? 24.137 24.386 19.771 1.00 13.09 27 ARG C N 1
ATOM 3105 C CA . ARG C 1 27 ? 23.342 23.288 20.247 1.00 13.78 27 ARG C CA 1
ATOM 3106 C C . ARG C 1 27 ? 23.775 22.808 21.648 1.00 13.76 27 ARG C C 1
ATOM 3107 O O . ARG C 1 27 ? 22.971 22.140 22.317 1.00 13.93 27 ARG C O 1
ATOM 3115 N N . VAL C 1 28 ? 24.986 23.161 22.092 1.00 13.72 28 VAL C N 1
ATOM 3116 C CA . VAL C 1 28 ? 25.455 22.685 23.401 1.00 14.18 28 VAL C CA 1
ATOM 3117 C C . VAL C 1 28 ? 24.640 23.279 24.526 1.00 13.13 28 VAL C C 1
ATOM 3118 O O . VAL C 1 28 ? 24.614 22.739 25.645 1.00 13.78 28 VAL C O 1
ATOM 3122 N N . LEU C 1 29 ? 23.976 24.403 24.249 1.00 12.04 29 LEU C N 1
ATOM 3123 C CA . LEU C 1 29 ? 23.158 25.068 25.246 1.00 11.41 29 LEU C CA 1
ATOM 3124 C C . LEU C 1 29 ? 21.808 24.417 25.377 1.00 11.93 29 LEU C C 1
ATOM 3125 O O . LEU C 1 29 ? 21.030 24.839 26.206 1.00 11.45 29 LEU C O 1
ATOM 3130 N N . ARG C 1 30 ? 21.508 23.419 24.553 1.00 12.73 30 ARG C N 1
ATOM 3131 C CA . ARG C 1 30 ? 20.230 22.750 24.560 1.00 13.78 30 ARG C CA 1
ATOM 3132 C C . ARG C 1 30 ? 20.298 21.310 25.059 1.00 15.71 30 ARG C C 1
ATOM 3133 O O . ARG C 1 30 ? 19.286 20.642 25.124 1.00 19.00 30 ARG C O 1
ATOM 3141 N N . GLN C 1 31 ? 21.461 20.892 25.548 1.00 17.14 31 GLN C N 1
ATOM 3142 C CA . GLN C 1 31 ? 21.720 19.477 25.926 1.00 19.71 31 GLN C CA 1
ATOM 3143 C C . GLN C 1 31 ? 21.570 19.309 27.409 1.00 19.85 31 GLN C C 1
ATOM 3144 O O . GLN C 1 31 ? 22.238 20.034 28.145 1.00 20.54 31 GLN C O 1
ATOM 3150 N N . PRO C 1 32 ? 20.755 18.345 27.867 1.00 19.26 32 PRO C N 1
ATOM 3151 C CA . PRO C 1 32 ? 20.633 18.098 29.292 1.00 18.92 32 PRO C CA 1
ATOM 3152 C C . PRO C 1 32 ? 21.953 17.654 29.928 1.00 17.71 32 PRO C C 1
ATOM 3153 O O . PRO C 1 32 ? 22.598 16.723 29.446 1.00 17.66 32 PRO C O 1
ATOM 3157 N N . ALA C 1 33 ? 22.314 18.276 31.041 1.00 15.27 33 ALA C N 1
ATOM 3158 C CA . ALA C 1 33 ? 23.609 18.010 31.666 1.00 14.88 33 ALA C CA 1
ATOM 3159 C C . ALA C 1 33 ? 23.611 16.683 32.383 1.00 14.67 33 ALA C C 1
ATOM 3160 O O . ALA C 1 33 ? 22.639 16.310 32.999 1.00 14.77 33 ALA C O 1
ATOM 3162 N N . LYS C 1 34 ? 24.745 16.007 32.315 1.00 15.19 34 LYS C N 1
ATOM 3163 C CA . LYS C 1 34 ? 24.916 14.705 32.970 1.00 16.04 34 LYS C CA 1
ATOM 3164 C C . LYS C 1 34 ? 25.370 14.888 34.409 1.00 15.08 34 LYS C C 1
ATOM 3165 O O . LYS C 1 34 ? 26.034 15.863 34.742 1.00 13.23 34 LYS C O 1
ATOM 3171 N N . ARG C 1 35 ? 24.993 13.956 35.269 1.00 14.80 35 ARG C N 1
ATOM 3172 C CA . ARG C 1 35 ? 25.404 13.945 36.650 1.00 14.54 35 ARG C CA 1
ATOM 3173 C C . ARG C 1 35 ? 26.911 13.926 36.805 1.00 13.86 35 ARG C C 1
ATOM 3174 O O . ARG C 1 35 ? 27.650 13.327 36.024 1.00 14.30 35 ARG C O 1
ATOM 3182 N N . VAL C 1 36 ? 27.380 14.646 37.825 1.00 13.22 36 VAL C N 1
ATOM 3183 C CA . VAL C 1 36 ? 28.753 14.587 38.220 1.00 13.43 36 VAL C CA 1
ATOM 3184 C C . VAL C 1 36 ? 28.957 13.356 39.118 1.00 14.30 36 VAL C C 1
ATOM 3185 O O . VAL C 1 36 ? 28.423 13.289 40.240 1.00 14.62 36 VAL C O 1
ATOM 3189 N N . SER C 1 37 ? 29.734 12.389 38.637 1.00 15.54 37 SER C N 1
ATOM 3190 C CA . SER C 1 37 ? 29.905 11.175 39.442 1.00 16.44 37 SER C CA 1
ATOM 3191 C C . SER C 1 37 ? 31.236 11.199 40.240 1.00 16.87 37 SER C C 1
ATOM 3192 O O . SER C 1 37 ? 31.429 10.350 41.120 1.00 18.03 37 SER C O 1
ATOM 3195 N N . ARG C 1 38 ? 32.144 12.111 39.891 1.00 17.18 38 ARG C N 1
ATOM 3196 C CA . ARG C 1 38 ? 33.429 12.345 40.630 1.00 17.78 38 ARG C CA 1
ATOM 3197 C C . ARG C 1 38 ? 33.663 13.767 41.108 1.00 17.24 38 ARG C C 1
ATOM 3198 O O . ARG C 1 38 ? 33.951 14.656 40.300 1.00 17.61 38 ARG C O 1
ATOM 3206 N N . ILE C 1 39 ? 33.604 13.979 42.420 1.00 16.59 39 ILE C N 1
ATOM 3207 C CA . ILE C 1 39 ? 33.895 15.314 42.971 1.00 15.88 39 ILE C CA 1
ATOM 3208 C C . ILE C 1 39 ? 35.321 15.275 43.537 1.00 16.70 39 ILE C C 1
ATOM 3209 O O . ILE C 1 39 ? 35.573 14.892 44.686 1.00 18.57 39 ILE C O 1
ATOM 3214 N N . ASP C 1 40 ? 36.260 15.587 42.664 1.00 17.38 40 ASP C N 1
ATOM 3215 C CA . ASP C 1 40 ? 37.681 15.394 42.924 1.00 17.91 40 ASP C CA 1
ATOM 3216 C C . ASP C 1 40 ? 38.536 16.601 42.530 1.00 17.76 40 ASP C C 1
ATOM 3217 O O . ASP C 1 40 ? 38.007 17.680 42.252 1.00 15.92 40 ASP C O 1
ATOM 3222 N N . ASP C 1 41 ? 39.853 16.451 42.578 1.00 18.44 41 ASP C N 1
ATOM 3223 C CA . ASP C 1 41 ? 40.771 17.568 42.318 1.00 18.78 41 ASP C CA 1
ATOM 3224 C C . ASP C 1 41 ? 40.586 18.141 40.927 1.00 18.35 41 ASP C C 1
ATOM 3225 O O . ASP C 1 41 ? 40.639 19.377 40.718 1.00 17.44 41 ASP C O 1
ATOM 3230 N N . GLU C 1 42 ? 40.321 17.255 39.972 1.00 17.85 42 GLU C N 1
ATOM 3231 C CA . GLU C 1 42 ? 40.107 17.631 38.602 1.00 17.77 42 GLU C CA 1
ATOM 3232 C C . GLU C 1 42 ? 38.872 18.515 38.500 1.00 15.63 42 GLU C C 1
ATOM 3233 O O . GLU C 1 42 ? 38.903 19.569 37.843 1.00 15.00 42 GLU C O 1
ATOM 3239 N N . LEU C 1 43 ? 37.814 18.129 39.208 1.00 14.30 43 LEU C N 1
ATOM 3240 C CA . LEU C 1 43 ? 36.590 18.901 39.135 1.00 13.15 43 LEU C CA 1
ATOM 3241 C C . LEU C 1 43 ? 36.821 20.269 39.783 1.00 12.45 43 LEU C C 1
ATOM 3242 O O . LEU C 1 43 ? 36.249 21.269 39.319 1.00 11.43 43 LEU C O 1
ATOM 3247 N N . ARG C 1 44 ? 37.545 20.297 40.901 1.00 12.15 44 ARG C N 1
ATOM 3248 C CA . ARG C 1 44 ? 37.767 21.566 41.602 1.00 12.33 44 ARG C CA 1
ATOM 3249 C C . ARG C 1 44 ? 38.576 22.524 40.739 1.00 12.11 44 ARG C C 1
ATOM 3250 O O . ARG C 1 44 ? 38.367 23.732 40.742 1.00 12.10 44 ARG C O 1
ATOM 3258 N N . GLN C 1 45 ? 39.488 21.998 39.930 1.00 12.90 45 GLN C N 1
ATOM 3259 C CA . GLN C 1 45 ? 40.173 22.856 38.924 1.00 12.57 45 GLN C CA 1
ATOM 3260 C C . GLN C 1 45 ? 39.198 23.473 37.899 1.00 12.06 45 GLN C C 1
ATOM 3261 O O . GLN C 1 45 ? 39.248 24.664 37.593 1.00 11.68 45 GLN C O 1
ATOM 3263 N N . THR C 1 46 ? 38.280 22.673 37.389 1.00 11.76 46 THR C N 1
ATOM 3264 C CA . THR C 1 46 ? 37.247 23.147 36.493 1.00 11.31 46 THR C CA 1
ATOM 3265 C C . THR C 1 46 ? 36.380 24.210 37.171 1.00 10.41 46 THR C C 1
ATOM 3266 O O . THR C 1 46 ? 36.027 25.196 36.557 1.00 10.05 46 THR C O 1
ATOM 3270 N N . ILE C 1 47 ? 36.024 23.992 38.424 1.00 9.88 47 ILE C N 1
ATOM 3271 C CA . ILE C 1 47 ? 35.291 25.030 39.198 1.00 9.49 47 ILE C CA 1
ATOM 3272 C C . ILE C 1 47 ? 36.048 26.332 39.232 1.00 9.58 47 ILE C C 1
ATOM 3273 O O . ILE C 1 47 ? 35.449 27.386 39.021 1.00 8.99 47 ILE C O 1
ATOM 3278 N N . ARG C 1 48 ? 37.350 26.292 39.524 1.00 10.09 48 ARG C N 1
ATOM 3279 C CA . ARG C 1 48 ? 38.155 27.524 39.490 1.00 10.47 48 ARG C CA 1
ATOM 3280 C C . ARG C 1 48 ? 38.117 28.210 38.126 1.00 10.58 48 ARG C C 1
ATOM 3281 O O . ARG C 1 48 ? 38.006 29.448 38.041 1.00 10.50 48 ARG C O 1
ATOM 3289 N N . GLN C 1 49 ? 38.248 27.418 37.072 1.00 10.92 49 GLN C N 1
ATOM 3290 C CA . GLN C 1 49 ? 38.228 27.960 35.714 1.00 11.34 49 GLN C CA 1
ATOM 3291 C C . GLN C 1 49 ? 36.875 28.540 35.367 1.00 10.41 49 GLN C C 1
ATOM 3292 O O . GLN C 1 49 ? 36.804 29.537 34.679 1.00 10.50 49 GLN C O 1
ATOM 3298 N N . MET C 1 50 ? 35.815 27.903 35.839 1.00 9.72 50 MET C N 1
ATOM 3299 C CA . MET C 1 50 ? 34.470 28.423 35.623 1.00 9.20 50 MET C CA 1
ATOM 3300 C C . MET C 1 50 ? 34.321 29.801 36.301 1.00 8.81 50 MET C C 1
ATOM 3301 O O . MET C 1 50 ? 33.827 30.771 35.720 1.00 8.79 50 MET C O 1
ATOM 3306 N N . LEU C 1 51 ? 34.770 29.887 37.556 1.00 8.77 51 LEU C N 1
ATOM 3307 C CA . LEU C 1 51 ? 34.710 31.162 38.279 1.00 8.86 51 LEU C CA 1
ATOM 3308 C C . LEU C 1 51 ? 35.494 32.207 37.536 1.00 9.70 51 LEU C C 1
ATOM 3309 O O . LEU C 1 51 ? 35.036 33.320 37.331 1.00 9.72 51 LEU C O 1
ATOM 3314 N N . GLN C 1 52 ? 36.721 31.865 37.090 1.00 10.35 52 GLN C N 1
ATOM 3315 C CA . GLN C 1 52 ? 37.519 32.848 36.364 1.00 11.59 52 GLN C CA 1
ATOM 3316 C C . GLN C 1 52 ? 36.862 33.330 35.061 1.00 11.43 52 GLN C C 1
ATOM 3317 O O . GLN C 1 52 ? 36.851 34.509 34.742 1.00 11.95 52 GLN C O 1
ATOM 3323 N N . THR C 1 53 ? 36.288 32.397 34.343 1.00 11.27 53 THR C N 1
ATOM 3324 C CA . THR C 1 53 ? 35.536 32.716 33.129 1.00 11.17 53 THR C CA 1
ATOM 3325 C C . THR C 1 53 ? 34.327 33.619 33.386 1.00 10.82 53 THR C C 1
ATOM 3326 O O . THR C 1 53 ? 34.076 34.587 32.659 1.00 10.99 53 THR C O 1
ATOM 3330 N N . MET C 1 54 ? 33.572 33.296 34.418 1.00 10.13 54 MET C N 1
ATOM 3331 C CA . MET C 1 54 ? 32.462 34.131 34.880 1.00 10.47 54 MET C CA 1
ATOM 3332 C C . MET C 1 54 ? 32.898 35.542 35.254 1.00 11.32 54 MET C C 1
ATOM 3333 O O . 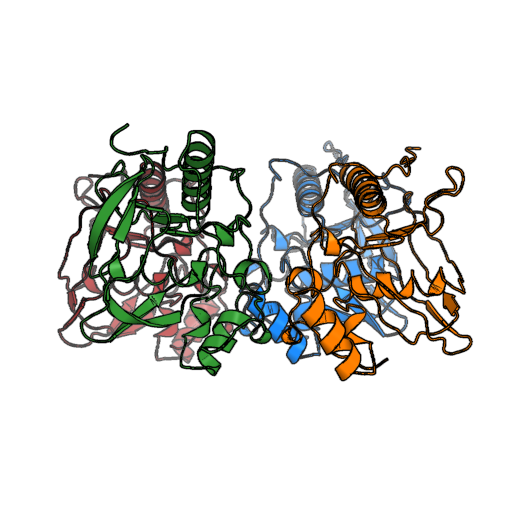MET C 1 54 ? 32.286 36.523 34.807 1.00 11.80 54 MET C O 1
ATOM 3338 N N . TYR C 1 55 ? 33.946 35.676 36.065 1.00 11.81 55 TYR C N 1
ATOM 3339 C CA . TYR C 1 55 ? 34.431 37.038 36.417 1.00 13.19 55 TYR C CA 1
ATOM 3340 C C . TYR C 1 55 ? 34.899 37.771 35.166 1.00 14.25 55 TYR C C 1
ATOM 3341 O O . TYR C 1 55 ? 34.610 38.977 34.975 1.00 15.40 55 TYR C O 1
ATOM 3350 N N . SER C 1 56 ? 35.581 37.066 34.269 1.00 15.67 56 SER C N 1
ATOM 3351 C CA . SER C 1 56 ? 36.116 37.671 33.023 1.00 16.82 56 SER C CA 1
ATOM 3352 C C . SER C 1 56 ? 35.028 38.304 32.127 1.00 16.97 56 SER C C 1
ATOM 3353 O O . SER C 1 56 ? 35.264 39.261 31.348 1.00 17.71 56 SER C O 1
ATOM 3356 N N . ALA C 1 57 ? 33.838 37.729 32.180 1.00 15.24 57 ALA C N 1
ATOM 3357 C CA . ALA C 1 57 ? 32.713 38.205 31.379 1.00 15.01 57 ALA C CA 1
ATOM 3358 C C . ALA C 1 57 ? 31.718 39.061 32.188 1.00 15.01 57 ALA C C 1
ATOM 3359 O O . ALA C 1 57 ? 30.592 39.270 31.743 1.00 14.66 57 ALA C O 1
ATOM 3361 N N . ASP C 1 58 ? 32.127 39.500 33.377 1.00 14.97 58 ASP C N 1
ATOM 3362 C CA . ASP C 1 58 ? 31.303 40.350 34.261 1.00 16.01 58 ASP C CA 1
ATOM 3363 C C . ASP C 1 58 ? 29.982 39.676 34.656 1.00 13.97 58 ASP C C 1
ATOM 3364 O O . ASP C 1 58 ? 28.924 40.300 34.750 1.00 15.03 58 ASP C O 1
ATOM 3369 N N . GLY C 1 59 ? 30.033 38.382 34.923 1.00 12.66 59 GLY C N 1
ATOM 3370 C CA . GLY C 1 59 ? 28.837 37.648 35.281 1.00 12.09 59 GLY C CA 1
ATOM 3371 C C . GLY C 1 59 ? 28.653 37.354 36.760 1.00 11.37 59 GLY C C 1
ATOM 3372 O O . GLY C 1 59 ? 29.575 37.542 37.567 1.00 12.30 59 GLY C O 1
ATOM 3373 N N . ILE C 1 60 ? 27.450 36.909 37.078 1.00 10.96 60 ILE C N 1
ATOM 3374 C CA . ILE C 1 60 ? 27.112 36.503 38.434 1.00 10.92 60 ILE C CA 1
ATOM 3375 C C . ILE C 1 60 ? 26.759 35.040 38.578 1.00 9.72 60 ILE C C 1
ATOM 3376 O O . ILE C 1 60 ? 26.632 34.542 39.678 1.00 9.60 60 ILE C O 1
ATOM 3381 N N . GLY C 1 61 ? 26.566 34.370 37.442 1.00 8.72 61 GLY C N 1
ATOM 3382 C CA . GLY C 1 61 ? 26.376 32.925 37.481 1.00 8.26 61 GLY C CA 1
ATOM 3383 C C . GLY C 1 61 ? 26.847 32.307 36.193 1.00 8.08 61 GLY C C 1
ATOM 3384 O O . GLY C 1 61 ? 26.988 32.978 35.185 1.00 8.26 61 GLY C O 1
ATOM 3385 N N . LEU C 1 62 ? 27.189 31.038 36.274 1.00 7.67 62 LEU C N 1
ATOM 3386 C CA . LEU C 1 62 ? 27.646 30.279 35.131 1.00 7.80 62 LEU C CA 1
ATOM 3387 C C . LEU C 1 62 ? 27.360 28.803 35.361 1.00 7.64 62 LEU C C 1
ATOM 3388 O O . LEU C 1 62 ? 27.691 28.254 36.420 1.00 7.87 62 LEU C O 1
ATOM 3393 N N . ALA C 1 63 ? 26.780 28.162 34.351 1.00 7.55 63 ALA C N 1
ATOM 3394 C CA . ALA C 1 63 ? 26.512 26.729 34.369 1.00 7.60 63 ALA C CA 1
ATOM 3395 C C . ALA C 1 63 ? 27.455 26.026 33.431 1.00 7.94 63 ALA C C 1
ATOM 3396 O O . ALA C 1 63 ? 27.772 26.564 32.356 1.00 7.76 63 ALA C O 1
ATOM 3398 N N . ALA C 1 64 ? 27.943 24.832 33.803 1.00 8.23 64 ALA C N 1
ATOM 3399 C CA . ALA C 1 64 ? 28.938 24.157 33.013 1.00 8.71 64 ALA C CA 1
ATOM 3400 C C . ALA C 1 64 ? 28.605 24.026 31.495 1.00 9.09 64 ALA C C 1
ATOM 3401 O O . ALA C 1 64 ? 29.476 24.181 30.652 1.00 9.41 64 ALA C O 1
ATOM 3403 N N . PRO C 1 65 ? 27.348 23.725 31.138 1.00 9.41 65 PRO C N 1
ATOM 3404 C CA . PRO C 1 65 ? 27.081 23.647 29.677 1.00 9.76 65 PRO C CA 1
ATOM 3405 C C . PRO C 1 65 ? 27.357 24.907 28.868 1.00 9.79 65 PRO C C 1
ATOM 3406 O O . PRO C 1 65 ? 27.674 24.801 27.669 1.00 10.28 65 PRO C O 1
ATOM 3410 N N . GLN C 1 66 ? 27.333 26.080 29.490 1.00 9.59 66 GLN C N 1
ATOM 3411 C CA . GLN C 1 66 ? 27.661 27.314 28.811 1.00 9.40 66 GLN C CA 1
ATOM 3412 C C . GLN C 1 66 ? 29.132 27.395 28.373 1.00 9.93 66 GLN C C 1
ATOM 3413 O O . GLN C 1 66 ? 29.448 28.184 27.475 1.00 9.84 66 GLN C O 1
ATOM 3419 N N . VAL C 1 67 ? 30.011 26.609 28.998 1.00 10.14 67 VAL C N 1
ATOM 3420 C CA . VAL C 1 67 ? 31.407 26.498 28.573 1.00 11.33 67 VAL C CA 1
ATOM 3421 C C . VAL C 1 67 ? 31.708 25.137 27.990 1.00 12.62 67 VAL C C 1
ATOM 3422 O O . VAL C 1 67 ? 32.868 24.720 27.991 1.00 13.41 67 VAL C O 1
ATOM 3426 N N . GLY C 1 68 ? 30.666 24.464 27.481 1.00 12.79 68 GLY C N 1
ATOM 3427 C CA . GLY C 1 68 ? 30.835 23.220 26.750 1.00 13.86 68 GLY C CA 1
ATOM 3428 C C . GLY C 1 68 ? 31.129 22.019 27.580 1.00 14.39 68 GLY C C 1
ATOM 3429 O O . GLY C 1 68 ? 31.535 21.007 27.055 1.00 17.26 68 GLY C O 1
ATOM 3430 N N . ILE C 1 69 ? 30.893 22.107 28.895 1.00 13.52 69 ILE C N 1
ATOM 3431 C CA . ILE C 1 69 ? 31.110 20.988 29.812 1.00 13.71 69 ILE C CA 1
ATOM 3432 C C . ILE C 1 69 ? 29.761 20.435 30.222 1.00 14.00 69 ILE C C 1
ATOM 3433 O O . ILE C 1 69 ? 28.932 21.114 30.837 1.00 12.81 69 ILE C O 1
ATOM 3438 N N . ASN C 1 70 ? 29.503 19.204 29.807 1.00 15.62 70 ASN C N 1
ATOM 3439 C CA . ASN C 1 70 ? 28.176 18.603 29.956 1.00 16.75 70 ASN C CA 1
ATOM 3440 C C . ASN C 1 70 ? 27.955 17.980 31.332 1.00 16.25 70 ASN C C 1
ATOM 3441 O O . ASN C 1 70 ? 27.798 16.789 31.462 1.00 17.03 70 ASN C O 1
ATOM 3446 N N . LYS C 1 71 ? 28.045 18.811 32.364 1.00 13.63 71 LYS C N 1
ATOM 3447 C CA . LYS C 1 71 ? 27.971 18.401 33.773 1.00 13.59 71 LYS C CA 1
ATOM 3448 C C . LYS C 1 71 ? 27.002 19.280 34.549 1.00 11.56 71 LYS C C 1
ATOM 3449 O O . LYS C 1 71 ? 26.856 20.475 34.256 1.00 10.16 71 LYS C O 1
ATOM 3455 N N . GLN C 1 72 ? 26.392 18.680 35.582 1.00 10.86 72 GLN C N 1
ATOM 3456 C CA . GLN C 1 72 ? 25.440 19.348 36.466 1.00 10.19 72 GLN C CA 1
ATOM 3457 C C . GLN C 1 72 ? 26.227 20.127 37.502 1.00 9.71 72 GLN C C 1
ATOM 3458 O O . GLN C 1 72 ? 26.390 19.722 38.621 1.00 9.50 72 GLN C O 1
ATOM 3464 N N . LEU C 1 73 ? 26.702 21.282 37.084 1.00 9.16 73 LEU C N 1
ATOM 3465 C CA . LEU C 1 73 ? 27.662 22.073 37.866 1.00 9.27 73 LEU C CA 1
ATOM 3466 C C . LEU C 1 73 ? 27.407 23.542 37.591 1.00 8.55 73 LEU C C 1
ATOM 3467 O O . LEU C 1 73 ? 27.361 23.958 36.440 1.00 8.72 73 LEU C O 1
ATOM 3472 N N . ILE C 1 74 ? 27.166 24.314 38.643 1.00 7.99 74 ILE C N 1
ATOM 3473 C CA . ILE C 1 74 ? 26.866 25.751 38.579 1.00 7.55 74 ILE C CA 1
ATOM 3474 C C . ILE C 1 74 ? 27.728 26.486 39.595 1.00 7.26 74 ILE C C 1
ATOM 3475 O O . ILE C 1 74 ? 27.918 25.985 40.744 1.00 7.27 74 ILE C O 1
ATOM 3480 N N . VAL C 1 75 ? 28.197 27.666 39.225 1.00 7.18 75 VAL C N 1
ATOM 3481 C CA . VAL C 1 75 ? 28.844 28.617 40.170 1.00 7.23 75 VAL C CA 1
ATOM 3482 C C . VAL C 1 75 ? 28.088 29.948 40.144 1.00 7.37 75 VAL C C 1
ATOM 3483 O O . VAL C 1 75 ? 27.608 30.350 39.087 1.00 7.42 75 VAL C O 1
ATOM 3487 N N . ILE C 1 76 ? 27.861 30.553 41.309 1.00 7.63 76 ILE C N 1
ATOM 3488 C CA . ILE C 1 76 ? 27.134 31.804 41.443 1.00 7.93 76 ILE C CA 1
ATOM 3489 C C . ILE C 1 76 ? 27.905 32.698 42.387 1.00 8.67 76 ILE C C 1
ATOM 3490 O O . ILE C 1 76 ? 28.368 32.270 43.440 1.00 8.72 76 ILE C O 1
ATOM 3495 N N . ASP C 1 77 ? 27.997 33.981 42.055 1.00 9.79 77 ASP C N 1
ATOM 3496 C CA . ASP C 1 77 ? 28.625 34.915 42.989 1.00 10.99 77 ASP C CA 1
ATOM 3497 C C . ASP C 1 77 ? 28.009 36.291 42.758 1.00 11.69 77 ASP C C 1
ATOM 3498 O O . ASP C 1 77 ? 28.375 36.991 41.809 1.00 12.35 77 ASP C O 1
ATOM 3503 N N . LEU C 1 78 ? 27.036 36.646 43.585 1.00 12.34 78 LEU C N 1
ATOM 3504 C CA . LEU C 1 78 ? 26.373 37.898 43.375 1.00 14.63 78 LEU C CA 1
ATOM 3505 C C . LEU C 1 78 ? 26.645 38.930 44.454 1.00 14.60 78 LEU C C 1
ATOM 3506 O O . LEU C 1 78 ? 26.108 40.057 44.393 1.00 15.56 78 LEU C O 1
ATOM 3511 N N . GLU C 1 79 ? 27.502 38.569 45.417 1.00 14.37 79 GLU C N 1
ATOM 3512 C CA . GLU C 1 79 ? 27.862 39.484 46.516 1.00 15.86 79 GLU C CA 1
ATOM 3513 C C . GLU C 1 79 ? 28.708 40.656 46.079 1.00 15.45 79 GLU C C 1
ATOM 3514 O O . GLU C 1 79 ? 29.724 40.495 45.402 1.00 15.51 79 GLU C O 1
ATOM 3520 N N . LEU C 1 80 ? 28.263 41.872 46.433 1.00 14.60 80 LEU C N 1
ATOM 3521 C CA . LEU C 1 80 ? 29.005 43.074 46.081 1.00 15.22 80 LEU C CA 1
ATOM 3522 C C . LEU C 1 80 ? 29.817 43.679 47.211 1.00 15.26 80 LEU C C 1
ATOM 3523 O O . LEU C 1 80 ? 30.858 44.216 46.956 1.00 16.22 80 LEU C O 1
ATOM 3528 N N . GLU C 1 81 ? 29.345 43.617 48.450 1.00 15.02 81 GLU C N 1
ATOM 3529 C CA . GLU C 1 81 ? 29.985 44.376 49.524 1.00 15.95 81 GLU C CA 1
ATOM 3530 C C . GLU C 1 81 ? 31.273 43.746 50.050 1.00 15.41 81 GLU C C 1
ATOM 3531 O O . GLU C 1 81 ? 32.297 44.415 50.153 1.00 14.79 81 GLU C O 1
ATOM 3537 N N . ASP C 1 82 ? 31.192 42.466 50.394 1.00 14.82 82 ASP C 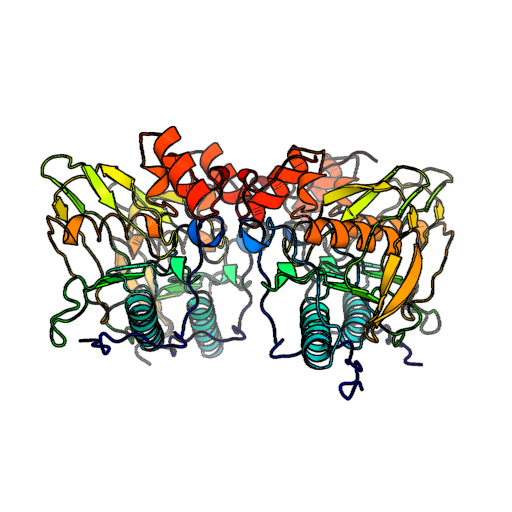N 1
ATOM 3538 C CA . ASP C 1 82 ? 32.359 41.713 50.842 1.00 15.44 82 ASP C CA 1
ATOM 3539 C C . ASP C 1 82 ? 33.044 41.199 49.592 1.00 14.45 82 ASP C C 1
ATOM 3540 O O . ASP C 1 82 ? 32.574 40.232 49.017 1.00 13.42 82 ASP C O 1
ATOM 3545 N N . GLU C 1 83 ? 34.128 41.844 49.187 1.00 15.04 83 GLU C N 1
ATOM 3546 C CA . GLU C 1 83 ? 34.782 41.559 47.893 1.00 14.64 83 GLU C CA 1
ATOM 3547 C C . GLU C 1 83 ? 35.323 40.144 47.795 1.00 14.28 83 GLU C C 1
ATOM 3548 O O . GLU C 1 83 ? 35.419 39.634 46.711 1.00 14.93 83 GLU C O 1
ATOM 3554 N N . GLN C 1 84 ? 35.652 39.563 48.936 1.00 14.46 84 GLN C N 1
ATOM 3555 C CA . GLN C 1 84 ? 36.147 38.179 48.970 1.00 14.04 84 GLN C CA 1
ATOM 3556 C C . GLN C 1 84 ? 35.156 37.165 49.501 1.00 13.20 84 GLN C C 1
ATOM 3557 O O . GLN C 1 84 ? 35.537 36.038 49.805 1.00 12.51 84 GLN C O 1
ATOM 3563 N N . ALA C 1 85 ? 33.872 37.501 49.556 1.00 12.50 85 ALA C N 1
ATOM 3564 C CA . ALA C 1 85 ? 32.854 36.488 49.883 1.00 11.71 85 ALA C CA 1
ATOM 3565 C C . ALA C 1 85 ? 33.008 35.255 48.982 1.00 10.87 85 ALA C C 1
ATOM 3566 O O . ALA C 1 85 ? 33.243 35.405 47.770 1.00 11.31 85 ALA C O 1
ATOM 3568 N N . PRO C 1 86 ? 32.865 34.037 49.558 1.00 10.37 86 PRO C N 1
ATOM 3569 C CA . PRO C 1 86 ? 32.973 32.862 48.728 1.00 9.87 86 PRO C CA 1
ATOM 3570 C C . PRO C 1 86 ? 31.778 32.727 47.820 1.00 9.75 86 PRO C C 1
ATOM 3571 O O . PRO C 1 86 ? 30.680 33.192 48.169 1.00 10.13 86 PRO C O 1
ATOM 3575 N N . PRO C 1 87 ? 32.010 32.102 46.655 1.00 9.44 87 PRO C N 1
ATOM 3576 C CA . PRO C 1 87 ? 30.901 31.803 45.735 1.00 9.06 87 PRO C CA 1
ATOM 3577 C C . PRO C 1 87 ? 30.069 30.608 46.186 1.00 8.77 87 PRO C C 1
ATOM 3578 O O . PRO C 1 87 ? 30.486 29.866 47.081 1.00 9.35 87 PRO C O 1
ATOM 3582 N N . LEU C 1 88 ? 28.894 30.488 45.618 1.00 8.39 88 LEU C N 1
ATOM 3583 C CA . LEU C 1 88 ? 28.052 29.350 45.796 1.00 8.22 88 LEU C CA 1
ATOM 3584 C C . LEU C 1 88 ? 28.380 28.347 44.661 1.00 7.69 88 LEU C C 1
ATOM 3585 O O . LEU C 1 88 ? 28.341 28.678 43.461 1.00 7.84 88 LEU C O 1
ATOM 3590 N N . VAL C 1 89 ? 28.707 27.126 45.045 1.00 7.77 89 VAL C N 1
ATOM 3591 C CA . VAL C 1 89 ? 29.024 26.051 44.103 1.00 7.82 89 VAL C CA 1
ATOM 3592 C C . VAL C 1 89 ? 28.013 24.922 44.265 1.00 8.04 89 VAL C C 1
ATOM 3593 O O . VAL C 1 89 ? 27.898 24.361 45.352 1.00 8.42 89 VAL C O 1
ATOM 3597 N N . LEU C 1 90 ? 27.267 24.644 43.195 1.00 8.22 90 LEU C N 1
ATOM 3598 C CA . LEU C 1 90 ? 26.243 23.617 43.244 1.00 8.35 90 LEU C CA 1
ATOM 3599 C C . LEU C 1 90 ? 26.633 22.454 42.328 1.00 8.33 90 LEU C C 1
ATOM 3600 O O . LEU C 1 90 ? 26.828 22.658 41.106 1.00 8.09 90 LEU C O 1
ATOM 3605 N N . ILE C 1 91 ? 26.738 21.253 42.895 1.00 8.22 91 ILE C N 1
ATOM 3606 C CA . ILE C 1 91 ? 26.998 20.036 42.120 1.00 8.82 91 ILE C CA 1
ATOM 3607 C C . ILE C 1 91 ? 25.813 19.126 42.252 1.00 8.99 91 ILE C C 1
ATOM 3608 O O . ILE C 1 91 ? 25.294 18.922 43.338 1.00 8.84 91 ILE C O 1
ATOM 3613 N N . ASN C 1 92 ? 25.352 18.615 41.119 1.00 9.33 92 ASN C N 1
ATOM 3614 C CA . ASN C 1 92 ? 24.140 17.792 41.066 1.00 9.97 92 ASN C CA 1
ATOM 3615 C C . ASN C 1 92 ? 22.939 18.388 41.811 1.00 10.04 92 ASN C C 1
ATOM 3616 O O . ASN C 1 92 ? 22.225 17.696 42.565 1.00 10.98 92 ASN C O 1
ATOM 3621 N N . PRO C 1 93 ? 22.671 19.674 41.588 1.00 9.61 93 PRO C N 1
ATOM 3622 C CA . PRO C 1 93 ? 21.600 20.258 42.322 1.00 9.65 93 PRO C CA 1
ATOM 3623 C C . PRO C 1 93 ? 20.222 19.705 41.933 1.00 10.55 93 PRO C C 1
ATOM 3624 O O . PRO C 1 93 ? 20.010 19.268 40.791 1.00 11.00 93 PRO C O 1
ATOM 3628 N N . LYS C 1 94 ? 19.272 19.780 42.853 1.00 11.43 94 LYS C N 1
ATOM 3629 C CA . LYS C 1 94 ? 17.901 19.328 42.586 1.00 12.54 94 LYS C CA 1
ATOM 3630 C C . LYS C 1 94 ? 16.987 20.385 43.206 1.00 12.16 94 LYS C C 1
ATOM 3631 O O . LYS C 1 94 ? 17.143 20.716 44.406 1.00 11.50 94 LYS C O 1
ATOM 3637 N N . ILE C 1 95 ? 16.014 20.884 42.446 1.00 11.93 95 ILE C N 1
ATOM 3638 C CA . ILE C 1 95 ? 14.962 21.725 43.027 1.00 12.79 95 ILE C CA 1
ATOM 3639 C C . ILE C 1 95 ? 14.028 20.850 43.846 1.00 13.80 95 ILE C C 1
ATOM 3640 O O . ILE C 1 95 ? 13.408 19.905 43.329 1.00 14.58 95 ILE C O 1
ATOM 3645 N N . GLU C 1 96 ? 13.987 21.121 45.150 1.00 14.45 96 GLU C N 1
ATOM 3646 C CA . GLU C 1 96 ? 13.123 20.405 46.067 1.00 15.61 96 GLU C CA 1
ATOM 3647 C C . GLU C 1 96 ? 11.715 21.023 46.077 1.00 16.86 96 GLU C C 1
ATOM 3648 O O . GLU C 1 96 ? 10.716 20.290 46.133 1.00 18.19 96 GLU C O 1
ATOM 3654 N N . ARG C 1 97 ? 11.649 22.357 46.047 1.00 16.17 97 ARG C N 1
ATOM 3655 C CA A ARG C 1 97 ? 10.388 23.095 45.933 0.70 17.06 97 ARG C CA 1
ATOM 3656 C CA B ARG C 1 97 ? 10.400 23.115 46.021 0.30 16.34 97 ARG C CA 1
ATOM 3657 C C . ARG C 1 97 ? 10.646 24.469 45.348 1.00 15.66 97 ARG C C 1
ATOM 3658 O O . ARG C 1 97 ? 11.761 24.980 45.414 1.00 14.47 97 ARG C O 1
ATOM 3673 N N . THR C 1 98 ? 9.608 25.018 44.695 1.00 15.18 98 THR C N 1
ATOM 3674 C CA . THR C 1 98 ? 9.520 26.466 44.474 1.00 14.45 98 THR C CA 1
ATOM 3675 C C . THR C 1 98 ? 8.246 26.923 45.193 1.00 14.64 98 THR C C 1
ATOM 3676 O O . THR C 1 98 ? 7.345 26.120 45.478 1.00 14.46 98 THR C O 1
ATOM 3680 N N . ALA C 1 99 ? 8.214 28.197 45.547 1.00 14.15 99 ALA C N 1
ATOM 3681 C CA . ALA C 1 99 ? 7.092 28.735 46.306 1.00 14.78 99 ALA C CA 1
ATOM 3682 C C . ALA C 1 99 ? 6.935 30.227 46.041 1.00 14.80 99 ALA C C 1
ATOM 3683 O O . ALA C 1 99 ? 7.809 30.893 45.430 1.00 14.01 99 ALA C O 1
ATOM 3685 N N . GLY C 1 100 ? 5.816 30.759 46.519 1.00 15.81 100 GLY C N 1
ATOM 3686 C CA . GLY C 1 100 ? 5.583 32.187 46.398 1.00 16.45 100 GLY C CA 1
ATOM 3687 C C . GLY C 1 100 ? 4.940 32.516 45.093 1.00 17.01 100 GLY C C 1
ATOM 3688 O O . GLY C 1 100 ? 4.621 31.639 44.282 1.00 17.75 100 GLY C O 1
ATOM 3689 N N . ASP C 1 101 ? 4.775 33.803 44.866 1.00 17.35 101 ASP C N 1
ATOM 3690 C CA . ASP C 1 101 ? 4.252 34.263 43.609 1.00 17.63 101 ASP C CA 1
ATOM 3691 C C . ASP C 1 101 ? 5.352 34.270 42.542 1.00 16.92 101 ASP C C 1
ATOM 3692 O O . ASP C 1 101 ? 6.525 34.166 42.829 1.00 15.63 101 ASP C O 1
ATOM 3697 N N . LEU C 1 102 ? 4.937 34.382 41.302 1.00 17.57 102 LEU C N 1
ATOM 3698 C CA . LEU C 1 102 ? 5.867 34.751 40.246 1.00 17.48 102 LEU C CA 1
ATOM 3699 C C . LEU C 1 102 ? 6.248 36.232 40.387 1.00 17.77 102 LEU C C 1
ATOM 3700 O O . LEU C 1 102 ? 5.402 37.096 40.679 1.00 18.79 102 LEU C O 1
ATOM 3705 N N . GLU C 1 103 ? 7.530 36.519 40.265 1.00 16.99 103 GLU C N 1
ATOM 3706 C CA . GLU C 1 103 ? 8.012 37.871 40.259 1.00 16.87 103 GLU C CA 1
ATOM 3707 C C . GLU C 1 103 ? 8.681 38.081 38.890 1.00 16.12 103 GLU C C 1
ATOM 3708 O O . GLU C 1 103 ? 9.422 37.223 38.400 1.00 14.64 103 GLU C O 1
ATOM 3714 N N . GLN C 1 104 ? 8.371 39.221 38.278 1.00 16.51 104 GLN C N 1
ATOM 3715 C CA . GLN C 1 104 ? 8.938 39.595 37.004 1.00 16.82 104 GLN C CA 1
ATOM 3716 C C . GLN C 1 104 ? 10.115 40.517 37.215 1.00 16.62 104 GLN C C 1
ATOM 3717 O O . GLN C 1 104 ? 9.990 41.592 37.847 1.00 17.15 104 GLN C O 1
ATOM 3723 N N . CYS C 1 105 ? 11.255 40.116 36.650 1.00 15.07 105 CYS C N 1
ATOM 3724 C CA . CYS C 1 105 ? 12.458 40.947 36.730 1.00 15.96 105 CYS C CA 1
ATOM 3725 C C . CYS C 1 105 ? 13.267 40.789 35.452 1.00 14.75 105 CYS C C 1
ATOM 3726 O O . CYS C 1 105 ? 13.175 39.777 34.777 1.00 14.27 105 CYS C O 1
ATOM 3729 N N . GLN C 1 106 ? 14.091 41.791 35.185 1.00 14.89 106 GLN C N 1
ATOM 3730 C CA . GLN C 1 106 ? 15.001 41.746 34.046 1.00 15.33 106 GLN C CA 1
ATOM 3731 C C . GLN C 1 106 ? 16.171 40.792 34.294 1.00 14.27 106 GLN C C 1
ATOM 3732 O O . GLN C 1 106 ? 16.763 40.773 35.380 1.00 15.12 106 GLN C O 1
ATOM 3738 N N . GLU C 1 107 ? 16.470 39.966 33.278 1.00 12.79 107 GLU C N 1
ATOM 3739 C CA . GLU C 1 107 ? 17.588 39.043 33.302 1.00 12.21 107 GLU C CA 1
ATOM 3740 C C . GLU C 1 107 ? 18.427 39.198 32.059 1.00 11.60 107 GLU C C 1
ATOM 3741 O O . GLU C 1 107 ? 17.915 39.528 31.028 1.00 12.11 107 GLU C O 1
ATOM 3747 N N . GLY C 1 108 ? 19.697 38.884 32.197 1.00 11.06 108 GLY C N 1
ATOM 3748 C CA . GLY C 1 108 ? 20.588 38.609 31.069 1.00 10.93 108 GLY C CA 1
ATOM 3749 C C . GLY C 1 108 ? 21.242 37.269 31.265 1.00 10.12 108 GLY C C 1
ATOM 3750 O O . GLY C 1 108 ? 20.872 36.489 32.135 1.00 10.72 108 GLY C O 1
ATOM 3751 N N . CYS C 1 109 ? 22.239 37.010 30.421 1.00 9.67 109 CYS C N 1
ATOM 3752 C CA . CYS C 1 109 ? 22.963 35.735 30.439 1.00 8.95 109 CYS C CA 1
ATOM 3753 C C . CYS C 1 109 ? 24.274 35.901 29.689 1.00 8.97 109 CYS C C 1
ATOM 3754 O O . CYS C 1 109 ? 24.310 36.471 28.630 1.00 8.92 109 CYS C O 1
ATOM 3757 N N . LEU C 1 110 ? 25.340 35.297 30.209 1.00 8.95 110 LEU C N 1
ATOM 3758 C CA . LEU C 1 110 ? 26.619 35.307 29.519 1.00 9.57 110 LEU C CA 1
ATOM 3759 C C . LEU C 1 110 ? 26.584 34.644 28.155 1.00 9.08 110 LEU C C 1
ATOM 3760 O O . LEU C 1 110 ? 27.431 34.922 27.313 1.00 9.28 110 LEU C O 1
ATOM 3765 N N . SER C 1 111 ? 25.633 33.737 27.937 1.00 8.58 111 SER C N 1
ATOM 3766 C CA . SER C 1 111 ? 25.501 33.086 26.663 1.00 8.74 111 SER C CA 1
ATOM 3767 C C . SER C 1 111 ? 24.631 33.889 25.693 1.00 8.83 111 SER C C 1
ATOM 3768 O O . SER C 1 111 ? 24.542 33.507 24.522 1.00 8.94 111 SER C O 1
ATOM 3771 N N . ILE C 1 112 ? 24.051 34.998 26.123 1.00 8.80 112 ILE C N 1
ATOM 3772 C CA . ILE C 1 112 ? 23.240 35.843 25.229 1.00 8.97 112 ILE C CA 1
ATOM 3773 C C . ILE C 1 112 ? 23.604 37.336 25.471 1.00 9.32 112 ILE C C 1
ATOM 3774 O O . ILE C 1 112 ? 22.797 38.117 25.948 1.00 9.22 112 ILE C O 1
ATOM 3779 N N . PRO C 1 113 ? 24.896 37.660 25.257 1.00 9.93 113 PRO C N 1
ATOM 3780 C CA . PRO C 1 113 ? 25.419 38.982 25.676 1.00 10.30 113 PRO C CA 1
ATOM 3781 C C . PRO C 1 113 ? 24.653 40.134 25.090 1.00 11.07 113 PRO C C 1
ATOM 3782 O O . PRO C 1 113 ? 24.319 40.142 23.898 1.00 11.81 113 PRO C O 1
ATOM 3786 N N . GLY C 1 114 ? 24.381 41.115 25.921 1.00 11.22 114 GLY C N 1
ATOM 3787 C CA . GLY C 1 114 ? 23.722 42.332 25.513 1.00 11.75 114 GLY C CA 1
ATOM 3788 C C . GLY C 1 114 ? 22.188 42.323 25.478 1.00 11.64 114 GLY C C 1
ATOM 3789 O O . GLY C 1 114 ? 21.547 43.338 25.260 1.00 12.63 114 GLY C O 1
ATOM 3790 N N . VAL C 1 115 ? 21.579 41.159 25.676 1.00 11.18 115 VAL C N 1
ATOM 3791 C CA . VAL C 1 115 ? 20.117 40.998 25.696 1.00 11.03 115 VAL C CA 1
ATOM 3792 C C . VAL C 1 115 ? 19.587 40.920 27.134 1.00 11.43 115 VAL C C 1
ATOM 3793 O O . VAL C 1 115 ? 19.992 40.038 27.905 1.00 10.63 115 VAL C O 1
ATOM 3797 N N . TYR C 1 116 ? 18.665 41.828 27.466 1.00 12.42 116 TYR C N 1
ATOM 3798 C CA . TYR C 1 116 ? 18.072 41.900 28.799 1.00 13.45 116 TYR C CA 1
ATOM 3799 C C . TYR C 1 116 ? 16.575 41.989 28.638 1.00 13.74 116 TYR C C 1
ATOM 3800 O O . TYR C 1 116 ? 16.069 42.901 27.973 1.00 15.26 116 TYR C O 1
ATOM 3809 N N . LEU C 1 117 ? 15.849 41.039 29.224 1.00 13.48 117 LEU C N 1
ATOM 3810 C CA . LEU C 1 117 ? 14.408 40.948 29.027 1.00 13.63 117 LEU C CA 1
ATOM 3811 C C . LEU C 1 117 ? 13.792 40.435 30.311 1.00 13.93 117 LEU C C 1
ATOM 3812 O O . LEU C 1 117 ? 14.482 39.863 31.160 1.00 13.26 117 LEU C O 1
ATOM 3817 N N . ASP C 1 118 ? 12.480 40.639 30.419 1.00 14.73 118 ASP C N 1
ATOM 3818 C CA . ASP C 1 118 ? 11.766 40.305 31.632 1.00 15.36 118 ASP C CA 1
ATOM 3819 C C . ASP C 1 118 ? 11.413 38.847 31.630 1.00 14.55 118 ASP C C 1
ATOM 3820 O O . ASP C 1 118 ? 10.935 38.327 30.639 1.00 15.02 118 ASP C O 1
ATOM 3825 N N . VAL C 1 119 ? 11.588 38.232 32.804 1.00 13.77 119 VAL C N 1
ATOM 3826 C CA . VAL C 1 119 ? 11.258 36.839 33.045 1.00 13.00 119 VAL C CA 1
ATOM 3827 C C . VAL C 1 119 ? 10.510 36.756 34.404 1.00 12.84 119 VAL C C 1
ATOM 3828 O O . VAL C 1 119 ? 10.949 37.345 35.406 1.00 12.31 119 VAL C O 1
ATOM 3832 N N . GLU C 1 120 ? 9.440 35.968 34.408 1.00 13.38 120 GLU C N 1
ATOM 3833 C CA . GLU C 1 120 ? 8.722 35.616 35.642 1.00 14.13 120 GLU C CA 1
ATOM 3834 C C . GLU C 1 120 ? 9.234 34.295 36.200 1.00 13.25 120 GLU C C 1
ATOM 3835 O O . GLU C 1 120 ? 9.269 33.297 35.488 1.00 13.80 120 GLU C O 1
ATOM 3841 N N . ARG C 1 121 ? 9.602 34.282 37.484 1.00 12.25 121 ARG C N 1
ATOM 3842 C CA . ARG C 1 121 ? 10.034 33.066 38.169 1.00 11.69 121 ARG C CA 1
ATOM 3843 C C . ARG C 1 121 ? 9.461 33.034 39.585 1.00 11.94 121 ARG C C 1
ATOM 3844 O O . ARG C 1 121 ? 9.213 34.086 40.157 1.00 12.41 121 ARG C O 1
ATOM 3852 N N . PRO C 1 122 ? 9.296 31.842 40.164 1.00 11.75 122 PRO C N 1
ATOM 3853 C CA . PRO C 1 122 ? 8.881 31.763 41.579 1.00 12.11 122 PRO C CA 1
ATOM 3854 C C . PRO C 1 122 ? 9.831 32.556 42.467 1.00 12.02 122 PRO C C 1
ATOM 3855 O O . PRO C 1 122 ? 11.040 32.530 42.255 1.00 11.35 122 PRO C O 1
ATOM 3859 N N . GLU C 1 123 ? 9.279 33.212 43.485 1.00 12.62 123 GLU C N 1
ATOM 3860 C CA . GLU C 1 123 ? 10.060 34.042 44.410 1.00 12.86 123 GLU C CA 1
ATOM 3861 C C . GLU C 1 123 ? 10.991 33.268 45.305 1.00 12.49 123 GLU C C 1
ATOM 3862 O O . GLU C 1 123 ? 12.012 33.832 45.751 1.00 12.95 123 GLU C O 1
ATOM 3868 N N . ILE C 1 124 ? 10.631 32.030 45.625 1.00 11.79 124 ILE C N 1
ATOM 3869 C CA . ILE C 1 124 ? 11.358 31.174 46.587 1.00 11.49 124 ILE C CA 1
ATOM 3870 C C . ILE C 1 124 ? 11.747 29.874 45.878 1.00 11.18 124 ILE C C 1
ATOM 3871 O O . ILE C 1 124 ? 10.921 29.284 45.149 1.00 11.08 124 ILE C O 1
ATOM 3876 N N . VAL C 1 125 ? 12.980 29.423 46.121 1.00 10.79 125 VAL C N 1
ATOM 3877 C CA . VAL C 1 125 ? 13.401 28.070 45.670 1.00 10.84 125 VAL C CA 1
ATOM 3878 C C . VAL C 1 125 ? 14.178 27.379 46.796 1.00 10.96 125 VAL C C 1
ATOM 3879 O O . VAL C 1 125 ? 14.936 27.979 47.529 1.00 11.19 125 VAL C O 1
ATOM 3883 N N . GLU C 1 126 ? 13.963 26.081 46.919 1.00 11.36 126 GLU C N 1
ATOM 3884 C CA . GLU C 1 126 ? 14.774 25.252 47.776 1.00 11.90 126 GLU C CA 1
ATOM 3885 C C . GLU C 1 126 ? 15.517 24.260 46.921 1.00 11.30 126 GLU C C 1
ATOM 3886 O O . GLU C 1 126 ? 14.892 23.600 46.085 1.00 11.36 126 GLU C O 1
ATOM 3892 N N . VAL C 1 127 ? 16.835 24.203 47.110 1.00 10.81 127 VAL C N 1
ATOM 3893 C CA A VAL C 1 127 ? 17.699 23.278 46.352 0.70 10.53 127 VAL C CA 1
ATOM 3894 C CA B VAL C 1 127 ? 17.717 23.318 46.341 0.30 10.40 127 VAL C CA 1
ATOM 3895 C C . VAL C 1 127 ? 18.523 22.432 47.298 1.00 10.28 127 VAL C C 1
ATOM 3896 O O . VAL C 1 127 ? 18.971 22.883 48.338 1.00 10.67 127 VAL C O 1
ATOM 3903 N N . SER C 1 128 ? 18.684 21.179 46.936 1.00 10.27 128 SER C N 1
ATOM 3904 C CA . SER C 1 128 ? 19.622 20.294 47.573 1.00 10.09 128 SER C CA 1
ATOM 3905 C C . SER C 1 128 ? 20.756 20.081 46.577 1.00 9.46 128 SER C C 1
ATOM 3906 O O . SER C 1 128 ? 20.512 20.121 45.363 1.00 9.38 128 SER C O 1
ATOM 3909 N N . TYR C 1 129 ? 21.974 19.884 47.077 1.00 9.38 129 TYR C N 1
ATOM 3910 C CA . TYR C 1 129 ? 23.148 19.825 46.233 1.00 9.36 129 TYR C CA 1
ATOM 3911 C C . TYR C 1 129 ? 24.327 19.342 47.013 1.00 9.40 129 TYR C C 1
ATOM 3912 O O . TYR C 1 129 ? 24.212 19.105 48.199 1.00 9.71 129 TYR C O 1
ATOM 3921 N N . LYS C 1 130 ? 25.414 19.074 46.306 1.00 9.54 130 LYS C N 1
ATOM 3922 C CA . LYS C 1 130 ? 26.713 18.859 46.940 1.00 9.76 130 LYS C CA 1
ATOM 3923 C C . LYS C 1 130 ? 27.612 20.040 46.674 1.00 9.22 130 LYS C C 1
ATOM 3924 O O . LYS C 1 130 ? 27.558 20.664 45.599 1.00 8.30 130 LYS C O 1
ATOM 3930 N N . ASP C 1 131 ? 28.436 20.357 47.651 1.00 9.06 131 ASP C N 1
ATOM 3931 C CA . ASP C 1 131 ? 29.450 21.389 47.446 1.00 9.42 131 ASP C CA 1
ATOM 3932 C C . ASP C 1 131 ? 30.715 20.788 46.825 1.00 9.80 131 ASP C C 1
ATOM 3933 O O . ASP C 1 131 ? 30.764 19.596 46.492 1.00 10.15 131 ASP C O 1
ATOM 3938 N N . GLU C 1 132 ? 31.749 21.616 46.645 1.00 10.34 132 GLU C N 1
ATOM 3939 C CA . GLU C 1 132 ? 32.934 21.150 45.961 1.00 11.38 132 GLU C CA 1
ATOM 3940 C C . GLU C 1 132 ? 33.761 20.190 46.773 1.00 11.91 132 GLU C C 1
ATOM 3941 O O . GLU C 1 132 ? 34.729 19.647 46.228 1.00 12.89 132 GLU C O 1
ATOM 3947 N N . ASN C 1 133 ? 33.395 19.980 48.042 1.00 12.14 133 ASN C N 1
ATOM 3948 C CA . ASN C 1 133 ? 34.033 18.959 48.864 1.00 13.14 133 ASN C CA 1
ATOM 3949 C C . ASN C 1 133 ? 33.233 17.678 48.975 1.00 13.13 133 ASN C C 1
ATOM 3950 O O . ASN C 1 133 ? 33.574 16.765 49.761 1.00 13.67 133 ASN C O 1
ATOM 3955 N N . GLY C 1 134 ? 32.153 17.624 48.235 1.00 12.98 134 GLY C N 1
ATOM 3956 C CA . GLY C 1 134 ? 31.302 16.460 48.240 1.00 13.51 134 GLY C CA 1
ATOM 3957 C C . GLY C 1 134 ? 30.334 16.424 49.396 1.00 14.07 134 GLY C C 1
ATOM 3958 O O . GLY C 1 134 ? 29.699 15.381 49.600 1.00 14.73 134 GLY C O 1
ATOM 3959 N N . ARG C 1 135 ? 30.187 17.527 50.133 1.00 13.32 135 ARG C N 1
ATOM 3960 C CA . ARG C 1 135 ? 29.302 17.532 51.301 1.00 13.85 135 ARG C CA 1
ATOM 3961 C C . ARG C 1 135 ? 27.869 17.886 50.880 1.00 12.77 135 ARG C C 1
ATOM 3962 O O . ARG C 1 135 ? 27.628 18.901 50.191 1.00 12.56 135 ARG C O 1
ATOM 3970 N N . PRO C 1 136 ? 26.887 17.097 51.315 1.00 12.82 136 PRO C N 1
ATOM 3971 C CA . PRO C 1 136 ? 25.512 17.482 51.000 1.00 12.57 136 PRO C CA 1
ATOM 3972 C C . PRO C 1 136 ? 25.105 18.781 51.700 1.00 12.37 136 PRO C C 1
ATOM 3973 O O . PRO C 1 136 ? 25.462 19.015 52.860 1.00 12.96 136 PRO C O 1
ATOM 3977 N N . GLN C 1 137 ? 24.342 19.586 50.988 1.00 11.77 137 GLN C N 1
ATOM 3978 C CA . GLN C 1 137 ? 23.859 20.849 51.468 1.00 12.30 137 GLN C CA 1
ATOM 3979 C C . GLN C 1 137 ? 22.431 21.037 50.999 1.00 12.74 137 GLN C C 1
ATOM 3980 O O . GLN C 1 137 ? 21.970 20.391 50.064 1.00 12.04 137 GLN C O 1
ATOM 3986 N N . ARG C 1 138 ? 21.759 21.970 51.657 1.00 13.03 138 ARG C N 1
ATOM 3987 C CA . ARG C 1 138 ? 20.414 22.369 51.278 1.00 14.44 138 ARG C CA 1
ATOM 3988 C C . ARG C 1 138 ? 20.262 23.850 51.551 1.00 13.96 138 ARG C C 1
ATOM 3989 O O . ARG C 1 138 ? 20.753 24.326 52.567 1.00 14.74 138 ARG C O 1
ATOM 3997 N N . LEU C 1 139 ? 19.518 24.553 50.708 1.00 13.42 139 LEU C N 1
ATOM 3998 C CA . LEU C 1 139 ? 19.416 26.005 50.738 1.00 13.99 139 LEU C CA 1
ATOM 3999 C C . LEU C 1 139 ? 17.992 26.385 50.377 1.00 12.76 139 LEU C C 1
ATOM 4000 O O . LEU C 1 139 ? 17.474 25.894 49.375 1.00 13.14 139 LEU C O 1
ATOM 4005 N N . VAL C 1 140 ? 17.358 27.250 51.168 1.00 12.15 140 VAL C N 1
ATOM 4006 C CA . VAL C 1 140 ? 16.132 27.933 50.773 1.00 11.71 140 VAL C CA 1
ATOM 4007 C C . VAL C 1 140 ? 16.458 29.393 50.469 1.00 11.22 140 VAL C C 1
ATOM 4008 O O . VAL C 1 140 ? 16.971 30.124 51.352 1.00 11.79 140 VAL C O 1
ATOM 4012 N N . ALA C 1 141 ? 16.209 29.809 49.240 1.00 10.64 141 ALA C N 1
ATOM 4013 C CA . ALA C 1 141 ? 16.591 31.145 48.752 1.00 10.57 141 ALA C CA 1
ATOM 4014 C C . ALA C 1 141 ? 15.388 31.947 48.293 1.00 10.92 141 ALA C C 1
ATOM 4015 O O . ALA C 1 141 ? 14.408 31.365 47.804 1.00 10.61 141 ALA C O 1
ATOM 4017 N N . ASP C 1 142 ? 15.499 33.279 48.434 1.00 11.49 142 ASP C N 1
ATOM 4018 C CA . ASP C 1 142 ? 14.599 34.231 47.840 1.00 12.17 142 ASP C CA 1
ATOM 4019 C C . ASP C 1 142 ? 15.401 35.319 47.128 1.00 11.73 142 ASP C C 1
ATOM 4020 O O . ASP C 1 142 ? 16.630 35.194 46.975 1.00 10.91 142 ASP C O 1
ATOM 4025 N N . GLY C 1 143 ? 14.729 36.333 46.610 1.00 11.93 143 GLY C N 1
ATOM 4026 C CA . GLY C 1 143 ? 15.407 37.429 46.009 1.00 11.90 143 GLY C CA 1
ATOM 4027 C C . GLY C 1 143 ? 16.297 37.061 44.843 1.00 11.52 143 GLY C C 1
ATOM 4028 O O . GLY C 1 143 ? 16.007 36.166 44.068 1.00 11.30 143 GLY C O 1
ATOM 4029 N N . LEU C 1 144 ? 17.375 37.825 44.683 1.00 12.13 144 LEU C N 1
ATOM 4030 C CA . LEU C 1 144 ? 18.254 37.661 43.517 1.00 11.95 144 LEU C CA 1
ATOM 4031 C C . LEU C 1 144 ? 18.925 36.306 43.501 1.00 11.24 144 LEU C C 1
ATOM 4032 O O . LEU C 1 144 ? 19.122 35.729 42.440 1.00 11.00 144 LEU C O 1
ATOM 4037 N N . LEU C 1 145 ? 19.195 35.762 44.677 1.00 10.83 145 LEU C N 1
ATOM 4038 C CA . LEU C 1 145 ? 19.792 34.442 44.767 1.00 10.06 145 LEU C CA 1
ATOM 4039 C C . LEU C 1 145 ? 18.847 33.386 44.189 1.00 9.35 145 LEU C C 1
ATOM 4040 O O . LEU C 1 145 ? 19.259 32.553 43.396 1.00 8.62 145 LEU C O 1
ATOM 4045 N N . ALA C 1 146 ? 17.561 33.437 44.576 1.00 9.14 146 ALA C N 1
ATOM 4046 C CA . ALA C 1 146 ? 16.605 32.473 44.049 1.00 9.26 146 ALA C CA 1
ATOM 4047 C C . ALA C 1 146 ? 16.488 32.589 42.535 1.00 9.25 146 ALA C C 1
ATOM 4048 O O . ALA C 1 146 ? 16.429 31.580 41.845 1.00 9.04 146 ALA C O 1
ATOM 4050 N N . ARG C 1 147 ? 16.534 33.824 42.027 1.00 9.70 147 ARG C N 1
ATOM 4051 C CA . ARG C 1 147 ? 16.392 34.063 40.598 1.00 10.59 147 ARG C CA 1
ATOM 4052 C C . ARG C 1 147 ? 17.584 33.432 39.883 1.00 9.98 147 ARG C C 1
ATOM 4053 O O . ARG C 1 147 ? 17.431 32.732 38.862 1.00 10.20 147 ARG C O 1
ATOM 4061 N N . CYS C 1 148 ? 18.776 33.701 40.412 1.00 9.85 148 CYS C N 1
ATOM 4062 C CA A CYS C 1 148 ? 20.033 33.172 39.838 0.50 9.63 148 CYS C CA 1
ATOM 4063 C CA B CYS C 1 148 ? 19.994 33.187 39.817 0.50 9.65 148 CYS C CA 1
ATOM 4064 C C . CYS C 1 148 ? 20.040 31.656 39.826 1.00 9.14 148 CYS C C 1
ATOM 4065 O O . CYS C 1 148 ? 20.388 31.009 38.835 1.00 8.61 148 CYS C O 1
ATOM 4070 N N . ILE C 1 149 ? 19.656 31.046 40.946 1.00 8.59 149 ILE C N 1
ATOM 4071 C CA . ILE C 1 149 ? 19.649 29.605 41.039 1.00 8.30 149 ILE C CA 1
ATOM 4072 C C . ILE C 1 149 ? 18.726 29.036 39.987 1.00 8.14 149 ILE C C 1
ATOM 4073 O O . ILE C 1 149 ? 19.086 28.066 39.301 1.00 8.10 149 ILE C O 1
ATOM 4078 N N . GLN C 1 150 ? 17.534 29.615 39.833 1.00 8.16 150 GLN C N 1
ATOM 4079 C CA . GLN C 1 150 ? 16.572 29.059 38.874 1.00 8.40 150 GLN C CA 1
ATOM 4080 C C . GLN C 1 150 ? 17.029 29.242 37.414 1.00 8.17 150 GLN C C 1
ATOM 4081 O O . GLN C 1 150 ? 16.887 28.359 36.586 1.00 8.23 150 GLN C O 1
ATOM 4087 N N . HIS C 1 151 ? 17.597 30.398 37.128 1.00 7.62 151 HIS C N 1
ATOM 4088 C CA . HIS C 1 151 ? 18.178 30.644 35.803 1.00 7.59 151 HIS C CA 1
ATOM 4089 C C . HIS C 1 151 ? 19.234 29.601 35.522 1.00 7.50 151 HIS C C 1
ATOM 4090 O O . HIS C 1 151 ? 19.363 29.082 34.410 1.00 7.58 151 HIS C O 1
ATOM 4097 N N . GLU C 1 152 ? 20.118 29.348 36.485 1.00 7.51 152 GLU C N 1
ATOM 4098 C CA . GLU C 1 152 ? 21.253 28.466 36.237 1.00 7.51 152 GLU C CA 1
ATOM 4099 C C . GLU C 1 152 ? 20.785 27.012 36.162 1.00 7.77 152 GLU C C 1
ATOM 4100 O O . GLU C 1 152 ? 21.280 26.214 35.352 1.00 8.14 152 GLU C O 1
ATOM 4106 N N . MET C 1 153 ? 19.799 26.630 36.970 1.00 8.01 153 MET C N 1
ATOM 4107 C CA A MET C 1 153 ? 19.258 25.288 36.823 0.50 9.04 153 MET C CA 1
ATOM 4108 C CA B MET C 1 153 ? 19.167 25.299 36.867 0.50 7.98 153 MET C CA 1
ATOM 4109 C C . MET C 1 153 ? 18.592 25.070 35.480 1.00 8.61 153 MET C C 1
ATOM 4110 O O . MET C 1 153 ? 18.659 23.979 34.945 1.00 8.95 153 MET C O 1
ATOM 4119 N N . ASP C 1 154 ? 17.970 26.095 34.915 1.00 8.44 154 ASP C N 1
ATOM 4120 C CA . ASP C 1 154 ? 17.447 25.980 33.555 1.00 8.58 154 ASP C CA 1
ATOM 4121 C C . ASP C 1 154 ? 18.532 25.588 32.555 1.00 8.50 154 ASP C C 1
ATOM 4122 O O . ASP C 1 154 ? 18.276 24.750 31.695 1.00 8.79 154 ASP C O 1
ATOM 4127 N N . HIS C 1 155 ? 19.739 26.133 32.677 1.00 8.29 155 HIS C N 1
ATOM 4128 C CA . HIS C 1 155 ? 20.854 25.735 31.802 1.00 8.41 155 HIS C CA 1
ATOM 4129 C C . HIS C 1 155 ? 21.113 24.266 31.829 1.00 8.88 155 HIS C C 1
ATOM 4130 O O . HIS C 1 155 ? 21.410 23.686 30.783 1.00 9.92 155 HIS C O 1
ATOM 4137 N N . LEU C 1 156 ? 20.995 23.643 33.002 1.00 9.08 156 LEU C N 1
ATOM 4138 C CA . LEU C 1 156 ? 21.281 22.221 33.112 1.00 9.52 156 LEU C CA 1
ATOM 4139 C C . LEU C 1 156 ? 20.258 21.342 32.405 1.00 10.48 156 LEU C C 1
ATOM 4140 O O . LEU C 1 156 ? 20.507 20.142 32.245 1.00 11.00 156 LEU C O 1
ATOM 4145 N N . ASN C 1 157 ? 19.093 21.913 32.072 1.00 11.08 157 ASN C N 1
ATOM 4146 C CA . ASN C 1 157 ? 18.037 21.211 31.321 1.00 12.32 157 ASN C CA 1
ATOM 4147 C C . ASN C 1 157 ? 17.921 21.714 29.878 1.00 12.01 157 ASN C C 1
ATOM 4148 O O . ASN C 1 157 ? 16.951 21.403 29.169 1.00 13.16 157 ASN C O 1
ATOM 4153 N N . GLY C 1 158 ? 18.909 22.480 29.417 1.00 11.12 158 GLY C N 1
ATOM 4154 C CA . GLY C 1 158 ? 18.903 23.014 28.034 1.00 10.84 158 GLY C CA 1
ATOM 4155 C C . GLY C 1 158 ? 17.906 24.137 27.773 1.00 10.41 158 GLY C C 1
ATOM 4156 O O . GLY C 1 158 ? 17.487 24.368 26.629 1.00 10.73 158 GLY C O 1
ATOM 4157 N N . VAL C 1 159 ? 17.556 24.872 28.818 1.00 9.63 159 VAL C N 1
ATOM 4158 C CA . VAL C 1 159 ? 16.591 25.977 28.770 1.00 9.25 159 VAL C CA 1
ATOM 4159 C C . VAL C 1 159 ? 17.343 27.273 28.989 1.00 8.64 159 VAL C C 1
ATOM 4160 O O . VAL C 1 159 ? 18.167 27.366 29.907 1.00 8.12 159 VAL C O 1
ATOM 4164 N N . LEU C 1 160 ? 17.016 28.283 28.150 1.00 8.52 160 LEU C N 1
ATOM 4165 C CA . LEU C 1 160 ? 17.591 29.610 28.151 1.00 8.39 160 LEU C CA 1
ATOM 4166 C C . LEU C 1 160 ? 16.499 30.613 28.496 1.00 8.53 160 LEU C C 1
ATOM 4167 O O . LEU C 1 160 ? 15.328 30.397 28.235 1.00 8.84 160 LEU C O 1
ATOM 4172 N N . PHE C 1 161 ? 16.897 31.764 29.055 1.00 8.37 161 PHE C N 1
ATOM 4173 C CA . PHE C 1 161 ? 15.902 32.681 29.624 1.00 8.80 161 PHE C CA 1
ATOM 4174 C C . PHE C 1 161 ? 14.991 33.229 28.554 1.00 8.96 161 PHE C C 1
ATOM 4175 O O . PHE C 1 161 ? 13.816 33.480 28.816 1.00 9.27 161 PHE C O 1
ATOM 4183 N N . VAL C 1 162 ? 15.516 33.373 27.332 1.00 9.12 162 VAL C N 1
ATOM 4184 C CA . VAL C 1 162 ? 14.695 33.836 26.228 1.00 9.75 162 VAL C CA 1
ATOM 4185 C C . VAL C 1 162 ? 13.494 32.925 25.935 1.00 10.27 162 VAL C C 1
ATOM 4186 O O . VAL C 1 162 ? 12.466 33.373 25.438 1.00 10.92 162 VAL C O 1
ATOM 4190 N N . ASP C 1 163 ? 13.623 31.662 26.313 1.00 10.29 163 ASP C N 1
ATOM 4191 C CA . ASP C 1 163 ? 12.513 30.696 26.172 1.00 10.85 163 ASP C CA 1
ATOM 4192 C C . ASP C 1 163 ? 11.305 31.064 27.030 1.00 11.43 163 ASP C C 1
ATOM 4193 O O . ASP C 1 163 ? 10.177 30.617 26.748 1.00 12.63 163 ASP C O 1
ATOM 4198 N N . ARG C 1 164 ? 11.535 31.823 28.093 1.00 11.62 164 ARG C N 1
ATOM 4199 C CA . ARG C 1 164 ? 10.492 32.166 29.051 1.00 12.16 164 ARG C CA 1
ATOM 4200 C C . ARG C 1 164 ? 9.923 33.586 28.836 1.00 12.81 164 ARG C C 1
ATOM 4201 O O . ARG C 1 164 ? 8.987 34.007 29.539 1.00 14.24 164 ARG C O 1
ATOM 4209 N N . VAL C 1 165 ? 10.460 34.323 27.872 1.00 13.00 165 VAL C N 1
ATOM 4210 C CA . VAL C 1 165 ? 10.007 35.675 27.597 1.00 13.84 165 VAL C CA 1
ATOM 4211 C C . VAL C 1 165 ? 8.667 35.668 26.876 1.00 15.60 165 VAL C C 1
ATOM 4212 O O . VAL C 1 165 ? 8.446 34.960 25.889 1.00 15.59 165 VAL C O 1
ATOM 4216 N N . GLU C 1 166 ? 7.764 36.467 27.441 1.00 17.96 166 GLU C N 1
ATOM 4217 C CA . GLU C 1 166 ? 6.376 36.446 27.026 1.00 20.40 166 GLU C CA 1
ATOM 4218 C C . GLU C 1 166 ? 6.105 37.212 25.738 1.00 20.17 166 GLU C C 1
ATOM 4219 O O . GLU C 1 166 ? 5.426 36.718 24.852 1.00 22.18 166 GLU C O 1
ATOM 4225 N N . ASN C 1 167 ? 6.620 38.425 25.644 1.00 19.26 167 ASN C N 1
ATOM 4226 C CA . ASN C 1 167 ? 6.273 39.311 24.536 1.00 19.21 167 ASN C CA 1
ATOM 4227 C C . ASN C 1 167 ? 7.180 39.006 23.347 1.00 18.40 167 ASN C C 1
ATOM 4228 O O . ASN C 1 167 ? 8.364 39.324 23.377 1.00 17.59 167 ASN C O 1
ATOM 4233 N N . ARG C 1 168 ? 6.626 38.365 22.332 1.00 19.00 168 ARG C N 1
ATOM 4234 C CA . ARG C 1 168 ? 7.397 37.879 21.183 1.00 18.89 168 ARG C CA 1
ATOM 4235 C C . ARG C 1 168 ? 8.062 39.023 20.419 1.00 19.48 168 ARG C C 1
ATOM 4236 O O . ARG C 1 168 ? 9.231 38.890 20.047 1.00 18.54 168 ARG C O 1
ATOM 4238 N N . LEU C 1 169 ? 7.347 40.139 20.211 1.00 19.91 169 LEU C N 1
ATOM 4239 C CA . LEU C 1 169 ? 7.925 41.277 19.476 1.00 19.85 169 LEU C CA 1
ATOM 4240 C C . LEU C 1 169 ? 9.061 41.942 20.227 1.00 19.14 169 LEU C C 1
ATOM 4241 O O . LEU C 1 169 ? 10.061 42.336 19.622 1.00 17.92 169 LEU C O 1
ATOM 4246 N N . GLU C 1 170 ? 8.895 42.110 21.539 1.00 18.47 170 GLU C N 1
ATOM 4247 C CA . GLU C 1 170 ? 9.989 42.631 22.362 1.00 18.41 170 GLU C CA 1
ATOM 4248 C C . GLU C 1 170 ? 11.184 41.697 22.294 1.00 16.59 170 GLU C C 1
ATOM 4249 O O . GLU C 1 170 ? 12.320 42.172 22.169 1.00 15.75 170 GLU C O 1
ATOM 4255 N N . LEU C 1 171 ? 10.947 40.389 22.376 1.00 15.31 171 LEU C N 1
ATOM 4256 C CA . LEU C 1 171 ? 12.033 39.398 22.308 1.00 14.70 171 LEU C CA 1
ATOM 4257 C C . LEU C 1 171 ? 12.755 39.550 20.964 1.00 14.76 171 LEU C C 1
ATOM 4258 O O . LEU C 1 171 ? 13.982 39.659 20.929 1.00 13.38 171 LEU C O 1
ATOM 4263 N N . ASN C 1 172 ? 12.004 39.526 19.877 1.00 15.80 172 ASN C N 1
ATOM 4264 C CA . ASN C 1 172 ? 12.582 39.677 18.555 1.00 16.51 172 ASN C CA 1
ATOM 4265 C C . ASN C 1 172 ? 13.448 40.927 18.450 1.00 15.81 172 ASN C C 1
ATOM 4266 O O . ASN C 1 172 ? 14.520 40.888 17.878 1.00 14.69 172 ASN C O 1
ATOM 4271 N N . GLU C 1 173 ? 12.927 42.058 18.928 1.00 15.19 173 GLU C N 1
ATOM 4272 C CA . GLU C 1 173 ? 13.644 43.330 18.758 1.00 15.41 173 GLU C CA 1
ATOM 4273 C C . GLU C 1 173 ? 14.941 43.342 19.554 1.00 14.60 173 GLU C C 1
ATOM 4274 O O . GLU C 1 173 ? 15.972 43.869 19.087 1.00 14.48 173 GLU C O 1
ATOM 4280 N N . ALA C 1 174 ? 14.909 42.746 20.730 1.00 13.48 174 ALA C N 1
ATOM 4281 C CA . ALA C 1 174 ? 16.108 42.723 21.551 1.00 13.03 174 ALA C CA 1
ATOM 4282 C C . ALA C 1 174 ? 17.182 41.809 20.947 1.00 12.65 174 ALA C C 1
ATOM 4283 O O . ALA C 1 174 ? 18.372 42.149 20.929 1.00 12.47 174 ALA C O 1
ATOM 4285 N N . LEU C 1 175 ? 16.772 40.659 20.443 1.00 12.09 175 LEU C N 1
ATOM 4286 C CA . LEU C 1 175 ? 17.703 39.768 19.747 1.00 12.17 175 LEU C CA 1
ATOM 4287 C C . LEU C 1 175 ? 18.244 40.434 18.489 1.00 12.88 175 LEU C C 1
ATOM 4288 O O . LEU C 1 175 ? 19.431 40.302 18.202 1.00 12.66 175 LEU C O 1
ATOM 4293 N N . ASP C 1 176 ? 17.403 41.154 17.748 1.00 13.75 176 ASP C N 1
ATOM 4294 C CA . ASP C 1 176 ? 17.851 41.786 16.517 1.00 15.61 176 ASP C CA 1
ATOM 4295 C C . ASP C 1 176 ? 18.905 42.817 16.797 1.00 15.82 176 ASP C C 1
ATOM 4296 O O . ASP C 1 176 ? 19.804 43.017 15.972 1.00 16.44 176 ASP C O 1
ATOM 4301 N N . LYS C 1 177 ? 18.811 43.492 17.939 1.00 15.82 177 LYS C N 1
ATOM 4302 C CA . LYS C 1 177 ? 19.762 44.540 18.296 1.00 16.79 177 LYS C CA 1
ATOM 4303 C C . LYS C 1 177 ? 21.120 43.978 18.702 1.00 15.13 177 LYS C C 1
ATOM 4304 O O . LYS C 1 177 ? 22.046 44.753 18.895 1.00 15.66 177 LYS C O 1
ATOM 4310 N N . LYS C 1 178 ? 21.278 42.648 18.841 1.00 14.12 178 LYS C N 1
ATOM 4311 C CA A LYS C 1 178 ? 22.569 42.050 19.203 0.50 14.11 178 LYS C CA 1
ATOM 4312 C CA B LYS C 1 178 ? 22.565 42.062 19.197 0.50 13.99 178 LYS C CA 1
ATOM 4313 C C . LYS C 1 178 ? 22.953 40.936 18.240 1.00 13.88 178 LYS C C 1
ATOM 4314 O O . LYS C 1 178 ? 23.917 40.226 18.463 1.00 14.33 178 LYS C O 1
ATOM 4325 N N . GLY C 1 179 ? 22.182 40.779 17.163 1.00 13.42 179 GLY C N 1
ATOM 4326 C CA . GLY C 1 179 ? 22.533 39.819 16.102 1.00 13.70 179 GLY C CA 1
ATOM 4327 C C . GLY C 1 179 ? 22.296 38.360 16.446 1.00 13.29 179 GLY C C 1
ATOM 4328 O O . GLY C 1 179 ? 22.997 37.516 15.883 1.00 13.99 179 GLY C O 1
ATOM 4329 N N . PHE C 1 180 ? 21.337 38.080 17.311 1.00 12.47 180 PHE C N 1
ATOM 4330 C CA . PHE C 1 180 ? 20.959 36.708 17.624 1.00 12.32 180 PHE C CA 1
ATOM 4331 C C . PHE C 1 180 ? 19.714 36.323 16.854 1.00 12.76 180 PHE C C 1
ATOM 4332 O O . PHE C 1 180 ? 18.890 37.154 16.484 1.00 13.23 180 PHE C O 1
ATOM 4340 N N . ALA C 1 181 ? 19.536 35.024 16.632 1.00 12.87 181 ALA C N 1
ATOM 4341 C CA . ALA C 1 181 ? 18.414 34.533 15.838 1.00 13.10 181 ALA C CA 1
ATOM 4342 C C . ALA C 1 181 ? 17.194 34.134 16.676 1.00 13.34 181 ALA C C 1
ATOM 4343 O O . ALA C 1 181 ? 17.310 33.302 17.561 1.00 12.82 181 ALA C O 1
ATOM 4345 N N . VAL C 1 182 ? 16.018 34.716 16.383 1.00 14.08 182 VAL C N 1
ATOM 4346 C CA . VAL C 1 182 ? 14.811 34.347 17.103 1.00 14.44 182 VAL C CA 1
ATOM 4347 C C . VAL C 1 182 ? 14.485 32.874 16.875 1.00 14.20 182 VAL C C 1
ATOM 4348 O O . VAL C 1 182 ? 13.897 32.233 17.753 1.00 13.79 182 VAL C O 1
ATOM 4352 N N . GLN C 1 183 ? 14.932 32.334 15.740 1.00 14.03 183 GLN C N 1
ATOM 4353 C CA . GLN C 1 183 ? 14.801 30.900 15.449 1.00 14.34 183 GLN C CA 1
ATOM 4354 C C . GLN C 1 183 ? 15.451 29.987 16.472 1.00 13.72 183 GLN C C 1
ATOM 4355 O O . GLN C 1 183 ? 15.084 28.825 16.612 1.00 14.42 183 GLN C O 1
ATOM 4361 N N . ALA C 1 184 ? 16.429 30.513 17.212 1.00 12.73 184 ALA C N 1
ATOM 4362 C CA . ALA C 1 184 ? 17.158 29.735 18.186 1.00 12.37 184 ALA C CA 1
ATOM 4363 C C . ALA C 1 184 ? 16.442 29.636 19.529 1.00 12.11 184 ALA C C 1
ATOM 4364 O O . ALA C 1 184 ? 16.862 28.849 20.397 1.00 12.28 184 ALA C O 1
ATOM 4366 N N . VAL C 1 185 ? 15.366 30.392 19.688 1.00 12.33 185 VAL C N 1
ATOM 4367 C CA . VAL C 1 185 ? 14.568 30.376 20.902 1.00 12.35 185 VAL C CA 1
ATOM 4368 C C . VAL C 1 185 ? 13.696 29.108 20.865 1.00 13.14 185 VAL C C 1
ATOM 4369 O O . VAL C 1 185 ? 13.286 28.664 19.806 1.00 14.05 185 VAL C O 1
ATOM 4373 N N . ARG C 1 186 ? 13.438 28.530 22.033 1.00 13.91 186 ARG C N 1
ATOM 4374 C CA . ARG C 1 186 ? 12.623 27.325 22.188 1.00 15.83 186 ARG C CA 1
ATOM 4375 C C . ARG C 1 186 ? 11.515 27.620 23.211 1.00 17.72 186 ARG C C 1
ATOM 4376 O O . ARG C 1 186 ? 11.705 27.370 24.385 1.00 18.45 186 ARG C O 1
ATOM 4384 N N . PRO C 1 187 ? 10.377 28.181 22.770 1.00 21.82 187 PRO C N 1
ATOM 4385 C CA . PRO C 1 187 ? 9.357 28.552 23.772 1.00 24.21 187 PRO C CA 1
ATOM 4386 C C . PRO C 1 187 ? 9.085 27.348 24.688 1.00 26.26 187 PRO C C 1
ATOM 4387 O O . PRO C 1 187 ? 8.988 26.255 24.176 1.00 29.39 187 PRO C O 1
ATOM 4391 N N . VAL C 1 188 ? 8.988 27.546 26.013 1.00 28.17 188 VAL C N 1
ATOM 4392 C CA . VAL C 1 188 ? 8.707 26.437 26.974 1.00 29.14 188 VAL C CA 1
ATOM 4393 C C . VAL C 1 188 ? 7.263 25.934 26.862 1.00 32.59 188 VAL C C 1
ATOM 4394 O O . VAL C 1 188 ? 6.390 26.681 26.399 1.00 34.23 188 VAL C O 1
ATOM 4398 N N . ALA D 1 6 ? 36.367 58.296 52.166 1.00 40.55 6 ALA D N 1
ATOM 4399 C CA . ALA D 1 6 ? 35.662 58.341 50.857 1.00 39.22 6 ALA D CA 1
ATOM 4400 C C . ALA D 1 6 ? 36.669 58.409 49.700 1.00 37.40 6 ALA D C 1
ATOM 4401 O O . ALA D 1 6 ? 37.889 58.438 49.922 1.00 39.40 6 ALA D O 1
ATOM 4403 N N . ILE D 1 7 ? 36.164 58.411 48.464 1.00 33.10 7 ILE D N 1
ATOM 4404 C CA . ILE D 1 7 ? 36.963 58.868 47.327 1.00 30.86 7 ILE D CA 1
ATOM 4405 C C . ILE D 1 7 ? 36.852 60.395 47.319 1.00 29.84 7 ILE D C 1
ATOM 4406 O O . ILE D 1 7 ? 35.741 60.945 47.469 1.00 29.41 7 ILE D O 1
ATOM 4411 N N . ARG D 1 8 ? 38.002 61.064 47.198 1.00 28.93 8 ARG D N 1
ATOM 4412 C CA . ARG D 1 8 ? 38.083 62.531 47.032 1.00 27.04 8 ARG D CA 1
ATOM 4413 C C . ARG D 1 8 ? 39.164 62.782 45.954 1.00 25.13 8 ARG D C 1
ATOM 4414 O O . ARG D 1 8 ? 40.281 62.250 46.048 1.00 26.41 8 ARG D O 1
ATOM 4416 N N . VAL D 1 9 ? 38.786 63.570 44.938 1.00 20.43 9 VAL D N 1
ATOM 4417 C CA . VAL D 1 9 ? 39.625 63.965 43.813 1.00 18.05 9 VAL D CA 1
ATOM 4418 C C . VAL D 1 9 ? 39.662 65.479 43.869 1.00 16.62 9 VAL D C 1
ATOM 4419 O O . VAL D 1 9 ? 38.651 66.071 44.194 1.00 15.83 9 VAL D O 1
ATOM 4423 N N . ALA D 1 10 ? 40.800 66.085 43.532 1.00 15.91 10 ALA D N 1
ATOM 4424 C CA . ALA D 1 10 ? 40.899 67.548 43.494 1.00 15.80 10 ALA D CA 1
ATOM 4425 C C . ALA D 1 10 ? 39.865 68.080 42.493 1.00 14.62 10 ALA D C 1
ATOM 4426 O O . ALA D 1 10 ? 39.730 67.542 41.425 1.00 13.44 10 ALA D O 1
ATOM 4428 N N . LYS D 1 11 ? 39.177 69.174 42.840 1.00 14.60 11 LYS D N 1
ATOM 4429 C CA . LYS D 1 11 ? 38.142 69.734 41.976 1.00 14.06 11 LYS D CA 1
ATOM 4430 C C . LYS D 1 11 ? 38.731 70.751 41.012 1.00 14.41 11 LYS D C 1
ATOM 4431 O O . LYS D 1 11 ? 38.481 71.983 41.097 1.00 15.14 11 LYS D O 1
ATOM 4437 N N . LYS D 1 12 ? 39.616 70.244 40.179 1.00 14.35 12 LYS D N 1
ATOM 4438 C CA . LYS D 1 12 ? 40.503 71.001 39.335 1.00 15.49 12 LYS D CA 1
ATOM 4439 C C . LYS D 1 12 ? 40.494 70.493 37.906 1.00 14.47 12 LYS D C 1
ATOM 4440 O O . LYS D 1 12 ? 40.370 69.292 37.678 1.00 14.01 12 LYS D O 1
ATOM 4446 N N . LYS D 1 13 ? 40.569 71.410 36.958 1.00 14.49 13 LYS D N 1
ATOM 4447 C CA . LYS D 1 13 ? 40.580 71.043 35.525 1.00 14.18 13 LYS D CA 1
ATOM 4448 C C . LYS D 1 13 ? 41.937 70.535 35.101 1.00 14.42 13 LYS D C 1
ATOM 4449 O O . LYS D 1 13 ? 42.944 71.152 35.404 1.00 15.60 13 LYS D O 1
ATOM 4455 N N . LEU D 1 14 ? 41.964 69.406 34.407 1.00 13.87 14 LEU D N 1
ATOM 4456 C CA . LEU D 1 14 ? 43.173 68.878 33.795 1.00 14.66 14 LEU D CA 1
ATOM 4457 C C . LEU D 1 14 ? 43.156 69.242 32.336 1.00 14.97 14 LEU D C 1
ATOM 4458 O O . LEU D 1 14 ? 42.103 69.158 31.697 1.00 14.61 14 LEU D O 1
ATOM 4463 N N . ALA D 1 15 ? 44.325 69.623 31.800 1.00 16.11 15 ALA D N 1
ATOM 4464 C CA . ALA D 1 15 ? 44.466 69.906 30.369 1.00 16.97 15 ALA D CA 1
ATOM 4465 C C . ALA D 1 15 ? 44.234 68.620 29.555 1.00 17.20 15 ALA D C 1
ATOM 4466 O O . ALA D 1 15 ? 43.670 68.661 28.436 1.00 18.85 15 ALA D O 1
ATOM 4468 N N . LYS D 1 16 ? 44.635 67.495 30.139 1.00 16.78 16 LYS D N 1
ATOM 4469 C CA . LYS D 1 16 ? 44.518 66.175 29.498 1.00 16.87 16 LYS D CA 1
ATOM 4470 C C . LYS D 1 16 ? 43.752 65.194 30.416 1.00 15.78 16 LYS D C 1
ATOM 4471 O O . LYS D 1 16 ? 44.323 64.460 31.210 1.00 16.41 16 LYS D O 1
ATOM 4473 N N . PRO D 1 17 ? 42.410 65.175 30.315 1.00 15.12 17 PRO D N 1
ATOM 4474 C CA . PRO D 1 17 ? 41.670 64.289 31.212 1.00 14.69 17 PRO D CA 1
ATOM 4475 C C . PRO D 1 17 ? 41.857 62.823 30.844 1.00 14.20 17 PRO D C 1
ATOM 4476 O O . PRO D 1 17 ? 42.163 62.533 29.692 1.00 14.67 17 PRO D O 1
ATOM 4480 N N . PRO D 1 18 ? 41.687 61.917 31.814 1.00 13.70 18 PRO D N 1
ATOM 4481 C CA . PRO D 1 18 ? 42.116 60.558 31.593 1.00 13.86 18 PRO D CA 1
ATOM 4482 C C . PRO D 1 18 ? 41.110 59.749 30.785 1.00 13.91 18 PRO D C 1
ATOM 4483 O O . PRO D 1 18 ? 41.494 58.703 30.293 1.00 15.64 18 PRO D O 1
ATOM 4487 N N . LEU D 1 19 ? 39.880 60.230 30.629 1.00 12.88 19 LEU D N 1
ATOM 4488 C CA . LEU D 1 19 ? 38.852 59.541 29.831 1.00 12.59 19 LEU D CA 1
ATOM 4489 C C . LEU D 1 19 ? 38.309 60.553 28.817 1.00 12.32 19 LEU D C 1
ATOM 4490 O O . LEU D 1 19 ? 38.386 61.784 29.042 1.00 13.50 19 LEU D O 1
ATOM 4495 N N . ASP D 1 20 ? 37.767 60.048 27.716 1.00 13.04 20 ASP D N 1
ATOM 4496 C CA . ASP D 1 20 ? 37.305 60.866 26.595 1.00 13.46 20 ASP D CA 1
ATOM 4497 C C . ASP D 1 20 ? 35.755 60.915 26.649 1.00 11.81 20 ASP D C 1
ATOM 4498 O O . ASP D 1 20 ? 35.093 59.852 26.697 1.00 11.66 20 ASP D O 1
ATOM 4503 N N . LEU D 1 21 ? 35.198 62.127 26.660 1.00 11.69 21 LEU D N 1
ATOM 4504 C CA . LEU D 1 21 ? 33.761 62.311 26.538 1.00 10.99 21 LEU D CA 1
ATOM 4505 C C . LEU D 1 21 ? 33.337 61.935 25.115 1.00 10.82 21 LEU D C 1
ATOM 4506 O O . LEU D 1 21 ? 34.081 62.079 24.129 1.00 11.99 21 LEU D O 1
ATOM 4511 N N . HIS D 1 22 ? 32.116 61.436 25.053 1.00 10.11 22 HIS D N 1
ATOM 4512 C CA . HIS D 1 22 ? 31.410 61.140 23.823 1.00 10.01 22 HIS D CA 1
ATOM 4513 C C . HIS D 1 22 ? 30.193 62.036 23.716 1.00 9.88 22 HIS D C 1
ATOM 4514 O O . HIS D 1 22 ? 29.553 62.380 24.703 1.00 9.29 22 HIS D O 1
ATOM 4521 N N . TYR D 1 23 ? 29.840 62.382 22.504 1.00 9.92 23 TYR D N 1
ATOM 4522 C CA . TYR D 1 23 ? 28.898 63.451 22.249 1.00 10.14 23 TYR D CA 1
ATOM 4523 C C . TYR D 1 23 ? 27.675 63.017 21.420 1.00 10.24 23 TYR D C 1
ATOM 4524 O O . TYR D 1 23 ? 27.709 61.993 20.734 1.00 10.36 23 TYR D O 1
ATOM 4533 N N . LEU D 1 24 ? 26.619 63.807 21.516 1.00 10.04 24 LEU D N 1
ATOM 4534 C CA . LEU D 1 24 ? 25.328 63.521 20.889 1.00 10.32 24 LEU D CA 1
ATOM 4535 C C . LEU D 1 24 ? 25.523 63.012 19.452 1.00 10.65 24 LEU D C 1
ATOM 4536 O O . LEU D 1 24 ? 26.137 63.683 18.632 1.00 11.00 24 LEU D O 1
ATOM 4541 N N . GLY D 1 25 ? 24.957 61.826 19.192 1.00 10.83 25 GLY D N 1
ATOM 4542 C CA . GLY D 1 25 ? 25.158 61.107 17.907 1.00 11.35 25 GLY D CA 1
ATOM 4543 C C . GLY D 1 25 ? 25.883 59.799 18.101 1.00 11.25 25 GLY D C 1
ATOM 4544 O O . GLY D 1 25 ? 25.588 58.790 17.459 1.00 11.80 25 GLY D O 1
ATOM 4545 N N . ASP D 1 26 ? 26.809 59.795 19.050 1.00 11.00 26 ASP D N 1
ATOM 4546 C CA . ASP D 1 26 ? 27.604 58.632 19.305 1.00 11.01 26 ASP D CA 1
ATOM 4547 C C . ASP D 1 26 ? 26.723 57.535 19.876 1.00 10.88 26 ASP D C 1
ATOM 4548 O O . ASP D 1 26 ? 25.987 57.747 20.839 1.00 10.23 26 ASP D O 1
ATOM 4553 N N . ARG D 1 27 ? 26.867 56.335 19.331 1.00 11.53 27 ARG D N 1
ATOM 4554 C CA . ARG D 1 27 ? 26.064 55.198 19.760 1.00 12.00 27 ARG D CA 1
ATOM 4555 C C . ARG D 1 27 ? 26.266 54.787 21.211 1.00 10.79 27 ARG D C 1
ATOM 4556 O O . ARG D 1 27 ? 25.362 54.218 21.807 1.00 10.50 27 ARG D O 1
ATOM 4564 N N . VAL D 1 28 ? 27.413 55.109 21.795 1.00 10.16 28 VAL D N 1
ATOM 4565 C CA . VAL D 1 28 ? 27.686 54.717 23.190 1.00 9.58 28 VAL D CA 1
ATOM 4566 C C . VAL D 1 28 ? 26.694 55.362 24.147 1.00 9.03 28 VAL D C 1
ATOM 4567 O O . VAL D 1 28 ? 26.378 54.834 25.212 1.00 8.63 28 VAL D O 1
ATOM 4571 N N . LEU D 1 29 ? 26.154 56.527 23.763 1.00 8.63 29 LEU D N 1
ATOM 4572 C CA . LEU D 1 29 ? 25.178 57.252 24.565 1.00 8.67 29 LEU D CA 1
ATOM 4573 C C . LEU D 1 29 ? 23.797 56.637 24.575 1.00 9.15 29 LEU D C 1
ATOM 4574 O O . LEU D 1 29 ? 23.006 56.992 25.433 1.00 10.38 29 LEU D O 1
ATOM 4579 N N . ARG D 1 30 ? 23.526 55.727 23.642 1.00 9.83 30 ARG D N 1
ATOM 4580 C CA . ARG D 1 30 ? 22.221 55.120 23.473 1.00 10.51 30 ARG D CA 1
ATOM 4581 C C . ARG D 1 30 ? 22.191 53.680 23.986 1.00 11.28 30 ARG D C 1
ATOM 4582 O O . ARG D 1 30 ? 21.140 53.069 23.952 1.00 13.40 30 ARG D O 1
ATOM 4590 N N . GLN D 1 31 ? 23.317 53.135 24.441 1.00 11.09 31 GLN D N 1
ATOM 4591 C CA . GLN D 1 31 ? 23.382 51.763 24.939 1.00 11.56 31 GLN D CA 1
ATOM 4592 C C . GLN D 1 31 ? 23.015 51.720 26.430 1.00 10.82 31 GLN D C 1
ATOM 4593 O O . GLN D 1 31 ? 23.723 52.292 27.242 1.00 10.66 31 GLN D O 1
ATOM 4599 N N . PRO D 1 32 ? 21.903 51.069 26.785 1.00 10.57 32 PRO D N 1
ATOM 4600 C CA . PRO D 1 32 ? 21.534 50.962 28.209 1.00 10.53 32 PRO D CA 1
ATOM 4601 C C . PRO D 1 32 ? 22.680 50.282 28.940 1.00 10.15 32 PRO D C 1
ATOM 4602 O O . PRO D 1 32 ? 23.293 49.323 28.421 1.00 10.79 32 PRO D O 1
ATOM 4606 N N . ALA D 1 33 ? 22.994 50.816 30.118 1.00 9.60 33 ALA D N 1
ATOM 4607 C CA . ALA D 1 33 ? 24.174 50.426 30.892 1.00 9.86 33 ALA D CA 1
ATOM 4608 C C . ALA D 1 33 ? 23.982 49.091 31.588 1.00 10.32 33 ALA D C 1
ATOM 4609 O O . ALA D 1 33 ? 22.945 48.865 32.196 1.00 10.74 33 ALA D O 1
ATOM 4611 N N . LYS D 1 34 ? 25.023 48.260 31.532 1.00 11.04 34 LYS D N 1
ATOM 4612 C CA A LYS D 1 34 ? 25.025 46.955 32.218 0.50 11.82 34 LYS D CA 1
ATOM 4613 C CA B LYS D 1 34 ? 25.023 46.964 32.213 0.50 11.95 34 LYS D CA 1
ATOM 4614 C C . LYS D 1 34 ? 25.206 47.161 33.707 1.00 11.65 34 LYS D C 1
ATOM 4615 O O . LYS D 1 34 ? 25.989 48.012 34.141 1.00 10.30 34 LYS D O 1
ATOM 4626 N N . ARG D 1 35 ? 24.545 46.315 34.480 1.00 12.42 35 ARG D N 1
ATOM 4627 C CA . ARG D 1 35 ? 24.705 46.260 35.919 1.00 13.79 35 ARG D CA 1
ATOM 4628 C C . ARG D 1 35 ? 26.160 45.994 36.265 1.00 12.82 35 ARG D C 1
ATOM 4629 O O . ARG D 1 35 ? 26.868 45.155 35.669 1.00 13.55 35 ARG D O 1
ATOM 4637 N N . VAL D 1 36 ? 26.625 46.685 37.295 1.00 11.51 36 VAL D N 1
ATOM 4638 C CA . VAL D 1 36 ? 27.923 46.477 37.815 1.00 11.57 36 VAL D CA 1
ATOM 4639 C C . VAL D 1 36 ? 27.905 45.230 38.697 1.00 11.97 36 VAL D C 1
ATOM 4640 O O . VAL D 1 36 ? 27.038 45.089 39.550 1.00 11.83 36 VAL D O 1
ATOM 4644 N N . SER D 1 37 ? 28.855 44.328 38.469 1.00 12.29 37 SER D N 1
ATOM 4645 C CA . SER D 1 37 ? 28.911 43.062 39.181 1.00 12.95 37 SER D CA 1
ATOM 4646 C C . SER D 1 37 ? 30.043 42.952 40.215 1.00 12.86 37 SER D C 1
ATOM 4647 O O . SER D 1 37 ? 30.068 41.969 40.976 1.00 13.42 37 SER D O 1
ATOM 4650 N N . ARG D 1 38 ? 30.962 43.922 40.206 1.00 12.49 38 ARG D N 1
ATOM 4651 C CA A ARG D 1 38 ? 32.072 43.957 41.142 0.40 12.85 38 ARG D CA 1
ATOM 4652 C CA B ARG D 1 38 ? 32.106 43.969 41.118 0.60 13.00 38 ARG D CA 1
ATOM 4653 C C . ARG D 1 38 ? 32.385 45.417 41.447 1.00 12.62 38 ARG D C 1
ATOM 4654 O O . ARG D 1 38 ? 32.517 46.227 40.546 1.00 12.57 38 ARG D O 1
ATOM 4669 N N . ILE D 1 39 ? 32.471 45.724 42.733 1.00 12.47 39 ILE D N 1
ATOM 4670 C CA . ILE D 1 39 ? 32.783 47.074 43.220 1.00 12.45 39 ILE D CA 1
ATOM 4671 C C . ILE D 1 39 ? 34.159 46.992 43.862 1.00 13.08 39 ILE D C 1
ATOM 4672 O O . ILE D 1 39 ? 34.295 46.816 45.069 1.00 13.56 39 ILE D O 1
ATOM 4677 N N . ASP D 1 40 ? 35.180 47.125 43.024 1.00 13.89 40 ASP D N 1
ATOM 4678 C CA . ASP D 1 40 ? 36.516 46.713 43.338 1.00 15.04 40 ASP D CA 1
ATOM 4679 C C . ASP D 1 40 ? 37.520 47.861 43.126 1.00 15.35 40 ASP D C 1
ATOM 4680 O O . ASP D 1 40 ? 37.111 48.985 42.811 1.00 14.87 40 ASP D O 1
ATOM 4685 N N . ASP D 1 41 ? 38.807 47.613 43.345 1.00 16.47 41 ASP D N 1
ATOM 4686 C CA . ASP D 1 41 ? 39.807 48.657 43.147 1.00 16.52 41 ASP D CA 1
ATOM 4687 C C . ASP D 1 41 ? 39.807 49.236 41.725 1.00 15.92 41 ASP D C 1
ATOM 4688 O O . ASP D 1 41 ? 39.953 50.471 41.535 1.00 15.71 41 ASP D O 1
ATOM 4693 N N . GLU D 1 42 ? 39.644 48.370 40.727 1.00 15.71 42 GLU D N 1
ATOM 4694 C CA . GLU D 1 42 ? 39.572 48.819 39.353 1.00 15.52 42 GLU D CA 1
ATOM 4695 C C . GLU D 1 42 ? 38.415 49.786 39.186 1.00 14.38 42 GLU D C 1
ATOM 4696 O O . GLU D 1 42 ? 38.536 50.824 38.513 1.00 14.07 42 GLU D O 1
ATOM 4698 N N . LEU D 1 43 ? 37.265 49.454 39.740 1.00 13.59 43 LEU D N 1
ATOM 4699 C CA . LEU D 1 43 ? 36.115 50.360 39.629 1.00 12.91 43 LEU D CA 1
ATOM 4700 C C . LEU D 1 43 ? 36.367 51.677 40.339 1.00 12.52 43 LEU D C 1
ATOM 4701 O O . LEU D 1 43 ? 35.989 52.740 39.805 1.00 11.88 43 LEU D O 1
ATOM 4706 N N . ARG D 1 44 ? 37.007 51.614 41.501 1.00 12.95 44 ARG D N 1
ATOM 4707 C CA . ARG D 1 44 ? 37.296 52.844 42.246 1.00 12.93 44 ARG D CA 1
ATOM 4708 C C . ARG D 1 44 ? 38.299 53.732 41.489 1.00 13.73 44 ARG D C 1
ATOM 4709 O O . ARG D 1 44 ? 38.190 54.978 41.535 1.00 12.98 44 ARG D O 1
ATOM 4717 N N . GLN D 1 45 ? 39.224 53.127 40.748 1.00 15.03 45 GLN D N 1
ATOM 4718 C CA . GLN D 1 45 ? 40.070 53.904 39.834 1.00 16.10 45 GLN D CA 1
ATOM 4719 C C . GLN D 1 45 ? 39.245 54.560 38.703 1.00 14.56 45 GLN D C 1
ATOM 4720 O O . GLN D 1 45 ? 39.398 55.750 38.421 1.00 13.85 45 GLN D O 1
ATOM 4726 N N . THR D 1 46 ? 38.307 53.842 38.109 1.00 13.06 46 THR D N 1
ATOM 4727 C CA . THR D 1 46 ? 37.435 54.422 37.110 1.00 12.06 46 THR D CA 1
ATOM 4728 C C . THR D 1 46 ? 36.638 55.597 37.708 1.00 11.31 46 THR D C 1
ATOM 4729 O O . THR D 1 46 ? 36.420 56.607 37.052 1.00 10.61 46 THR D O 1
ATOM 4733 N N . ILE D 1 47 ? 36.197 55.440 38.941 1.00 10.69 47 ILE D N 1
ATOM 4734 C CA . ILE D 1 47 ? 35.441 56.494 39.625 1.00 10.53 47 ILE D CA 1
ATOM 4735 C C . ILE D 1 47 ? 36.333 57.753 39.725 1.00 10.89 47 ILE D C 1
ATOM 4736 O O . ILE D 1 47 ? 35.877 58.870 39.411 1.00 10.78 47 ILE D O 1
ATOM 4741 N N . ARG D 1 48 ? 37.596 57.581 40.134 1.00 12.02 48 ARG D N 1
ATOM 4742 C CA . ARG D 1 48 ? 38.489 58.758 40.231 1.00 12.85 48 ARG D CA 1
ATOM 4743 C C . ARG D 1 48 ? 38.666 59.413 38.846 1.00 11.93 48 ARG D C 1
ATOM 4744 O O . ARG D 1 48 ? 38.638 60.656 38.688 1.00 11.30 48 ARG D O 1
ATOM 4752 N N . GLN D 1 49 ? 38.815 58.566 37.818 1.00 11.69 49 GLN D N 1
ATOM 4753 C CA . GLN D 1 49 ? 39.006 59.081 36.492 1.00 11.65 49 GLN D CA 1
ATOM 4754 C C . GLN D 1 49 ? 37.779 59.792 35.964 1.00 10.53 49 GLN D C 1
ATOM 4755 O O . GLN D 1 49 ? 37.908 60.783 35.250 1.00 10.50 49 GLN D O 1
ATOM 4761 N N . MET D 1 50 ? 36.597 59.254 36.256 1.00 9.84 50 MET D N 1
ATOM 4762 C CA . MET D 1 50 ? 35.391 59.919 35.864 1.00 9.16 50 MET D CA 1
ATOM 4763 C C . MET D 1 50 ? 35.278 61.272 36.547 1.00 8.94 50 MET D C 1
ATOM 4764 O O . MET D 1 50 ? 34.894 62.262 35.898 1.00 8.62 50 MET D O 1
ATOM 4769 N N . LEU D 1 51 ? 35.562 61.347 37.842 1.00 9.02 51 LEU D N 1
ATOM 4770 C CA . LEU D 1 51 ? 35.524 62.654 38.509 1.00 9.24 51 LEU D CA 1
ATOM 4771 C C . LEU D 1 51 ? 36.513 63.677 37.869 1.00 9.49 51 LEU D C 1
ATOM 4772 O O . LEU D 1 51 ? 36.165 64.844 37.648 1.00 9.38 51 LEU D O 1
ATOM 4777 N N . GLN D 1 52 ? 37.752 63.226 37.624 1.00 9.86 52 GLN D N 1
ATOM 4778 C CA . GLN D 1 52 ? 38.726 64.076 36.934 1.00 10.28 52 GLN D CA 1
ATOM 4779 C C . GLN D 1 52 ? 38.181 64.578 35.610 1.00 9.95 52 GLN D C 1
ATOM 4780 O O . GLN D 1 52 ? 38.332 65.745 35.308 1.00 9.76 52 GLN D O 1
ATOM 4786 N N . THR D 1 53 ? 37.555 63.684 34.847 1.00 9.25 53 THR D N 1
ATOM 4787 C CA . THR D 1 53 ? 37.017 64.025 33.517 1.00 9.07 53 THR D CA 1
ATOM 4788 C C . THR D 1 53 ? 35.859 65.008 33.650 1.00 8.97 53 THR D C 1
ATOM 4789 O O . THR D 1 53 ? 35.739 65.939 32.839 1.00 9.09 53 THR D O 1
ATOM 4793 N N . MET D 1 54 ? 35.011 64.791 34.647 1.00 8.58 54 MET D N 1
ATOM 4794 C CA . MET D 1 54 ? 33.889 65.703 34.939 1.00 8.72 54 MET D CA 1
ATOM 4795 C C . MET D 1 54 ? 34.368 67.109 35.324 1.00 9.14 54 MET D C 1
ATOM 4796 O O . MET D 1 54 ? 33.935 68.115 34.716 1.00 9.30 54 MET D O 1
ATOM 4801 N N . TYR D 1 55 ? 35.285 67.198 36.271 1.00 9.55 55 TYR D N 1
ATOM 4802 C CA . TYR D 1 55 ? 35.837 68.513 36.644 1.00 10.42 55 TYR D CA 1
ATOM 4803 C C . TYR D 1 55 ? 36.530 69.173 35.462 1.00 10.85 55 TYR D C 1
ATOM 4804 O O . TYR D 1 55 ? 36.493 70.386 35.351 1.00 11.58 55 TYR D O 1
ATOM 4813 N N . SER D 1 56 ? 37.130 68.386 34.564 1.00 10.94 56 SER D N 1
ATOM 4814 C CA . SER D 1 56 ? 37.863 68.932 33.455 1.00 11.85 56 SER D CA 1
ATOM 4815 C C . SER D 1 56 ? 36.967 69.558 32.397 1.00 12.32 56 SER D C 1
ATOM 4816 O O . SER D 1 56 ? 37.425 70.385 31.604 1.00 13.31 56 SER D O 1
ATOM 4819 N N . ALA D 1 57 ? 35.699 69.169 32.385 1.00 12.13 57 ALA D N 1
ATOM 4820 C CA . ALA D 1 57 ? 34.751 69.773 31.448 1.00 12.66 57 ALA D CA 1
ATOM 4821 C C . ALA D 1 57 ? 33.723 70.618 32.187 1.00 13.40 57 ALA D C 1
ATOM 4822 O O . ALA D 1 57 ? 32.649 70.879 31.629 1.00 14.54 57 ALA D O 1
ATOM 4824 N N . ASP D 1 58 ? 34.025 71.018 33.417 1.00 13.69 58 ASP D N 1
ATOM 4825 C CA . ASP D 1 58 ? 33.192 71.875 34.234 1.00 14.07 58 ASP D CA 1
ATOM 4826 C C . ASP D 1 58 ? 31.796 71.320 34.493 1.00 13.66 58 ASP D C 1
ATOM 4827 O O . ASP D 1 58 ? 30.783 72.067 34.511 1.00 15.24 58 ASP D O 1
ATOM 4832 N N . GLY D 1 59 ? 31.727 70.026 34.769 1.00 11.67 59 GLY D N 1
ATOM 4833 C CA . GLY D 1 59 ? 30.439 69.390 35.067 1.00 11.05 59 GLY D CA 1
ATOM 4834 C C . GLY D 1 59 ? 30.131 69.180 36.500 1.00 10.50 59 GLY D C 1
ATOM 4835 O O . GLY D 1 59 ? 31.021 69.223 37.353 1.00 11.12 59 GLY D O 1
ATOM 4836 N N . ILE D 1 60 ? 28.863 68.876 36.777 1.00 10.29 60 ILE D N 1
ATOM 4837 C CA . ILE D 1 60 ? 28.426 68.525 38.123 1.00 10.11 60 ILE D CA 1
ATOM 4838 C C . ILE D 1 60 ? 27.941 67.073 38.189 1.00 9.27 60 ILE D C 1
ATOM 4839 O O . ILE D 1 60 ? 27.665 66.594 39.251 1.00 9.55 60 ILE D O 1
ATOM 4844 N N . GLY D 1 61 ? 27.880 66.402 37.061 1.00 8.65 61 GLY D N 1
ATOM 4845 C CA . GLY D 1 61 ? 27.587 64.977 37.059 1.00 8.26 61 GLY D CA 1
ATOM 4846 C C . GLY D 1 61 ? 28.104 64.355 35.788 1.00 7.87 61 GLY D C 1
ATOM 4847 O O . GLY D 1 61 ? 28.280 65.024 34.786 1.00 8.63 61 GLY D O 1
ATOM 4848 N N . LEU D 1 62 ? 28.342 63.045 35.868 1.00 7.67 62 LEU D N 1
ATOM 4849 C CA . LEU D 1 62 ? 28.829 62.264 34.746 1.00 7.41 62 LEU D CA 1
ATOM 4850 C C . LEU D 1 62 ? 28.427 60.822 34.940 1.00 6.94 62 LEU D C 1
ATOM 4851 O O . LEU D 1 62 ? 28.627 60.249 36.004 1.00 7.42 62 LEU D O 1
ATOM 4856 N N . ALA D 1 63 ? 27.906 60.243 33.872 1.00 6.45 63 ALA D N 1
ATOM 4857 C CA . ALA D 1 63 ? 27.494 58.838 33.818 1.00 6.28 63 ALA D CA 1
ATOM 4858 C C . ALA D 1 63 ? 28.470 58.044 32.967 1.00 6.36 63 ALA D C 1
ATOM 4859 O O . ALA D 1 63 ? 28.951 58.543 31.944 1.00 6.26 63 ALA D O 1
ATOM 4861 N N . ALA D 1 64 ? 28.726 56.783 33.328 1.00 6.59 64 ALA D N 1
ATOM 4862 C CA . ALA D 1 64 ? 29.750 55.997 32.652 1.00 6.81 64 ALA D CA 1
ATOM 4863 C C . ALA D 1 64 ? 29.579 55.876 31.136 1.00 7.04 64 ALA D C 1
ATOM 4864 O O . ALA D 1 64 ? 30.564 55.982 30.424 1.00 7.13 64 ALA D O 1
ATOM 4866 N N . PRO D 1 65 ? 28.346 55.764 30.617 1.00 7.02 65 PRO D N 1
ATOM 4867 C CA . PRO D 1 65 ? 28.268 55.695 29.158 1.00 7.46 65 PRO D CA 1
ATOM 4868 C C . PRO D 1 65 ? 28.785 56.935 28.439 1.00 7.38 65 PRO D C 1
ATOM 4869 O O . PRO D 1 65 ? 29.219 56.827 27.249 1.00 7.95 65 PRO D O 1
ATOM 4873 N N . GLN D 1 66 ? 28.771 58.098 29.088 1.00 7.17 66 GLN D N 1
ATOM 4874 C CA . GLN D 1 66 ? 29.338 59.297 28.481 1.00 7.55 66 GLN D CA 1
ATOM 4875 C C . GLN D 1 66 ? 30.823 59.221 28.231 1.00 7.95 66 GLN D C 1
ATOM 4876 O O . GLN D 1 66 ? 31.308 59.978 27.381 1.00 8.45 66 GLN D O 1
ATOM 4882 N N . VAL D 1 67 ? 31.543 58.331 28.911 1.00 8.58 67 VAL D N 1
ATOM 4883 C CA . VAL D 1 67 ? 32.952 58.103 28.655 1.00 9.39 67 VAL D CA 1
ATOM 4884 C C . VAL D 1 67 ? 33.155 56.736 28.010 1.00 10.03 67 VAL D C 1
ATOM 4885 O O . VAL D 1 67 ? 34.237 56.192 28.020 1.00 11.08 67 VAL D O 1
ATOM 4889 N N . GLY D 1 68 ? 32.092 56.178 27.425 1.00 10.20 68 GLY D N 1
ATOM 4890 C CA . GLY D 1 68 ? 32.167 54.896 26.729 1.00 10.32 68 GLY D CA 1
ATOM 4891 C C . GLY D 1 68 ? 32.282 53.661 27.585 1.00 10.17 68 GLY D C 1
ATOM 4892 O O . GLY D 1 68 ? 32.660 52.605 27.104 1.00 11.37 68 GLY D O 1
ATOM 4893 N N . ILE D 1 69 ? 31.931 53.774 28.866 1.00 9.30 69 ILE D N 1
ATOM 4894 C CA . ILE D 1 69 ? 31.990 52.672 29.806 1.00 9.39 69 ILE D CA 1
ATOM 4895 C C . ILE D 1 69 ? 30.566 52.164 30.033 1.00 9.12 69 ILE D C 1
ATOM 4896 O O . ILE D 1 69 ? 29.713 52.911 30.553 1.00 8.80 69 ILE D O 1
ATOM 4901 N N . ASN D 1 70 ? 30.352 50.881 29.685 1.00 9.71 70 ASN D N 1
ATOM 4902 C CA . ASN D 1 70 ? 29.029 50.254 29.750 1.00 9.52 70 ASN D CA 1
ATOM 4903 C C . ASN D 1 70 ? 28.738 49.732 31.162 1.00 9.52 70 ASN D C 1
ATOM 4904 O O . ASN D 1 70 ? 28.719 48.504 31.403 1.00 10.13 70 ASN D O 1
ATOM 4909 N N . LYS D 1 71 ? 28.540 50.669 32.085 1.00 8.87 71 LYS D N 1
ATOM 4910 C CA . LYS D 1 71 ? 28.290 50.354 33.494 1.00 9.16 71 LYS D CA 1
ATOM 4911 C C . LYS D 1 71 ? 27.280 51.305 34.104 1.00 8.67 71 LYS D C 1
ATOM 4912 O O . LYS D 1 71 ? 27.293 52.512 33.800 1.00 8.32 71 LYS D O 1
ATOM 4918 N N . GLN D 1 72 ? 26.453 50.787 35.008 1.00 8.31 72 GLN D N 1
ATOM 4919 C CA . GLN D 1 72 ? 25.520 51.612 35.828 1.00 8.14 72 GLN D CA 1
ATOM 4920 C C . GLN D 1 72 ? 26.272 52.281 36.957 1.00 8.12 72 GLN D C 1
ATOM 4921 O O . GLN D 1 72 ? 26.244 51.845 38.101 1.00 7.67 72 GLN D O 1
ATOM 4927 N N . LEU D 1 73 ? 26.957 53.339 36.581 1.00 7.73 73 LEU D N 1
ATOM 4928 C CA . LEU D 1 73 ? 27.842 54.101 37.459 1.00 7.88 73 LEU D CA 1
ATOM 4929 C C . LEU D 1 73 ? 27.710 55.593 37.129 1.00 7.40 73 LEU D C 1
ATOM 4930 O O . LEU D 1 73 ? 27.840 55.994 35.995 1.00 7.63 73 LEU D O 1
ATOM 4935 N N . ILE D 1 74 ? 27.458 56.398 38.144 1.00 7.04 74 ILE D N 1
ATOM 4936 C CA . ILE D 1 74 ? 27.292 57.857 38.082 1.00 7.06 74 ILE D CA 1
ATOM 4937 C C . ILE D 1 74 ? 28.137 58.467 39.196 1.00 7.43 74 ILE D C 1
ATOM 4938 O O . ILE D 1 74 ? 28.152 58.008 40.339 1.00 7.82 74 ILE D O 1
ATOM 4943 N N . VAL D 1 75 ? 28.766 59.574 38.864 1.00 7.42 75 VAL D N 1
ATOM 4944 C CA . VAL D 1 75 ? 29.414 60.450 39.851 1.00 7.94 75 VAL D CA 1
ATOM 4945 C C . VAL D 1 75 ? 28.754 61.814 39.758 1.00 8.04 75 VAL D C 1
ATOM 4946 O O . VAL D 1 75 ? 28.499 62.318 38.656 1.00 7.80 75 VAL D O 1
ATOM 4950 N N . ILE D 1 76 ? 28.505 62.434 40.923 1.00 8.81 76 ILE D N 1
ATOM 4951 C CA . ILE D 1 76 ? 27.893 63.751 40.988 1.00 9.59 76 ILE D CA 1
ATOM 4952 C C . ILE D 1 76 ? 28.598 64.577 42.051 1.00 10.30 76 ILE D C 1
ATOM 4953 O O . ILE D 1 76 ? 28.992 64.071 43.128 1.00 11.10 76 ILE D O 1
ATOM 4958 N N . ASP D 1 77 ? 28.800 65.840 41.746 1.00 10.91 77 ASP D N 1
ATOM 4959 C CA . ASP D 1 77 ? 29.325 66.810 42.745 1.00 11.75 77 ASP D CA 1
ATOM 4960 C C . ASP D 1 77 ? 28.779 68.182 42.443 1.00 12.87 77 ASP D C 1
ATOM 4961 O O . ASP D 1 77 ? 29.273 68.850 41.540 1.00 12.54 77 ASP D O 1
ATOM 4966 N N . LEU D 1 78 ? 27.779 68.608 43.200 1.00 13.90 78 LEU D N 1
ATOM 4967 C CA A LEU D 1 78 ? 27.237 69.942 43.045 0.60 15.28 78 LEU D CA 1
ATOM 4968 C CA B LEU D 1 78 ? 27.234 69.947 43.046 0.40 15.06 78 LEU D CA 1
ATOM 4969 C C . LEU D 1 78 ? 28.112 70.979 43.750 1.00 16.38 78 LEU D C 1
ATOM 4970 O O . LEU D 1 78 ? 28.013 72.175 43.465 1.00 18.57 78 LEU D O 1
ATOM 4979 N N . GLU D 1 79 ? 28.979 70.520 44.638 1.00 16.42 79 GLU D N 1
ATOM 4980 C CA . GLU D 1 79 ? 29.686 71.418 45.554 1.00 18.16 79 GLU D CA 1
ATOM 4981 C C . GLU D 1 79 ? 31.093 71.731 45.095 1.00 16.68 79 GLU D C 1
ATOM 4982 O O . GLU D 1 79 ? 32.047 71.492 45.806 1.00 15.72 79 GLU D O 1
ATOM 4988 N N . LEU D 1 80 ? 31.192 72.289 43.906 1.00 15.81 80 LEU D N 1
ATOM 4989 C CA . LEU D 1 80 ? 32.477 72.503 43.260 1.00 15.68 80 LEU D CA 1
ATOM 4990 C C . LEU D 1 80 ? 33.311 73.500 44.021 1.00 16.95 80 LEU D C 1
ATOM 4991 O O . LEU D 1 80 ? 34.546 73.440 43.953 1.00 16.85 80 LEU D O 1
ATOM 4996 N N . GLU D 1 81 ? 32.654 74.393 44.753 1.00 17.78 81 GLU D N 1
ATOM 4997 C CA . GLU D 1 81 ? 33.364 75.428 45.520 1.00 19.87 81 GLU D CA 1
ATOM 4998 C C . GLU D 1 81 ? 33.813 74.998 46.907 1.00 20.92 81 GLU D C 1
ATOM 4999 O O . GLU D 1 81 ? 34.452 75.792 47.609 1.00 21.81 81 GLU D O 1
ATOM 5005 N N . ASP D 1 82 ? 33.476 73.795 47.324 1.00 20.48 82 ASP D N 1
ATOM 5006 C CA . ASP D 1 82 ? 33.941 73.243 48.604 1.00 21.61 82 ASP D CA 1
ATOM 5007 C C . ASP D 1 82 ? 34.815 72.036 48.364 1.00 21.87 82 ASP D C 1
ATOM 5008 O O . ASP D 1 82 ? 34.335 70.928 48.063 1.00 20.18 82 ASP D O 1
ATOM 5013 N N . GLU D 1 83 ? 36.118 72.239 48.494 1.00 23.14 83 GLU D N 1
ATOM 5014 C CA . GLU D 1 83 ? 37.110 71.254 48.122 1.00 25.48 83 GLU D CA 1
ATOM 5015 C C . GLU D 1 83 ? 37.044 70.009 48.996 1.00 25.74 83 GLU D C 1
ATOM 5016 O O . GLU D 1 83 ? 37.448 68.910 48.559 1.00 29.64 83 GLU D O 1
ATOM 5022 N N . GLN D 1 84 ? 36.515 70.193 50.211 1.00 27.12 84 GLN D N 1
ATOM 5023 C CA . GLN D 1 84 ? 36.337 69.119 51.199 1.00 28.80 84 GLN D CA 1
ATOM 5024 C C . GLN D 1 84 ? 35.041 68.317 51.023 1.00 27.51 84 GLN D C 1
ATOM 5025 O O . GLN D 1 84 ? 34.974 67.188 51.515 1.00 27.92 84 GLN D O 1
ATOM 5031 N N . ALA D 1 85 ? 34.018 68.880 50.366 1.00 25.04 85 ALA D N 1
ATOM 5032 C CA . ALA D 1 85 ? 32.735 68.143 50.203 1.00 23.36 85 ALA D CA 1
ATOM 5033 C C . ALA D 1 85 ? 32.932 66.910 49.304 1.00 22.73 85 ALA D C 1
ATOM 5034 O O . ALA D 1 85 ? 33.391 67.041 48.167 1.00 21.10 85 ALA D O 1
ATOM 5036 N N . PRO D 1 86 ? 32.619 65.698 49.812 1.00 20.90 86 PRO D N 1
ATOM 5037 C CA . PRO D 1 86 ? 32.751 64.490 49.010 1.00 19.42 86 PRO D CA 1
ATOM 5038 C C . PRO D 1 86 ? 31.787 64.481 47.863 1.00 17.21 86 PRO D C 1
ATOM 5039 O O . PRO D 1 86 ? 30.694 64.986 48.002 1.00 17.12 86 PRO D O 1
ATOM 5043 N N . PRO D 1 87 ? 32.179 63.872 46.744 1.00 15.81 87 PRO D N 1
ATOM 5044 C CA . PRO D 1 87 ? 31.238 63.583 45.653 1.00 14.27 87 PRO D CA 1
ATOM 5045 C C . PRO D 1 87 ? 30.248 62.478 46.041 1.00 13.15 87 PRO D C 1
ATOM 5046 O O . PRO D 1 87 ? 30.510 61.692 46.993 1.00 15.05 87 PRO D O 1
ATOM 5050 N N . LEU D 1 88 ? 29.160 62.400 45.293 1.00 11.16 88 LEU D N 1
ATOM 5051 C CA . LEU D 1 88 ? 28.160 61.286 45.403 1.00 10.82 88 LEU D CA 1
ATOM 5052 C C . LEU D 1 88 ? 28.428 60.265 44.296 1.00 10.36 88 LEU D C 1
ATOM 5053 O O . LEU D 1 88 ? 28.490 60.618 43.088 1.00 9.79 88 LEU D O 1
ATOM 5058 N N . VAL D 1 89 ? 28.579 59.008 44.676 1.00 10.09 89 VAL D N 1
ATOM 5059 C CA . VAL D 1 89 ? 28.816 57.921 43.726 1.00 10.01 89 VAL D CA 1
ATOM 5060 C C . VAL D 1 89 ? 27.639 56.954 43.781 1.00 9.38 89 VAL D C 1
ATOM 5061 O O . VAL D 1 89 ? 27.300 56.435 44.870 1.00 10.12 89 VAL D O 1
ATOM 5065 N N . LEU D 1 90 ? 26.969 56.771 42.649 1.00 8.88 90 LEU D N 1
ATOM 5066 C CA . LEU D 1 90 ? 25.794 55.893 42.556 1.00 8.76 90 LEU D CA 1
ATOM 5067 C C . LEU D 1 90 ? 26.174 54.713 41.686 1.00 8.63 90 LEU D C 1
ATOM 5068 O O . LEU D 1 90 ? 26.500 54.923 40.494 1.00 8.26 90 LEU D O 1
ATOM 5073 N N . ILE D 1 91 ? 26.107 53.503 42.252 1.00 8.66 91 ILE D N 1
ATOM 5074 C CA . ILE D 1 91 ? 26.327 52.257 41.524 1.00 8.97 91 ILE D CA 1
ATOM 5075 C C . ILE D 1 91 ? 25.014 51.432 41.534 1.00 9.32 91 ILE D C 1
ATOM 5076 O O . ILE D 1 91 ? 24.370 51.274 42.563 1.00 9.46 91 ILE D O 1
ATOM 5081 N N . ASN D 1 92 ? 24.630 50.967 40.364 1.00 9.05 92 ASN D N 1
ATOM 5082 C CA . ASN D 1 92 ? 23.366 50.237 40.165 1.00 9.40 92 ASN D CA 1
ATOM 5083 C C . ASN D 1 92 ? 22.163 50.943 40.804 1.00 9.73 92 ASN D C 1
ATOM 5084 O O . ASN D 1 92 ? 21.345 50.298 41.491 1.00 10.38 92 ASN D O 1
ATOM 5089 N N . PRO D 1 93 ? 22.022 52.263 40.570 1.00 9.56 93 PRO D N 1
ATOM 5090 C CA . PRO D 1 93 ? 20.916 52.985 41.219 1.00 9.83 93 PRO D CA 1
ATOM 5091 C C . PRO D 1 93 ? 19.561 52.602 40.666 1.00 10.27 93 PRO D C 1
ATOM 5092 O O . PRO D 1 93 ? 19.428 52.142 39.510 1.00 10.00 93 PRO D O 1
ATOM 5096 N N . LYS D 1 94 ? 18.566 52.783 41.522 1.00 11.17 94 LYS D N 1
ATOM 5097 C CA . LYS D 1 94 ? 17.191 52.569 41.146 1.00 12.59 94 LYS D CA 1
ATOM 5098 C C . LYS D 1 94 ? 16.350 53.681 41.739 1.00 12.69 94 LYS D C 1
ATOM 5099 O O . LYS D 1 94 ? 16.479 53.992 42.943 1.00 12.24 94 LYS D O 1
ATOM 5105 N N . ILE D 1 95 ? 15.511 54.295 40.916 1.00 12.22 95 ILE D N 1
ATOM 5106 C CA . ILE D 1 95 ? 14.514 55.274 41.395 1.00 13.05 95 ILE D CA 1
ATOM 5107 C C . ILE D 1 95 ? 13.403 54.471 42.074 1.00 13.37 95 ILE D C 1
ATOM 5108 O O . ILE D 1 95 ? 12.707 53.663 41.434 1.00 14.37 95 ILE D O 1
ATOM 5113 N N . GLU D 1 96 ? 13.217 54.690 43.373 1.00 13.35 96 GLU D N 1
ATOM 5114 C CA . GLU D 1 96 ? 12.204 54.024 44.139 1.00 14.51 96 GLU D CA 1
ATOM 5115 C C . GLU D 1 96 ? 10.869 54.748 44.009 1.00 15.28 96 GLU D C 1
ATOM 5116 O O . GLU D 1 96 ? 9.815 54.099 43.904 1.00 16.37 96 GLU D O 1
ATOM 5122 N N . ARG D 1 97 ? 10.914 56.074 44.001 1.00 14.92 97 ARG D N 1
ATOM 5123 C CA . ARG D 1 97 ? 9.740 56.880 43.724 1.00 16.56 97 ARG D CA 1
ATOM 5124 C C . ARG D 1 97 ? 10.174 58.294 43.409 1.00 15.47 97 ARG D C 1
ATOM 5125 O O . ARG D 1 97 ? 11.327 58.639 43.611 1.00 14.41 97 ARG D O 1
ATOM 5133 N N . THR D 1 98 ? 9.255 59.045 42.825 1.00 15.50 98 THR D N 1
ATOM 5134 C CA . THR D 1 98 ? 9.392 60.467 42.721 1.00 14.78 98 THR D CA 1
ATOM 5135 C C . THR D 1 98 ? 8.240 61.128 43.483 1.00 14.21 98 THR D C 1
ATOM 5136 O O . THR D 1 98 ? 7.264 60.496 43.844 1.00 14.95 98 THR D O 1
ATOM 5140 N N . ALA D 1 99 ? 8.365 62.436 43.729 1.00 13.27 99 ALA D N 1
ATOM 5141 C CA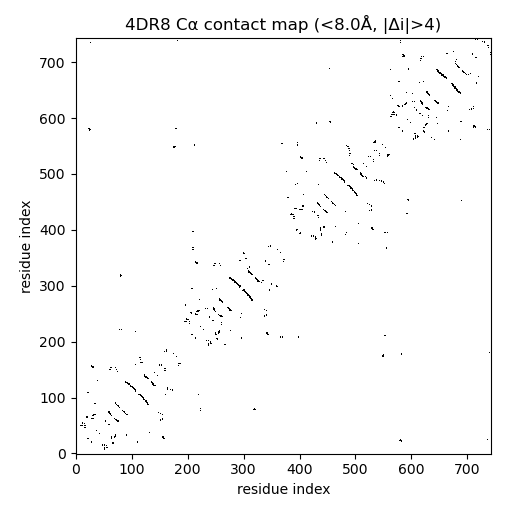 . ALA D 1 99 ? 7.362 63.207 44.433 1.00 13.79 99 ALA D CA 1
ATOM 5142 C C . ALA D 1 99 ? 7.519 64.685 44.106 1.00 13.77 99 ALA D C 1
ATOM 5143 O O . ALA D 1 99 ? 8.342 65.083 43.326 1.00 12.95 99 ALA D O 1
ATOM 5145 N N . GLY D 1 100 ? 6.697 65.502 44.733 1.00 14.74 100 GLY D N 1
ATOM 5146 C CA . GLY D 1 100 ? 6.696 66.915 44.472 1.00 15.91 100 GLY D CA 1
ATOM 5147 C C . GLY D 1 100 ? 5.937 67.200 43.191 1.00 17.18 100 GLY D C 1
ATOM 5148 O O . GLY D 1 100 ? 5.313 66.319 42.603 1.00 18.44 100 GLY D O 1
ATOM 5149 N N . ASP D 1 101 ? 6.000 68.420 42.746 1.00 18.87 101 ASP D N 1
ATOM 5150 C CA . ASP D 1 101 ? 5.361 68.738 41.490 1.00 20.47 101 ASP D CA 1
ATOM 5151 C C . ASP D 1 101 ? 6.380 68.576 40.370 1.00 19.02 101 ASP D C 1
ATOM 5152 O O . ASP D 1 101 ? 7.580 68.383 40.592 1.00 18.13 101 ASP D O 1
ATOM 5157 N N . LEU D 1 102 ? 5.868 68.618 39.163 1.00 18.20 102 LEU D N 1
ATOM 5158 C CA . LEU D 1 102 ? 6.705 68.710 37.986 1.00 17.66 102 LEU D CA 1
ATOM 5159 C C . LEU D 1 102 ? 7.249 70.146 37.923 1.00 17.57 102 LEU D C 1
ATOM 5160 O O . LEU D 1 102 ? 6.531 71.127 38.151 1.00 18.95 102 LEU D O 1
ATOM 5165 N N . GLU D 1 103 ? 8.531 70.269 37.644 1.00 16.67 103 GLU D N 1
ATOM 5166 C CA A GLU D 1 103 ? 9.178 71.544 37.436 0.50 17.22 103 GLU D CA 1
ATOM 5167 C CA B GLU D 1 103 ? 9.175 71.549 37.431 0.50 17.28 103 GLU D CA 1
ATOM 5168 C C . GLU D 1 103 ? 9.939 71.546 36.104 1.00 17.01 103 GLU D C 1
ATOM 5169 O O . GLU D 1 103 ? 10.590 70.566 35.737 1.00 16.02 103 GLU D O 1
ATOM 5180 N N . GLN D 1 104 ? 9.847 72.653 35.382 1.00 18.42 104 GLN D N 1
ATOM 5181 C CA . GLN D 1 104 ? 10.560 72.833 34.141 1.00 20.09 104 GLN D CA 1
ATOM 5182 C C . GLN D 1 104 ? 11.760 73.771 34.394 1.00 19.96 104 GLN D C 1
ATOM 5183 O O . GLN D 1 104 ? 11.578 74.923 34.797 1.00 20.79 104 GLN D O 1
ATOM 5189 N N . CYS D 1 105 ? 12.976 73.296 34.124 1.00 18.96 105 CYS D N 1
ATOM 5190 C CA . CYS D 1 105 ? 14.200 74.062 34.310 1.00 18.91 105 CYS D CA 1
ATOM 5191 C C . CYS D 1 105 ? 15.200 73.790 33.189 1.00 17.81 105 CYS D C 1
ATOM 5192 O O . CYS D 1 105 ? 15.154 72.753 32.548 1.00 16.58 105 CYS D O 1
ATOM 5195 N N . GLN D 1 106 ? 16.125 74.718 33.007 1.00 17.97 106 GLN D N 1
ATOM 5196 C CA . GLN D 1 106 ? 17.142 74.593 31.967 1.00 18.57 106 GLN D CA 1
ATOM 5197 C C . GLN D 1 106 ? 18.164 73.561 32.375 1.00 16.65 106 GLN D C 1
ATOM 5198 O O . GLN D 1 106 ? 18.577 73.503 33.548 1.00 16.86 106 GLN D O 1
ATOM 5204 N N . GLU D 1 107 ? 18.521 72.712 31.413 1.00 15.89 107 GLU D N 1
ATOM 5205 C CA . GLU D 1 107 ? 19.596 71.742 31.630 1.00 14.59 107 GLU D CA 1
ATOM 5206 C C . GLU D 1 107 ? 20.613 71.806 30.516 1.00 14.07 107 GLU D C 1
ATOM 5207 O O . GLU D 1 107 ? 20.274 72.193 29.402 1.00 13.71 107 GLU D O 1
ATOM 5213 N N . GLY D 1 108 ? 21.858 71.498 30.891 1.00 12.61 108 GLY D N 1
ATOM 5214 C CA . GLY D 1 108 ? 22.936 71.158 29.953 1.00 12.07 108 GLY D CA 1
ATOM 5215 C C . GLY D 1 108 ? 23.421 69.713 30.144 1.00 11.49 108 GLY D C 1
ATOM 5216 O O . GLY D 1 108 ? 22.853 68.942 30.898 1.00 11.84 108 GLY D O 1
ATOM 5217 N N . CYS D 1 109 ? 24.478 69.352 29.427 1.00 10.63 109 CYS D N 1
ATOM 5218 C CA . CYS D 1 109 ? 25.071 68.023 29.478 1.00 10.19 109 CYS D CA 1
ATOM 5219 C C . CYS D 1 109 ? 26.463 68.067 28.890 1.00 10.01 109 CYS D C 1
ATOM 5220 O O . CYS D 1 109 ? 26.682 68.690 27.870 1.00 10.09 109 CYS D O 1
ATOM 5223 N N . LEU D 1 110 ? 27.413 67.449 29.532 1.00 10.03 110 LEU D N 1
ATOM 5224 C CA . LEU D 1 110 ? 28.771 67.372 29.042 1.00 10.45 110 LEU D CA 1
ATOM 5225 C C . LEU D 1 110 ? 28.865 66.672 27.670 1.00 9.78 110 LEU D C 1
ATOM 5226 O O . LEU D 1 110 ? 29.853 66.821 26.948 1.00 10.21 110 LEU D O 1
ATOM 5231 N N . SER D 1 111 ? 27.889 65.837 27.349 1.00 8.93 111 SER D N 1
ATOM 5232 C CA . SER D 1 111 ? 27.847 65.195 26.035 1.00 8.88 111 SER D CA 1
ATOM 5233 C C . SER D 1 111 ? 27.163 66.021 24.966 1.00 9.29 111 SER D C 1
ATOM 5234 O O . SER D 1 111 ? 27.176 65.611 23.807 1.00 9.29 111 SER D O 1
ATOM 5237 N N . ILE D 1 112 ? 26.644 67.189 25.314 1.00 9.17 112 ILE D N 1
ATOM 5238 C CA . ILE D 1 112 ? 25.993 68.091 24.362 1.00 9.88 112 ILE D CA 1
ATOM 5239 C C . ILE D 1 112 ? 26.432 69.518 24.709 1.00 10.49 112 ILE D C 1
ATOM 5240 O O . ILE D 1 112 ? 25.618 70.371 25.048 1.00 10.61 112 ILE D O 1
ATOM 5245 N N . PRO D 1 113 ? 27.751 69.766 24.609 1.00 11.60 113 PRO D N 1
ATOM 5246 C CA . PRO D 1 113 ? 28.255 71.034 25.117 1.00 12.20 113 PRO D CA 1
ATOM 5247 C C . PRO D 1 113 ? 27.674 72.235 24.390 1.00 13.25 113 PRO D C 1
ATOM 5248 O O . PRO D 1 113 ? 27.510 72.230 23.146 1.00 13.91 113 PRO D O 1
ATOM 5252 N N . GLY D 1 114 ? 27.387 73.263 25.176 1.00 14.22 114 GLY D N 1
ATOM 5253 C CA . GLY D 1 114 ? 26.802 74.500 24.682 1.00 14.85 114 GLY D CA 1
ATOM 5254 C C . GLY D 1 114 ? 25.292 74.535 24.435 1.00 15.59 114 GLY D C 1
ATOM 5255 O O . GLY D 1 114 ? 24.755 75.561 24.018 1.00 15.94 114 GLY D O 1
ATOM 5256 N N . VAL D 1 115 ? 24.601 73.405 24.649 1.00 14.49 115 VAL D N 1
ATOM 5257 C CA . VAL D 1 115 ? 23.165 73.333 24.426 1.00 14.65 115 VAL D CA 1
ATOM 5258 C C . VAL D 1 115 ? 22.449 73.364 25.778 1.00 14.44 115 VAL D C 1
ATOM 5259 O O . VAL D 1 115 ? 22.772 72.553 26.659 1.00 13.48 115 VAL D O 1
ATOM 5263 N N . TYR D 1 116 ? 21.563 74.341 25.973 1.00 15.38 116 TYR D N 1
ATOM 5264 C CA . TYR D 1 116 ? 20.785 74.475 27.196 1.00 15.65 116 TYR D CA 1
ATOM 5265 C C . TYR D 1 116 ? 19.322 74.643 26.805 1.00 15.69 116 TYR D C 1
ATOM 5266 O O . TYR D 1 116 ? 18.941 75.584 26.074 1.00 16.89 116 TYR D O 1
ATOM 5275 N N . LEU D 1 117 ? 18.478 73.771 27.335 1.00 15.14 117 LEU D N 1
ATOM 5276 C CA . LEU D 1 117 ? 17.055 73.694 26.972 1.00 15.16 117 LEU D CA 1
ATOM 5277 C C . LEU D 1 117 ? 16.246 73.304 28.211 1.00 15.59 117 LEU D C 1
ATOM 5278 O O . LEU D 1 117 ? 16.800 72.741 29.142 1.00 15.00 117 LEU D O 1
ATOM 5283 N N . ASP D 1 118 ? 14.967 73.679 28.216 1.00 16.97 118 ASP D N 1
ATOM 5284 C CA . ASP D 1 118 ? 14.085 73.371 29.361 1.00 17.47 118 ASP D CA 1
ATOM 5285 C C . ASP D 1 118 ? 13.680 71.911 29.376 1.00 15.68 118 ASP D C 1
ATOM 5286 O O . ASP D 1 118 ? 13.326 71.370 28.344 1.00 16.18 118 ASP D O 1
ATOM 5291 N N . VAL D 1 119 ? 13.649 71.291 30.550 1.00 14.15 119 VAL D N 1
ATOM 5292 C CA . VAL D 1 119 ? 13.238 69.902 30.690 1.00 13.61 119 VAL D CA 1
ATOM 5293 C C . VAL D 1 119 ? 12.339 69.883 31.915 1.00 13.32 119 VAL D C 1
ATOM 5294 O O . VAL D 1 119 ? 12.704 70.434 32.941 1.00 12.82 119 VAL D O 1
ATOM 5298 N N . GLU D 1 120 ? 11.196 69.226 31.790 1.00 13.95 120 GLU D N 1
ATOM 5299 C CA . GLU D 1 120 ? 10.285 68.999 32.925 1.00 14.25 120 GLU D CA 1
ATOM 5300 C C . GLU D 1 120 ? 10.576 67.666 33.622 1.00 13.37 120 GLU D C 1
ATOM 5301 O O . GLU D 1 120 ? 10.651 66.619 32.964 1.00 12.88 120 GLU D O 1
ATOM 5307 N N . ARG D 1 121 ? 10.718 67.703 34.951 1.00 13.00 121 ARG D N 1
ATOM 5308 C CA . ARG D 1 121 ? 10.916 66.504 35.746 1.00 12.34 121 ARG D CA 1
ATOM 5309 C C . ARG D 1 121 ? 10.251 66.651 37.100 1.00 12.69 121 ARG D C 1
ATOM 5310 O O . ARG D 1 121 ? 10.118 67.760 37.619 1.00 13.20 121 ARG D O 1
ATOM 5318 N N . PRO D 1 122 ? 9.946 65.528 37.738 1.00 12.59 122 PRO D N 1
ATOM 5319 C CA . PRO D 1 122 ? 9.545 65.630 39.134 1.00 12.97 122 PRO D CA 1
ATOM 5320 C C . PRO D 1 122 ? 10.605 66.310 39.976 1.00 12.88 122 PRO D C 1
ATOM 5321 O O . PRO D 1 122 ? 11.818 66.103 39.761 1.00 11.75 122 PRO D O 1
ATOM 5325 N N . GLU D 1 123 ? 10.170 67.103 40.946 1.00 13.42 123 GLU D N 1
ATOM 5326 C CA . GLU D 1 123 ? 11.103 67.874 41.724 1.00 13.81 123 GLU D CA 1
ATOM 5327 C C . GLU D 1 123 ? 11.852 67.048 42.774 1.00 12.83 123 GLU D C 1
ATOM 5328 O O . GLU D 1 123 ? 12.915 67.456 43.193 1.00 12.31 123 GLU D O 1
ATOM 5334 N N . ILE D 1 124 ? 11.292 65.921 43.210 1.00 12.12 124 ILE D N 1
ATOM 5335 C CA . ILE D 1 124 ? 11.879 65.097 44.303 1.00 11.66 124 ILE D CA 1
ATOM 5336 C C . ILE D 1 124 ? 12.055 63.652 43.838 1.00 11.86 124 ILE D C 1
ATOM 5337 O O . ILE D 1 124 ? 11.182 63.126 43.143 1.00 11.72 124 ILE D O 1
ATOM 5342 N N . VAL D 1 125 ? 13.187 63.035 44.190 1.00 11.71 125 VAL D N 1
ATOM 5343 C CA . VAL D 1 125 ? 13.434 61.662 43.818 1.00 12.25 125 VAL D CA 1
ATOM 5344 C C . VAL D 1 125 ? 14.002 60.910 45.040 1.00 12.58 125 VAL D C 1
ATOM 5345 O O . VAL D 1 125 ? 14.770 61.470 45.828 1.00 11.76 125 VAL D O 1
ATOM 5349 N N . GLU D 1 126 ? 13.632 59.657 45.188 1.00 12.64 126 GLU D N 1
ATOM 5350 C CA . GLU D 1 126 ? 14.261 58.754 46.155 1.00 13.59 126 GLU D CA 1
ATOM 5351 C C . GLU D 1 126 ? 14.953 57.697 45.365 1.00 12.76 126 GLU D C 1
ATOM 5352 O O . GLU D 1 126 ? 14.362 57.084 44.465 1.00 12.50 126 GLU D O 1
ATOM 5358 N N . VAL D 1 127 ? 16.214 57.440 45.697 1.00 11.77 127 VAL D N 1
ATOM 5359 C CA A VAL D 1 127 ? 16.991 56.429 44.974 0.50 11.65 127 VAL D CA 1
ATOM 5360 C CA B VAL D 1 127 ? 17.035 56.488 44.972 0.50 11.59 127 VAL D CA 1
ATOM 5361 C C . VAL D 1 127 ? 17.632 55.464 45.944 1.00 11.45 127 VAL D C 1
ATOM 5362 O O . VAL D 1 127 ? 18.079 55.836 47.044 1.00 12.45 127 VAL D O 1
ATOM 5369 N N . SER D 1 128 ? 17.700 54.199 45.539 1.00 10.79 128 SER D N 1
ATOM 5370 C CA . SER D 1 128 ? 18.503 53.234 46.255 1.00 10.97 128 SER D CA 1
ATOM 5371 C C . SER D 1 128 ? 19.702 52.911 45.360 1.00 10.59 128 SER D C 1
ATOM 5372 O O . SER D 1 128 ? 19.617 53.008 44.128 1.00 10.03 128 SER D O 1
ATOM 5375 N N . TYR D 1 129 ? 20.822 52.582 45.987 1.00 10.44 129 TYR D N 1
ATOM 5376 C CA . TYR D 1 129 ? 22.065 52.387 45.227 1.00 10.28 129 TYR D CA 1
ATOM 5377 C C . TYR D 1 129 ? 23.088 51.654 46.052 1.00 10.51 129 TYR D C 1
ATOM 5378 O O . TYR D 1 129 ? 22.884 51.389 47.248 1.00 11.32 129 TYR D O 1
ATOM 5387 N N . LYS D 1 130 ? 24.177 51.269 45.417 1.00 10.30 130 LYS D N 1
ATOM 5388 C CA A LYS D 1 130 ? 25.370 50.806 46.106 0.50 10.48 130 LYS D CA 1
ATOM 5389 C CA B LYS D 1 130 ? 25.375 50.806 46.103 0.50 10.60 130 LYS D CA 1
ATOM 5390 C C . LYS D 1 130 ? 26.409 51.920 46.040 1.00 10.34 130 LYS D C 1
ATOM 5391 O O . LYS D 1 130 ? 26.543 52.577 45.018 1.00 9.70 130 LYS D O 1
ATOM 5402 N N . ASP D 1 131 ? 27.114 52.159 47.138 1.00 10.70 131 ASP D N 1
ATOM 5403 C CA . ASP D 1 131 ? 28.194 53.122 47.191 1.00 11.19 131 ASP D CA 1
ATOM 5404 C C . ASP D 1 131 ? 29.526 52.513 46.727 1.00 11.95 131 ASP D C 1
ATOM 5405 O O . ASP D 1 131 ? 29.573 51.365 46.247 1.00 11.21 131 ASP D O 1
ATOM 5410 N N . GLU D 1 132 ? 30.588 53.289 46.785 1.00 12.73 132 GLU D N 1
ATOM 5411 C CA . GLU D 1 132 ? 31.867 52.873 46.217 1.00 13.76 132 GLU D CA 1
ATOM 5412 C C . GLU D 1 132 ? 32.540 51.742 46.984 1.00 13.89 132 GLU D C 1
ATOM 5413 O O . GLU D 1 132 ? 33.598 51.234 46.558 1.00 13.64 132 GLU D O 1
ATOM 5419 N N . ASN D 1 133 ? 31.987 51.390 48.145 1.00 13.81 133 ASN D N 1
ATOM 5420 C CA . ASN D 1 133 ? 32.446 50.265 48.957 1.00 15.25 133 ASN D CA 1
ATOM 5421 C C . ASN D 1 133 ? 31.458 49.102 48.931 1.00 14.09 133 ASN D C 1
ATOM 5422 O O . ASN D 1 133 ? 31.554 48.145 49.730 1.00 14.56 133 ASN D O 1
ATOM 5427 N N . GLY D 1 134 ? 30.503 49.177 48.012 1.00 13.30 134 GLY D N 1
ATOM 5428 C CA . GLY D 1 134 ? 29.544 48.086 47.818 1.00 13.44 134 GLY D CA 1
ATOM 5429 C C . GLY D 1 134 ? 28.438 48.035 48.863 1.00 13.70 134 GLY D C 1
ATOM 5430 O O . GLY D 1 134 ? 27.647 47.077 48.871 1.00 13.63 134 GLY D O 1
ATOM 5431 N N . ARG D 1 135 ? 28.352 49.063 49.705 1.00 14.17 135 ARG D N 1
ATOM 5432 C CA . ARG D 1 135 ? 27.335 49.123 50.714 1.00 15.00 135 ARG D CA 1
ATOM 5433 C C . ARG D 1 135 ? 26.031 49.683 50.195 1.00 14.00 135 ARG D C 1
ATOM 5434 O O . ARG D 1 135 ? 26.022 50.709 49.536 1.00 12.54 135 ARG D O 1
ATOM 5442 N N . PRO D 1 136 ? 24.925 49.018 50.484 1.00 13.50 136 PRO D N 1
ATOM 5443 C CA . PRO D 1 136 ? 23.654 49.593 50.089 1.00 13.53 136 PRO D CA 1
ATOM 5444 C C . PRO D 1 136 ? 23.322 50.871 50.809 1.00 13.18 136 PRO D C 1
ATOM 5445 O O . PRO D 1 136 ? 23.562 50.973 52.010 1.00 14.08 136 PRO D O 1
ATOM 5449 N N . GLN D 1 137 ? 22.789 51.834 50.044 1.00 13.01 137 GLN D N 1
ATOM 5450 C CA . GLN D 1 137 ? 22.394 53.115 50.568 1.00 13.58 137 GLN D CA 1
ATOM 5451 C C . GLN D 1 137 ? 21.070 53.538 49.967 1.00 13.40 137 GLN D C 1
ATOM 5452 O O . GLN D 1 137 ? 20.612 52.998 48.924 1.00 12.59 137 GLN D O 1
ATOM 5458 N N . ARG D 1 138 ? 20.496 54.595 50.551 1.00 14.37 138 ARG D N 1
ATOM 5459 C CA . ARG D 1 138 ? 19.331 55.245 49.938 1.00 15.37 138 ARG D CA 1
ATOM 5460 C C . ARG D 1 138 ? 19.386 56.738 50.199 1.00 14.70 138 ARG D C 1
ATOM 5461 O O . ARG D 1 138 ? 19.988 57.170 51.180 1.00 15.30 138 ARG D O 1
ATOM 5469 N N . LEU D 1 139 ? 18.736 57.512 49.352 1.00 13.99 139 LEU D N 1
ATOM 5470 C CA . LEU D 1 139 ? 18.809 58.949 49.445 1.00 14.54 139 LEU D CA 1
ATOM 5471 C C . LEU D 1 139 ? 17.498 59.525 48.927 1.00 13.48 139 LEU D C 1
ATOM 5472 O O . LEU D 1 139 ? 16.952 59.027 47.981 1.00 14.35 139 LEU D O 1
ATOM 5477 N N . VAL D 1 140 ? 17.015 60.577 49.573 1.00 12.15 140 VAL D N 1
ATOM 5478 C CA A VAL D 1 140 ? 15.957 61.395 49.016 0.60 12.12 140 VAL D CA 1
ATOM 5479 C CA B VAL D 1 140 ? 15.969 61.389 49.000 0.40 12.10 140 VAL D CA 1
ATOM 5480 C C . VAL D 1 140 ? 16.573 62.732 48.673 1.00 11.51 140 VAL D C 1
ATOM 5481 O O . VAL D 1 140 ? 17.363 63.253 49.444 1.00 11.40 140 VAL D O 1
ATOM 5488 N N . ALA D 1 141 ? 16.226 63.242 47.486 1.00 11.42 141 ALA D N 1
ATOM 5489 C CA . ALA D 1 141 ? 16.790 64.491 46.972 1.00 10.99 141 ALA D CA 1
ATOM 5490 C C . ALA D 1 141 ? 15.753 65.396 46.384 1.00 11.29 141 ALA D C 1
ATOM 5491 O O . ALA D 1 141 ? 14.703 64.905 45.948 1.00 10.96 141 ALA D O 1
ATOM 5493 N N . ASP D 1 142 ? 16.033 66.701 46.411 1.00 11.72 142 ASP D N 1
ATOM 5494 C CA . ASP D 1 142 ? 15.222 67.737 45.797 1.00 12.74 142 ASP D CA 1
ATOM 5495 C C . ASP D 1 142 ? 16.074 68.695 44.999 1.00 12.34 142 ASP D C 1
ATOM 5496 O O . ASP D 1 142 ? 17.290 68.477 44.866 1.00 11.42 142 ASP D O 1
ATOM 5501 N N . GLY D 1 143 ? 15.444 69.710 44.420 1.00 13.10 143 GLY D N 1
ATOM 5502 C CA . GLY D 1 143 ? 16.187 70.798 43.806 1.00 13.40 143 GLY D CA 1
ATOM 5503 C C . GLY D 1 143 ? 17.180 70.320 42.749 1.00 12.58 143 GLY D C 1
ATOM 5504 O O . GLY D 1 143 ? 16.938 69.410 41.957 1.00 11.98 143 GLY D O 1
ATOM 5505 N N . LEU D 1 144 ? 18.348 70.947 42.754 1.00 13.32 144 LEU D N 1
ATOM 5506 C CA . LEU D 1 144 ? 19.332 70.646 41.731 1.00 13.22 144 LEU D CA 1
ATOM 5507 C C . LEU D 1 144 ? 19.867 69.206 41.838 1.00 11.98 144 LEU D C 1
ATOM 5508 O O . LEU D 1 144 ? 20.081 68.531 40.832 1.00 11.60 144 LEU D O 1
ATOM 5513 N N . LEU D 1 145 ? 19.980 68.699 43.061 1.00 11.65 145 LEU D N 1
ATOM 5514 C CA . LEU D 1 145 ? 20.549 67.389 43.249 1.00 11.10 145 LEU D CA 1
ATOM 5515 C C . LEU D 1 145 ? 19.582 66.367 42.616 1.00 10.40 145 LEU D C 1
ATOM 5516 O O . LEU D 1 145 ? 20.003 65.464 41.884 1.00 9.62 145 LEU D O 1
ATOM 5521 N N . ALA D 1 146 ? 18.276 66.510 42.852 1.00 10.44 146 ALA D N 1
ATOM 5522 C CA . ALA D 1 146 ? 17.299 65.598 42.244 1.00 10.14 146 ALA D CA 1
ATOM 5523 C C . ALA D 1 146 ? 17.276 65.700 40.727 1.00 10.17 146 ALA D C 1
ATOM 5524 O O . ALA D 1 146 ? 17.097 64.707 40.031 1.00 9.79 146 ALA D O 1
ATOM 5526 N N . ARG D 1 147 ? 17.414 66.916 40.216 1.00 10.78 147 ARG D N 1
ATOM 5527 C CA . ARG D 1 147 ? 17.442 67.097 38.767 1.00 10.73 147 ARG D CA 1
ATOM 5528 C C . ARG D 1 147 ? 18.655 66.369 38.146 1.00 10.04 147 ARG D C 1
ATOM 5529 O O . ARG D 1 147 ? 18.557 65.661 37.152 1.00 9.54 147 ARG D O 1
ATOM 5537 N N . CYS D 1 148 ? 19.808 66.568 38.763 1.00 9.66 148 CYS D N 1
ATOM 5538 C CA A CYS D 1 148 ? 21.052 65.964 38.275 0.70 9.03 148 CYS D CA 1
ATOM 5539 C CA B CYS D 1 148 ? 21.041 65.918 38.314 0.30 9.41 148 CYS D CA 1
ATOM 5540 C C . CYS D 1 148 ? 20.959 64.434 38.370 1.00 8.65 148 CYS D C 1
ATOM 5541 O O . CYS D 1 148 ? 21.316 63.749 37.430 1.00 8.44 148 CYS D O 1
ATOM 5546 N N . ILE D 1 149 ? 20.509 63.914 39.519 1.00 8.52 149 ILE D N 1
ATOM 5547 C CA . ILE D 1 149 ? 20.315 62.481 39.631 1.00 8.14 149 ILE D CA 1
ATOM 5548 C C . ILE D 1 149 ? 19.426 61.935 38.525 1.00 8.30 149 ILE D C 1
ATOM 5549 O O . ILE D 1 149 ? 19.769 60.908 37.913 1.00 7.94 149 ILE D O 1
ATOM 5554 N N . GLN D 1 150 ? 18.280 62.567 38.258 1.00 8.63 150 GLN D N 1
ATOM 5555 C CA . GLN D 1 150 ? 17.396 62.039 37.215 1.00 8.70 150 GLN D CA 1
ATOM 5556 C C . GLN D 1 150 ? 18.016 62.156 35.802 1.00 8.35 150 GLN D C 1
ATOM 5557 O O . GLN D 1 150 ? 17.874 61.243 34.980 1.00 8.84 150 GLN D O 1
ATOM 5563 N N . HIS D 1 151 ? 18.690 63.264 35.562 1.00 8.20 151 HIS D N 1
ATOM 5564 C CA . HIS D 1 151 ? 19.427 63.474 34.295 1.00 7.67 151 HIS D CA 1
ATOM 5565 C C . HIS D 1 151 ? 20.426 62.341 34.137 1.00 7.44 151 HIS D C 1
ATOM 5566 O O . HIS D 1 151 ? 20.561 61.762 33.046 1.00 7.28 151 HIS D O 1
ATOM 5573 N N . GLU D 1 152 ? 21.195 62.043 35.205 1.00 7.40 152 GLU D N 1
ATOM 5574 C CA . GLU D 1 152 ? 22.261 61.052 35.104 1.00 7.44 152 GLU D CA 1
ATOM 5575 C C . GLU D 1 152 ? 21.685 59.639 34.954 1.00 7.62 152 GLU D C 1
ATOM 5576 O O . GLU D 1 152 ? 22.239 58.813 34.237 1.00 7.71 152 GLU D O 1
ATOM 5582 N N . MET D 1 153 ? 20.600 59.371 35.680 1.00 7.92 153 MET D N 1
ATOM 5583 C CA A MET D 1 153 ? 19.886 58.076 35.571 0.50 7.99 153 MET D CA 1
ATOM 5584 C CA B MET D 1 153 ? 19.998 58.054 35.550 0.50 8.20 153 MET D CA 1
ATOM 5585 C C . MET D 1 153 ? 19.433 57.853 34.143 1.00 8.11 153 MET D C 1
ATOM 5586 O O . MET D 1 153 ? 19.492 56.760 33.611 1.00 7.91 153 MET D O 1
ATOM 5595 N N . ASP D 1 154 ? 18.948 58.902 33.500 1.00 7.84 154 ASP D N 1
ATOM 5596 C CA . ASP D 1 154 ? 18.526 58.800 32.089 1.00 8.39 154 ASP D CA 1
ATOM 5597 C C . ASP D 1 154 ? 19.673 58.269 31.239 1.00 8.17 154 ASP D C 1
ATOM 5598 O O . ASP D 1 154 ? 19.480 57.453 30.345 1.00 8.49 154 ASP D O 1
ATOM 5603 N N . HIS D 1 155 ? 20.877 58.744 31.528 1.00 7.77 155 HIS D N 1
ATOM 5604 C CA . HIS D 1 155 ? 22.067 58.304 30.744 1.00 7.63 155 HIS D CA 1
ATOM 5605 C C . HIS D 1 155 ? 22.284 56.841 30.823 1.00 8.08 155 HIS D C 1
ATOM 5606 O O . HIS D 1 155 ? 22.778 56.248 29.873 1.00 9.29 155 HIS D O 1
ATOM 5613 N N . LEU D 1 156 ? 21.941 56.234 31.955 1.00 8.18 156 LEU D N 1
ATOM 5614 C CA . LEU D 1 156 ? 22.102 54.786 32.115 1.00 8.33 156 LEU D CA 1
ATOM 5615 C C . LEU D 1 156 ? 21.065 53.959 31.352 1.00 9.50 156 LEU D C 1
ATOM 5616 O O . LEU D 1 156 ? 21.212 52.746 31.220 1.00 9.57 156 LEU D O 1
ATOM 5621 N N . ASN D 1 157 ? 20.023 54.608 30.846 1.00 9.87 157 ASN D N 1
ATOM 5622 C CA . ASN D 1 157 ? 18.969 53.964 30.061 1.00 11.39 157 ASN D CA 1
ATOM 5623 C C . ASN D 1 157 ? 19.061 54.391 28.608 1.00 10.97 157 ASN D C 1
ATOM 5624 O O . ASN D 1 157 ? 18.106 54.204 27.849 1.00 12.62 157 ASN D O 1
ATOM 5629 N N . GLY D 1 158 ? 20.156 55.041 28.242 1.00 10.37 158 GLY D N 1
ATOM 5630 C CA . GLY D 1 158 ? 20.304 55.522 26.858 1.00 10.15 158 GLY D CA 1
ATOM 5631 C C . GLY D 1 158 ? 19.418 56.704 26.471 1.00 10.10 158 GLY D C 1
ATOM 5632 O O . GLY D 1 158 ? 19.067 56.858 25.286 1.00 10.42 158 GLY D O 1
ATOM 5633 N N . VAL D 1 159 ? 19.070 57.539 27.456 1.00 9.07 159 VAL D N 1
ATOM 5634 C CA . VAL D 1 159 ? 18.223 58.721 27.305 1.00 9.08 159 VAL D CA 1
ATOM 5635 C C . VAL D 1 159 ? 19.037 59.988 27.565 1.00 8.86 159 VAL D C 1
ATOM 5636 O O . VAL D 1 159 ? 19.797 60.050 28.549 1.00 8.61 159 VAL D O 1
ATOM 5640 N N . LEU D 1 160 ? 18.869 60.966 26.666 1.00 9.18 160 LEU D N 1
ATOM 5641 C CA . LEU D 1 160 ? 19.574 62.246 26.710 1.00 9.01 160 LEU D CA 1
ATOM 5642 C C . LEU D 1 160 ? 18.544 63.329 26.930 1.00 9.25 160 LEU D C 1
ATOM 5643 O O . LEU D 1 160 ? 17.397 63.173 26.528 1.00 9.49 160 LEU D O 1
ATOM 5648 N N . PHE D 1 161 ? 18.960 64.446 27.505 1.00 9.14 161 PHE D N 1
ATOM 5649 C CA . PHE D 1 161 ? 17.976 65.446 27.970 1.00 9.48 161 PHE D CA 1
ATOM 5650 C C . PHE D 1 161 ? 17.193 66.048 26.789 1.00 9.88 161 PHE D C 1
ATOM 5651 O O . PHE D 1 161 ? 16.005 66.396 26.913 1.00 10.10 161 PHE D O 1
ATOM 5659 N N . VAL D 1 162 ? 17.850 66.077 25.620 1.00 9.89 162 VAL D N 1
ATOM 5660 C CA . VAL D 1 162 ? 17.20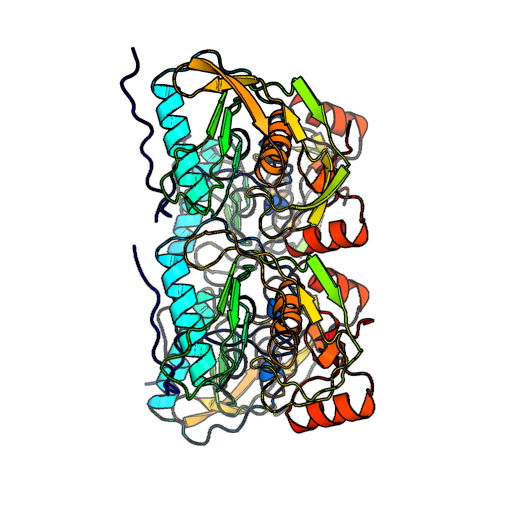1 66.604 24.411 1.00 10.60 162 VAL D CA 1
ATOM 5661 C C . VAL D 1 162 ? 15.973 65.799 24.016 1.00 11.04 162 VAL D C 1
ATOM 5662 O O . VAL D 1 162 ? 15.049 66.321 23.374 1.00 11.72 162 VAL D O 1
ATOM 5666 N N . ASP D 1 163 ? 15.944 64.540 24.414 1.00 10.82 163 ASP D N 1
ATOM 5667 C CA . ASP D 1 163 ? 14.805 63.637 24.137 1.00 11.44 163 ASP D CA 1
ATOM 5668 C C . ASP D 1 163 ? 13.533 64.121 24.840 1.00 12.23 163 ASP D C 1
ATOM 5669 O O . ASP D 1 163 ? 12.421 63.794 24.419 1.00 14.27 163 ASP D O 1
ATOM 5674 N N . ARG D 1 164 ? 13.711 64.886 25.918 1.00 11.90 164 ARG D N 1
ATOM 5675 C CA . ARG D 1 164 ? 12.582 65.341 26.746 1.00 12.25 164 ARG D CA 1
ATOM 5676 C C . ARG D 1 164 ? 12.156 66.780 26.418 1.00 13.21 164 ARG D C 1
ATOM 5677 O O . ARG D 1 164 ? 11.164 67.294 26.979 1.00 13.57 164 ARG D O 1
ATOM 5685 N N . VAL D 1 165 ? 12.858 67.445 25.510 1.00 13.59 165 VAL D N 1
ATOM 5686 C CA . VAL D 1 165 ? 12.561 68.846 25.206 1.00 14.73 165 VAL D CA 1
ATOM 5687 C C . VAL D 1 165 ? 11.297 68.897 24.322 1.00 16.02 165 VAL D C 1
ATOM 5688 O O . VAL D 1 165 ? 11.181 68.174 23.333 1.00 15.94 165 VAL D O 1
ATOM 5692 N N . GLU D 1 166 ? 10.354 69.751 24.723 1.00 17.45 166 GLU D N 1
ATOM 5693 C CA . GLU D 1 166 ? 9.034 69.859 24.129 1.00 19.43 166 GLU D CA 1
ATOM 5694 C C . GLU D 1 166 ? 9.014 70.759 22.913 1.00 20.95 166 GLU D C 1
ATOM 5695 O O . GLU D 1 166 ? 8.337 70.444 21.936 1.00 22.57 166 GLU D O 1
ATOM 5697 N N . ASN D 1 167 ? 9.788 71.839 22.922 1.00 21.00 167 ASN D N 1
ATOM 5698 C CA . ASN D 1 167 ? 9.717 72.779 21.809 1.00 22.24 167 ASN D CA 1
ATOM 5699 C C . ASN D 1 167 ? 10.708 72.391 20.724 1.00 22.35 167 ASN D C 1
ATOM 5700 O O . ASN D 1 167 ? 11.890 72.614 20.846 1.00 21.14 167 ASN D O 1
ATOM 5705 N N . ARG D 1 168 ? 10.190 71.800 19.666 1.00 23.84 168 ARG D N 1
ATOM 5706 C CA . ARG D 1 168 ? 10.984 71.180 18.626 1.00 24.58 168 ARG D CA 1
ATOM 5707 C C . ARG D 1 168 ? 11.818 72.209 17.841 1.00 23.58 168 ARG D C 1
ATOM 5708 O O . ARG D 1 168 ? 12.968 71.940 17.454 1.00 23.13 168 ARG D O 1
ATOM 5716 N N . LEU D 1 169 ? 11.251 73.383 17.596 1.00 23.37 169 LEU D N 1
ATOM 5717 C CA . LEU D 1 169 ? 12.008 74.395 16.877 1.00 23.52 169 LEU D CA 1
ATOM 5718 C C . LEU D 1 169 ? 13.105 74.956 17.764 1.00 22.21 169 LEU D C 1
ATOM 5719 O O . LEU D 1 169 ? 14.225 75.176 17.289 1.00 21.31 169 LEU D O 1
ATOM 5724 N N . GLU D 1 170 ? 12.796 75.220 19.029 1.00 22.73 170 GLU D N 1
ATOM 5725 C CA . GLU D 1 170 ? 13.849 75.630 19.956 1.00 22.99 170 GLU D CA 1
ATOM 5726 C C . GLU D 1 170 ? 14.957 74.555 20.057 1.00 20.92 170 GLU D C 1
ATOM 5727 O O . GLU D 1 170 ? 16.118 74.903 20.108 1.00 19.84 170 GLU D O 1
ATOM 5733 N N . LEU D 1 171 ? 14.570 73.278 20.088 1.00 20.08 171 LEU D N 1
ATOM 5734 C CA . LEU D 1 171 ? 15.547 72.156 20.124 1.00 19.96 171 LEU D CA 1
ATOM 5735 C C . LEU D 1 171 ? 16.447 72.170 18.874 1.00 20.38 171 LEU D C 1
ATOM 5736 O O . LEU D 1 171 ? 17.668 72.164 18.992 1.00 19.28 171 LEU D O 1
ATOM 5741 N N . ASN D 1 172 ? 15.824 72.211 17.693 1.00 21.68 172 ASN D N 1
ATOM 5742 C CA . ASN D 1 172 ? 16.532 72.328 16.409 1.00 22.89 172 ASN D CA 1
ATOM 5743 C C . ASN D 1 172 ? 17.515 73.475 16.370 1.00 21.76 172 ASN D C 1
ATOM 5744 O O . ASN D 1 172 ? 18.635 73.286 15.949 1.00 22.49 172 ASN D O 1
ATOM 5749 N N . GLU D 1 173 ? 17.057 74.676 16.734 1.00 21.38 173 GLU D N 1
ATOM 5750 C CA . GLU D 1 173 ? 17.913 75.868 16.697 1.00 21.30 173 GLU D CA 1
ATOM 5751 C C . GLU D 1 173 ? 19.100 75.726 17.607 1.00 19.80 173 GLU D C 1
ATOM 5752 O O . GLU D 1 173 ? 20.224 76.039 17.235 1.00 19.85 173 GLU D O 1
ATOM 5758 N N . ALA D 1 174 ? 18.884 75.217 18.804 1.00 18.45 174 ALA D N 1
ATOM 5759 C CA . ALA D 1 174 ? 19.970 75.095 19.745 1.00 17.63 174 ALA D CA 1
ATOM 5760 C C . ALA D 1 174 ? 21.014 74.077 19.300 1.00 17.13 174 ALA D C 1
ATOM 5761 O O . ALA D 1 174 ? 22.210 74.281 19.511 1.00 16.99 174 ALA D O 1
ATOM 5763 N N . LEU D 1 175 ? 20.561 72.966 18.728 1.00 16.95 175 LEU D N 1
ATOM 5764 C CA . LEU D 1 175 ? 21.494 71.925 18.260 1.00 17.02 175 LEU D CA 1
ATOM 5765 C C . LEU D 1 175 ? 22.246 72.411 16.999 1.00 19.08 175 LEU D C 1
ATOM 5766 O O . LEU D 1 175 ? 23.452 72.276 16.927 1.00 18.80 175 LEU D O 1
ATOM 5771 N N . ASP D 1 176 ? 21.515 72.993 16.046 1.00 20.95 176 ASP D N 1
ATOM 5772 C CA . ASP D 1 176 ? 22.136 73.533 14.828 1.00 24.17 176 ASP D CA 1
ATOM 5773 C C . ASP D 1 176 ? 23.177 74.594 15.150 1.00 24.32 176 ASP D C 1
ATOM 5774 O O . ASP D 1 176 ? 24.223 74.645 14.493 1.00 25.90 176 ASP D O 1
ATOM 5779 N N . LYS D 1 177 ? 22.914 75.408 16.168 1.00 24.91 177 LYS D N 1
ATOM 5780 C CA . LYS D 1 177 ? 23.837 76.488 16.527 1.00 25.09 177 LYS D CA 1
ATOM 5781 C C . LYS D 1 177 ? 25.158 75.956 17.071 1.00 24.60 177 LYS D C 1
ATOM 5782 O O . LYS D 1 177 ? 26.165 76.626 16.975 1.00 24.95 177 LYS D O 1
ATOM 5784 N N . LYS D 1 178 ? 25.185 74.736 17.600 1.00 22.91 178 LYS D N 1
ATOM 5785 C CA . LYS D 1 178 ? 26.422 74.189 18.156 1.00 22.59 178 LYS D CA 1
ATOM 5786 C C . LYS D 1 178 ? 26.968 73.049 17.317 1.00 21.42 178 LYS D C 1
ATOM 5787 O O . LYS D 1 178 ? 27.897 72.381 17.740 1.00 22.96 178 LYS D O 1
ATOM 5793 N N . GLY D 1 179 ? 26.386 72.850 16.133 1.00 21.04 179 GLY D N 1
ATOM 5794 C CA . GLY D 1 179 ? 26.818 71.829 15.203 1.00 20.45 179 GLY D CA 1
ATOM 5795 C C . GLY D 1 179 ? 26.359 70.411 15.448 1.00 19.15 179 GLY D C 1
ATOM 5796 O O . GLY D 1 179 ? 26.979 69.501 14.947 1.00 19.57 179 GLY D O 1
ATOM 5797 N N . PHE D 1 180 ? 25.297 70.203 16.233 1.00 18.18 180 PHE D N 1
ATOM 5798 C CA . PHE D 1 180 ? 24.751 68.841 16.460 1.00 17.18 180 PHE D CA 1
ATOM 5799 C C . PHE D 1 180 ? 23.588 68.500 15.533 1.00 18.04 180 PHE D C 1
ATOM 5800 O O . PHE D 1 180 ? 22.960 69.414 14.953 1.00 20.57 180 PHE D O 1
ATOM 5808 N N . ALA D 1 181 ? 23.298 67.213 15.366 1.00 17.43 181 ALA D N 1
ATOM 5809 C CA . ALA D 1 181 ? 22.223 66.769 14.499 1.00 18.18 181 ALA D CA 1
ATOM 5810 C C . ALA D 1 181 ? 20.936 66.502 15.271 1.00 17.98 181 ALA D C 1
ATOM 5811 O O . ALA D 1 181 ? 20.936 65.747 16.236 1.00 17.05 181 ALA D O 1
ATOM 5813 N N . VAL D 1 182 ? 19.810 67.084 14.842 1.00 18.20 182 VAL D N 1
ATOM 5814 C CA . VAL D 1 182 ? 18.529 66.826 15.526 1.00 18.05 182 VAL D CA 1
ATOM 5815 C C . VAL D 1 182 ? 18.055 65.395 15.263 1.00 17.87 182 VAL D C 1
ATOM 5816 O O . VAL D 1 182 ? 17.325 64.826 16.063 1.00 17.18 182 VAL D O 1
ATOM 5820 N N . GLN D 1 183 ? 18.566 64.773 14.198 1.00 17.69 183 GLN D N 1
ATOM 5821 C CA . GLN D 1 183 ? 18.300 63.370 13.945 1.00 17.68 183 GLN D CA 1
ATOM 5822 C C . GLN D 1 183 ? 18.807 62.433 15.044 1.00 16.02 183 GLN D C 1
ATOM 5823 O O . GLN D 1 183 ? 18.370 61.261 15.136 1.00 16.44 183 GLN D O 1
ATOM 5829 N N . ALA D 1 184 ? 19.748 62.915 15.859 1.00 14.90 184 ALA D N 1
ATOM 5830 C CA . ALA D 1 184 ? 20.300 62.107 16.957 1.00 13.87 184 ALA D CA 1
ATOM 5831 C C . ALA D 1 184 ? 19.390 62.084 18.183 1.00 13.69 184 ALA D C 1
ATOM 5832 O O . ALA D 1 184 ? 19.640 61.336 19.110 1.00 12.84 184 ALA D O 1
ATOM 5834 N N . VAL D 1 185 ? 18.345 62.901 18.174 1.00 14.32 185 VAL D N 1
ATOM 5835 C CA . VAL D 1 185 ? 17.374 62.954 19.302 1.00 14.40 185 VAL D CA 1
ATOM 5836 C C . VAL D 1 185 ? 16.398 61.782 19.160 1.00 15.39 185 VAL D C 1
ATOM 5837 O O . VAL D 1 185 ? 16.152 61.308 18.050 1.00 16.43 185 VAL D O 1
ATOM 5841 N N . ARG D 1 186 ? 15.909 61.306 20.289 1.00 15.68 186 ARG D N 1
ATOM 5842 C CA . ARG D 1 186 ? 14.953 60.187 20.362 1.00 17.77 186 ARG D CA 1
ATOM 5843 C C . ARG D 1 186 ? 13.777 60.568 21.258 1.00 19.60 186 ARG D C 1
ATOM 5844 O O . ARG D 1 186 ? 13.942 60.596 22.442 1.00 21.43 186 ARG D O 1
ATOM 5852 N N A PRO D 1 187 ? 12.791 61.250 20.702 0.50 21.51 187 PRO D N 1
ATOM 5853 N N B PRO D 1 187 ? 12.540 60.342 20.745 0.50 21.17 187 PRO D N 1
ATOM 5854 C CA A PRO D 1 187 ? 11.786 61.744 21.647 0.50 22.03 187 PRO D CA 1
ATOM 5855 C CA B PRO D 1 187 ? 11.313 60.562 21.544 0.50 22.08 187 PRO D CA 1
ATOM 5856 C C A PRO D 1 187 ? 11.252 60.536 22.420 0.50 23.27 187 PRO D C 1
ATOM 5857 C C B PRO D 1 187 ? 11.348 59.822 22.882 0.50 22.63 187 PRO D C 1
ATOM 5858 O O A PRO D 1 187 ? 10.863 59.566 21.804 0.50 23.97 187 PRO D O 1
ATOM 5859 O O B PRO D 1 187 ? 12.096 58.833 22.962 0.50 22.35 187 PRO D O 1
ATOM 5866 N N A VAL D 1 188 ? 11.326 60.543 23.744 0.50 24.88 188 VAL D N 1
ATOM 5867 N N B VAL D 1 188 ? 10.598 60.318 23.900 0.50 23.69 188 VAL D N 1
ATOM 5868 C CA A VAL D 1 188 ? 10.959 59.345 24.534 0.50 25.49 188 VAL D CA 1
ATOM 5869 C CA B VAL D 1 188 ? 10.453 59.714 25.266 0.50 23.85 188 VAL D CA 1
ATOM 5870 C C A VAL D 1 188 ? 11.482 59.492 25.975 0.50 26.17 188 VAL D C 1
ATOM 5871 C C B VAL D 1 188 ? 9.488 58.520 25.245 0.50 24.29 188 VAL D C 1
ATOM 5872 O O A VAL D 1 188 ? 12.554 60.068 26.216 0.50 25.62 188 VAL D O 1
ATOM 5873 O O B VAL D 1 188 ? 8.653 58.428 24.352 0.50 23.78 188 VAL D O 1
#

Nearest PDB structures (foldseek):
  4dr9-assembly4_D  TM=9.858E-01  e=2.784E-35  Synechococcus elongatus PCC 6301
  4dr9-assembly1_A  TM=9.994E-01  e=1.600E-34  Synechococcus elongatus PCC 6301
  3uwa-assembly1_A  TM=9.452E-01  e=2.013E-16  Synechococcus phage S-SSM7
  3cpm-assembly1_A  TM=8.787E-01  e=2.721E-16  unclassified
  3pn5-assembly1_A  TM=9.048E-01  e=6.263E-15  Arabidopsis thaliana

Foldseek 3Di:
DADDDQQEDLDADPDQDFDFAAQPDCLQQDQADADDDLYHVVSVVVNSQSNVQSNLVHFKDAQSRRPHRARKMWGHDDDPVPRDDIWIFHRKDWPDADADWDWDWDDDSRHPQAIAIATDGFKTKMWGAGSVRHTDIDIDGDPVRVRVVQRVCSNNSAHRLQRGDDPVSSVVRQVVVPHDPVSHDHDD/DDDQQEQLDQDPDQPFDFAAQVDCLQQDAAAADPDQDPVVSVVLRSQSNNCSNVVHQKDAPSRRPHRYGKMWGHPCSPPSPDDIFIFGPKDWPDADDDWDWDWDDDPNYPQFIAIAIDGFKIKMWGAGSVRHIDIDIDGDPVRVRVVQRVCSNNSAHRLLRHDDLVSSVVRQVVSVHDSVSHNHDDD/DVFDFDDLDADPDQPFDFAAQVDCLLQDAADADPDLDPVVVVVVRSQSRNQSNLVHFKDAQSRRPHRAGWMWGHDDDPPNGDGIDIFGPKDWPDADAFWDWDWDDDSRHPQFIAIATDGQWTKMWGAGSVRHIDIDIDGDPVRVRVVQRVCSNNSAHRLLRGDDLVSSVVRCVVVVHDPVSHHND/DDAEFLAADPDQPFDFAAQPDCLQQDQADADDDLDPVVSVVVNSQSNVQSNLPHQKDAQSRRPHRARKMWGHPPSVDRPDDIFIFHPKDWPDADADWDWDWDDDSRQPQFIAIAIDGFKTKMWGAGSVRDIDIDIDGDPVRVRVVQRVCSNNSAHRLLRGDDLVSSVVRQVVVVHDPVSHHHD

InterPro domains:
  IPR023635 Peptide deformylase [MF_00163] (17-178)
  IPR023635 Peptide deformylase [PF01327] (21-167)
  IPR023635 Peptide deformylase [PIRSF004749] (12-168)
  IPR023635 Peptide deformylase [PR01576] (48-77)
  IPR023635 Peptide deformylase [PR01576] (107-118)
  IPR023635 Peptide deformylase [PR01576] (119-137)
  IPR023635 Peptide deformylase [PR01576] (138-167)
  IPR023635 Peptide deformylase [PTHR10458] (11-173)
  IPR023635 Peptide deformylase [TIGR00079] (21-170)
  IPR023635 Peptide deformylase [cd00487] (23-161)
  IPR036821 Peptide deformylase superfamily [G3DSA:3.90.45.10] (1-192)
  IPR036821 Peptide deformylase superfamily [SSF56420] (10-168)

B-factor: mean 16.28, std 7.2, range [5.94, 50.47]

Secondary structure (DSSP, 8-state):
---------S---SS-SS----TT-GGGGSPPPPP---SHHHHHHHHHHHHHHHHTT-SEEEGGGGT--SSEEEE---SSSTTPPPEEEEEEEEEEEEEEEEEEEE--TTSTT--EEEEEEEEEEEEEE-TTS-EEEEEE-HHHHHHHHHHHHHHTT--GGGG---HHHHHHHHHHHT--GGG-----/-----------SS-SS----TT-GGGGSPPBPP----HHHHHHHHHHHHHHHHTT-SEEEGGGGT--BSEEEE-S-TT-TTSPPEEEEEEEEEEEEEEEEEEEE--TTSTT--EEEEEEEEEEEEEE-TTS-EEEEEE-HHHHHHHHHHHHHHTT--GGGG-S-HHHHHHHHHHTT--GGG------/--S--------SS-SS----TT-GGGGSPPBP----SHHHHHHHHHHHHHHHHTT-SEEEGGGGT--BSEEEE----SSTTPPPEEEEEEEEEEEEEEEEEEEE--TTSTT--EEEEEEEEEEEEEE-TTS-EEEEEE-HHHHHHHHHHHHHHTT--GGGG---HHHHHHHHHTTT--GGG----/---------SS-SS----TT-GGGGSPPPPP----HHHHHHHHHHHHHHHHTT-SEEEGGGGT--SSEEEE-S-TT-TTSPPEEEEEEEEEEEEEEEEEEEE--TTSTT--EEEEEEEEEEEEEE-TTS-EEEEEE-HHHHHHHHHHHHHHTT--GGGG---HHHHHHHHHHTT--GGG----

Organism: Synechococcus sp. (strain ATCC 27144 / PCC 6301 / SAUG 1402/1) (NCBI:txid269084)

Solvent-accessible surface area: 34883 Å² total; per-residue (Å²): 155,69,93,43,70,18,211,26,73,31,43,91,69,119,84,57,52,35,104,33,53,78,3,20,22,84,48,1,51,95,75,10,132,152,14,112,180,40,49,40,130,9,12,65,23,0,60,49,0,0,34,5,0,4,21,35,24,6,34,6,0,0,0,6,1,12,42,36,72,70,41,0,0,0,2,7,29,41,16,85,90,63,126,19,114,27,36,2,0,0,22,13,122,64,74,135,55,31,52,106,116,75,114,39,66,12,28,18,27,0,0,51,31,0,36,10,59,1,96,8,36,59,51,0,56,0,31,26,89,21,38,108,24,39,105,75,77,44,107,6,95,43,60,47,0,23,8,0,13,15,8,20,15,2,10,99,8,35,2,3,1,13,82,18,85,68,184,118,83,14,52,95,17,0,52,72,86,43,7,28,54,83,14,30,59,124,79,143,149,87,56,25,213,26,65,17,65,138,76,115,78,62,56,30,99,29,52,88,3,22,22,75,46,3,55,55,59,3,37,54,2,4,23,5,34,111,100,7,27,77,16,0,64,48,0,1,60,1,0,3,12,42,78,4,63,8,0,0,0,9,1,13,43,39,68,35,32,0,0,0,2,5,47,94,39,174,59,108,165,27,112,39,36,4,0,0,28,12,116,64,66,110,61,33,55,99,117,61,119,58,120,12,23,17,27,0,1,56,31,1,128,22,72,2,93,9,40,46,30,0,20,0,24,26,64,20,47,80,0,135,73,71,153,50,85,6,84,39,94,51,0,15,5,0,13,14,7,20,14,3,14,113,8,24,1,2,1,4,64,20,105,68,98,122,94,1,40,91,20,0,95,163,95,42,7,28,41,76,12,9,66,85,73,93,131,127,138,40,8,120,23,84,38,50,125,73,118,79,60,52,29,95,30,48,90,4,20,25,68,44,2,48,72,88,10,136,159,7,78,174,44,52,112,137,9,61,52,23,0,108,66,0,0,55,2,0,7,16,29,41,6,37,8,0,0,0,5,2,11,42,37,65,82,45,0,0,0,3,4,46,66,15,82,80,69,119,12,72,16,37,6,0,0,34,14,123,69,60,111,62,36,55,107,101,87,107,40,117,12,22,18,23,0,1,56,28,2,74,20,71,1,89,8,36,72,53,0,16,0,23,26,87,20,10,51,24,134,104,70,146,44,86,5,98,44,77,54,1,23,11,0,11,16,9,19,17,3,12,105,8,30,2,2,1,9,96,22,156,57,68,131,106,11,45,97,10,0,71,109,57,14,10,30,57,83,13,13,65,114,124,112,6,73,21,55,30,132,130,67,116,85,54,56,32,102,28,49,85,4,22,19,66,42,1,53,62,77,9,55,77,3,10,34,3,36,108,72,6,43,100,25,0,93,45,0,0,58,2,0,11,14,37,100,5,53,6,0,0,0,4,1,13,38,36,72,68,40,0,0,0,2,4,56,101,60,176,64,79,152,14,89,16,35,3,0,0,20,13,125,66,80,138,56,34,47,104,110,74,117,48,116,12,25,16,29,0,0,60,35,1,128,15,68,1,99,10,36,46,49,0,29,0,31,23,61,20,25,89,1,144,79,66,150,44,96,5,93,45,102,47,0,23,8,0,13,16,7,19,13,1,10,99,9,28,2,2,1,9,106,21,102,72,116,131,105,2,35,121,23,0,97,80,106,48,8,32,16,86,12,9,56,96,95

CATH classification: 3.90.45.10

Sequence (743 aa):
TAAVAIRVAKKKLAKPPLDLHYLGDRVLRQQPAKRVSRIDDELRQTIRQMLQTMYSADGIGLAAPQVGINKQLIVIDLELEDEQAPPLVLINPKIERTAGDLEQCQEGCLSIPGVYLDVERPEIVEVVSYKDENGRPQRLVADGLLARCIQHEMDHLNGVLFVDRVENRLELNEALDKKGFAVQAVRPVAAVAIRRVAKKKLAKPPLDLHYLGDRVLRQPAKRVSRIDDELRQTIRQMLQTMYSADGIGLAAPQVGINNKQLIVIDLELEDEQAPPLVLINPKIERTAGDLEQCCQEGCLSIPGVYLDVERPEIVEVVSYKKDENGRPQRLVADGLLARCCIQHEMDHLNGVLFVDRVENRLELNEALDKKGFAVQAVRPVAAAVAIRVAKKKLAKPPLDLHYLGDRVLRQPAKRVSRIDDELRQTIRQMLQTMYSADGIGLAAPQVGINKQLIVIDLELEDEQAPPLVLINPKIERRTAGDLEQCQEGCLSIPGVYLDVERPEIVEVVSYKDENGRPQRLVADGLLARCCIQHEMMDHLNGVLFVDRVENRLELNEALDKKKGFAVQAVRPVAIRVAKKKLAKPPLDLHYLGDRVLRQPAKKRVSRRIDDELRQTIRQMLQTMYSADGIGLAAPQVGINKQLIVIDLLELEDEQAPPLVLINPKIERTAGDLEEQCQEGCLSIPGVYLDVERPEIVEVVSYKKDENGRPQRLVVADGLLARCCIQHEMMDHLNGVLFVDRVENRLELNEALDKKGFAVQAVRPPVV

Radius of gyration: 28.54 Å; Cα contacts (8 Å, |Δi|>4): 1641; chains: 4; bounding box: 58×66×71 Å